Protein 2H62 (pdb70)

Sequence (384 aa):
KSSCKRHPLYVDFSDVGWNDWIVAPPGYHAFYCHGECPFPLADHLNSTNHAIVQTLVNSVNSKIPKACCVPTELSAISMLYLDENEKVVLKNYQDMVVEGCGCRSSCKRHPLYVDFSDVGWNDWIVAPPGYHAFYCHGECPFPLADHLNSTNHAIVQTLVNSVNSKIPKACCVPTELSAISMLYLDENEKVVLKNYQDMVVEGCGCRPFLKCYCSGHCPDDAINNTCITNGHCFAIIEEDDQGETTLASGCMKYEGSDFQCKDSPKAQLRRTIECCRTNLCNQYLQPTLPPAETRECIYYNANWELERTNQSGLERCEGEQDKRLHCYASWRNSSGTIELVKKGCWLDDFNCYDRQECVATEENPQVYFCCCEGNFCNERFTHL

Solvent-accessible surface area: 19465 Å² total; per-residue (Å²): 158,54,54,10,88,96,44,109,18,84,3,44,3,52,91,8,14,3,97,90,11,10,26,2,5,80,1,12,85,0,51,27,11,91,19,80,1,42,102,105,30,36,149,152,12,59,34,19,56,0,0,80,2,5,1,37,11,23,51,102,60,105,181,15,32,79,10,35,9,4,15,36,84,38,4,11,15,2,0,0,27,6,29,160,114,103,65,3,27,61,55,73,3,96,48,0,15,0,61,12,22,0,0,44,135,46,3,92,89,42,108,13,101,3,47,0,69,104,22,50,51,73,127,196,18,95,38,43,106,7,16,104,0,44,28,7,96,21,87,2,28,13,0,3,3,18,57,6,55,15,18,3,1,0,3,4,8,4,1,15,16,17,35,60,77,175,20,37,92,10,35,11,4,16,34,108,37,37,38,33,58,9,54,31,68,35,117,110,159,113,59,70,119,106,79,52,102,53,4,16,0,78,20,13,0,0,62,124,176,14,83,0,79,2,53,71,23,45,20,124,120,34,117,123,88,14,6,94,3,77,11,22,0,0,9,1,22,51,33,64,108,45,65,107,64,78,131,16,16,0,4,0,77,138,81,1,5,35,0,2,32,111,12,4,105,105,20,114,93,97,32,32,12,61,22,16,142,94,92,37,15,7,95,168,44,155,17,100,38,51,174,151,107,80,12,52,0,42,46,44,5,33,48,96,75,93,64,95,55,110,72,65,42,110,58,140,8,135,39,86,96,114,62,79,13,0,0,2,0,0,6,66,62,71,120,71,65,106,76,44,5,11,15,1,20,5,37,30,20,95,46,0,63,115,107,116,122,3,52,1,117,90,101,94,25,104,4,31,29,3,8,0,29,7,82,70,13,0,76,191,41,79,130,167

B-factor: mean 38.11, std 12.91, range [18.88, 85.55]

Structure (mmCIF, N/CA/C/O backbone):
data_2H62
#
_entry.id   2H62
#
_cell.length_a   64.131
_cell.length_b   65.368
_cell.length_c   114.067
_cell.angle_alpha   90
_cell.angle_beta   90
_cell.angle_gamma   90
#
_symmetry.space_group_name_H-M   'P 21 21 21'
#
loop_
_entity.id
_entity.type
_entity.pdbx_description
1 polymer 'Bone morphogenetic protein 2'
2 polymer 'Bone morphogenetic protein receptor type IA'
3 polymer 'Acvr2b protein'
4 water water
#
loop_
_atom_site.group_PDB
_atom_site.id
_atom_site.type_symbol
_atom_site.label_atom_id
_atom_site.label_alt_id
_atom_site.label_comp_id
_atom_site.label_asym_id
_atom_site.label_entity_id
_atom_site.label_seq_id
_atom_site.pdbx_PDB_ins_code
_atom_site.Cartn_x
_atom_site.Cartn_y
_atom_site.Cartn_z
_atom_site.occupancy
_atom_site.B_iso_or_equiv
_atom_site.auth_seq_id
_atom_site.auth_comp_id
_atom_site.auth_asym_id
_atom_site.auth_atom_id
_atom_site.pdbx_PDB_model_num
ATOM 1 N N . LYS A 1 11 ? 58.373 5.519 92.142 1.00 56.22 11 LYS A N 1
ATOM 2 C CA . LYS A 1 11 ? 58.894 4.801 93.339 1.00 55.60 11 LYS A CA 1
ATOM 3 C C . LYS A 1 11 ? 60.190 4.035 93.040 1.00 55.47 11 LYS A C 1
ATOM 4 O O . LYS A 1 11 ? 61.226 4.260 93.676 1.00 56.04 11 LYS A O 1
ATOM 6 N N . SER A 1 12 ? 60.117 3.129 92.069 1.00 53.26 12 SER A N 1
ATOM 7 C CA . SER A 1 12 ? 61.249 2.299 91.673 1.00 49.62 12 SER A CA 1
ATOM 8 C C . SER A 1 12 ? 61.805 2.691 90.284 1.00 47.58 12 SER A C 1
ATOM 9 O O . SER A 1 12 ? 61.168 3.421 89.545 1.00 46.69 12 SER A O 1
ATOM 12 N N . SER A 1 13 ? 62.990 2.210 89.943 1.00 44.47 13 SER A N 1
ATOM 13 C CA . SER A 1 13 ? 63.600 2.513 88.654 1.00 43.33 13 SER A CA 1
ATOM 14 C C . SER A 1 13 ? 62.981 1.713 87.470 1.00 40.04 13 SER A C 1
ATOM 15 O O . SER A 1 13 ? 62.454 0.619 87.651 1.00 37.36 13 SER A O 1
ATOM 18 N N . CYS A 1 14 ? 63.075 2.273 86.263 1.00 38.29 14 CYS A N 1
ATOM 19 C CA . CYS A 1 14 ? 62.570 1.635 85.058 1.00 35.53 14 CYS A CA 1
ATOM 20 C C . CYS A 1 14 ? 63.038 0.189 84.849 1.00 34.83 14 CYS A C 1
ATOM 21 O O . CYS A 1 14 ? 64.209 -0.046 84.583 1.00 35.98 14 CYS A O 1
ATOM 24 N N . LYS A 1 15 ? 62.141 -0.778 84.936 1.00 34.46 15 LYS A N 1
ATOM 25 C CA . LYS A 1 15 ? 62.529 -2.167 84.666 1.00 34.61 15 LYS A CA 1
ATOM 26 C C . LYS A 1 15 ? 61.311 -3.016 84.370 1.00 32.37 15 LYS A C 1
ATOM 27 O O . LYS A 1 15 ? 60.162 -2.570 84.538 1.00 31.97 15 LYS A O 1
ATOM 33 N N . ARG A 1 16 ? 61.582 -4.253 83.966 1.00 31.02 16 ARG A N 1
ATOM 34 C CA . ARG A 1 16 ? 60.562 -5.224 83.623 1.00 31.33 16 ARG A CA 1
ATOM 35 C C . ARG A 1 16 ? 59.824 -5.722 84.833 1.00 29.94 16 ARG A C 1
ATOM 36 O O . ARG A 1 16 ? 60.428 -5.972 85.860 1.00 31.69 16 ARG A O 1
ATOM 44 N N . HIS A 1 17 ? 58.516 -5.878 84.706 1.00 28.86 17 HIS A N 1
ATOM 45 C CA . HIS A 1 17 ? 57.688 -6.406 85.782 1.00 29.24 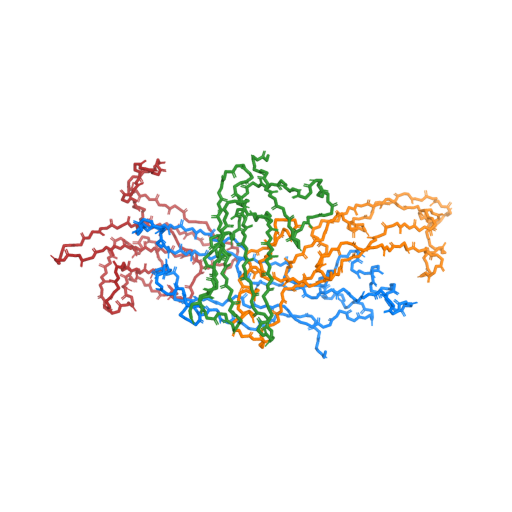17 HIS A CA 1
ATOM 46 C C . HIS A 1 17 ? 56.918 -7.595 85.218 1.00 29.47 17 HIS A C 1
ATOM 47 O O . HIS A 1 17 ? 56.651 -7.647 84.024 1.00 28.86 17 HIS A O 1
ATOM 54 N N . PRO A 1 18 ? 56.561 -8.569 86.073 1.00 28.79 18 PRO A N 1
ATOM 55 C CA . PRO A 1 18 ? 55.823 -9.748 85.623 1.00 28.46 18 PRO A CA 1
ATOM 56 C C . PRO A 1 18 ? 54.425 -9.403 85.155 1.00 27.08 18 PRO A C 1
ATOM 57 O O . PRO A 1 18 ? 53.804 -8.461 85.633 1.00 27.82 18 PRO A O 1
ATOM 61 N N . LEU A 1 19 ? 53.933 -10.154 84.188 1.00 25.82 19 LEU A N 1
ATOM 62 C CA . LEU A 1 19 ? 52.554 -9.981 83.759 1.00 24.41 19 LEU A CA 1
ATOM 63 C C . LEU A 1 19 ? 52.148 -11.180 82.944 1.00 26.63 19 LEU A C 1
ATOM 64 O O . LEU A 1 19 ? 52.656 -11.399 81.843 1.00 28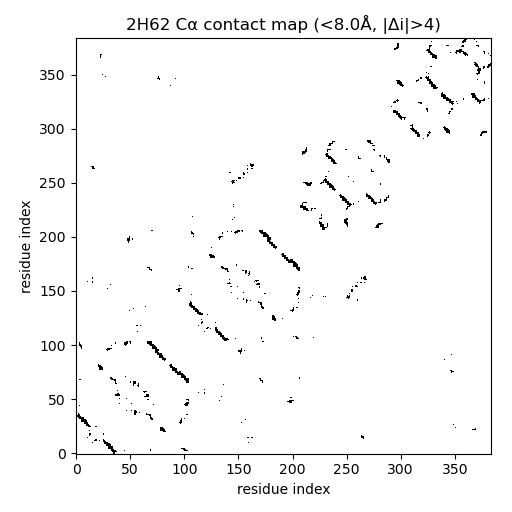.70 19 LEU A O 1
ATOM 69 N N . TYR A 1 20 ? 51.235 -11.983 83.489 1.00 27.06 20 TYR A N 1
ATOM 70 C CA . TYR A 1 20 ? 50.761 -13.131 82.750 1.00 27.14 20 TYR A CA 1
ATOM 71 C C . TYR A 1 20 ? 49.394 -12.767 82.185 1.00 27.01 20 TYR A C 1
ATOM 72 O O . TYR A 1 20 ? 48.485 -12.399 82.921 1.00 26.45 20 TYR A O 1
ATOM 81 N N . VAL A 1 21 ? 49.267 -12.834 80.871 1.00 26.40 21 VAL A N 1
ATOM 82 C CA . VAL A 1 21 ? 48.001 -12.524 80.228 1.00 27.70 21 VAL A CA 1
ATOM 83 C C . VAL A 1 21 ? 47.256 -13.845 80.049 1.00 28.36 21 VAL A C 1
ATOM 84 O O . VAL A 1 21 ? 47.694 -14.712 79.303 1.00 29.96 21 VAL A O 1
ATOM 88 N N . ASP A 1 22 ? 46.126 -13.988 80.723 1.00 29.67 22 ASP A N 1
ATOM 89 C CA . ASP A 1 22 ? 45.329 -15.215 80.657 1.00 31.38 22 ASP A CA 1
ATOM 90 C C . ASP A 1 22 ? 44.142 -14.941 79.738 1.00 29.52 22 ASP A C 1
ATOM 91 O O . ASP A 1 22 ? 43.293 -14.146 80.075 1.00 32.23 22 ASP A O 1
ATOM 96 N N . PHE A 1 23 ? 44.061 -15.614 78.604 1.00 30.34 23 PHE A N 1
ATOM 97 C CA . PHE A 1 23 ? 43.001 -15.301 77.668 1.00 32.20 23 PHE A CA 1
ATOM 98 C C . PHE A 1 23 ? 41.603 -15.541 78.209 1.00 33.40 23 PHE A C 1
ATOM 99 O O . PHE A 1 23 ? 40.659 -14.859 77.808 1.00 31.98 23 PHE A O 1
ATOM 107 N N . SER A 1 24 ? 41.445 -16.479 79.134 1.00 34.52 24 SER A N 1
ATOM 108 C CA . SER A 1 24 ? 40.111 -16.669 79.707 1.00 36.06 24 SER A CA 1
ATOM 109 C C . SER A 1 24 ? 39.711 -15.398 80.441 1.00 35.10 24 SER A C 1
ATOM 110 O O . SER A 1 24 ? 38.582 -14.935 80.313 1.00 36.37 24 SER A O 1
ATOM 113 N N . ASP A 1 25 ? 40.638 -14.822 81.202 1.00 35.13 25 ASP A N 1
ATOM 114 C CA . ASP A 1 25 ? 40.344 -13.595 81.966 1.00 34.59 25 ASP A CA 1
ATOM 115 C C . ASP A 1 25 ? 40.084 -12.373 81.078 1.00 34.22 25 ASP A C 1
ATOM 116 O O . ASP A 1 25 ? 39.444 -11.411 81.497 1.00 33.94 25 ASP A O 1
ATOM 121 N N . VAL A 1 26 ? 40.585 -12.424 79.848 1.00 33.05 26 VAL A N 1
ATOM 122 C CA . VAL A 1 26 ? 40.398 -11.347 78.898 1.00 32.74 26 VAL A CA 1
ATOM 123 C C . VAL A 1 26 ? 39.102 -11.657 78.141 1.00 31.66 26 VAL A C 1
ATOM 124 O O . VAL A 1 26 ? 38.498 -10.788 77.509 1.00 31.07 26 VAL A O 1
ATOM 128 N N . GLY A 1 27 ? 38.681 -12.914 78.236 1.00 32.55 27 GLY A N 1
ATOM 129 C CA . GLY A 1 27 ? 37.468 -13.360 77.570 1.00 32.38 27 GLY A CA 1
ATOM 130 C C . GLY A 1 27 ? 37.698 -13.759 76.133 1.00 33.96 27 GLY A C 1
ATOM 131 O O . GLY A 1 27 ? 36.826 -13.584 75.296 1.00 35.35 27 GLY A O 1
ATOM 132 N N . TRP A 1 28 ? 38.881 -14.275 75.826 1.00 35.06 28 TRP A N 1
ATOM 133 C CA . TRP A 1 28 ? 39.202 -14.691 74.464 1.00 37.48 28 TRP A CA 1
ATOM 134 C C . TRP A 1 28 ? 39.390 -16.186 74.283 1.00 38.87 28 TRP A C 1
ATOM 135 O O . TRP A 1 28 ? 39.829 -16.633 73.235 1.00 39.27 28 TRP A O 1
ATOM 146 N N . ASN A 1 29 ? 39.075 -16.960 75.298 1.00 42.37 29 ASN A N 1
ATOM 147 C CA . ASN A 1 29 ? 39.268 -18.391 75.199 1.00 46.78 29 ASN A CA 1
ATOM 148 C C . ASN A 1 29 ? 38.397 -19.093 74.147 1.00 48.59 29 ASN A C 1
ATOM 149 O O . ASN A 1 29 ? 38.573 -20.274 73.906 1.00 51.73 29 ASN A O 1
ATOM 154 N N . ASP A 1 30 ? 37.490 -18.364 73.502 1.00 49.64 30 ASP A N 1
ATOM 155 C CA . ASP A 1 30 ? 36.623 -18.934 72.481 1.00 50.23 30 ASP A CA 1
ATOM 156 C C . ASP A 1 30 ? 37.228 -18.839 71.078 1.00 49.50 30 ASP A C 1
ATOM 157 O O . ASP A 1 30 ? 36.945 -19.678 70.226 1.00 50.87 30 ASP A O 1
ATOM 162 N N . TRP A 1 31 ? 38.038 -17.820 70.810 1.00 46.03 31 TRP A N 1
ATOM 163 C CA . TRP A 1 31 ? 38.637 -17.735 69.486 1.00 43.20 31 TRP A CA 1
ATOM 164 C C . TRP A 1 31 ? 40.130 -18.069 69.479 1.00 40.05 31 TRP A C 1
ATOM 165 O O . TRP A 1 31 ? 40.713 -18.267 68.421 1.00 40.06 31 TRP A O 1
ATOM 176 N N . ILE A 1 32 ? 40.753 -18.122 70.647 1.00 36.86 32 ILE A N 1
ATOM 177 C CA . ILE A 1 32 ? 42.174 -18.477 70.707 1.00 34.00 32 ILE A CA 1
ATOM 178 C C . ILE A 1 32 ? 42.296 -19.946 71.162 1.00 33.78 32 ILE A C 1
ATOM 179 O O . ILE A 1 32 ? 41.995 -20.314 72.314 1.00 33.26 32 ILE A O 1
ATOM 184 N N . VAL A 1 33 ? 42.714 -20.787 70.225 1.00 32.05 33 VAL A N 1
ATOM 185 C CA . VAL A 1 33 ? 42.873 -22.209 70.480 1.00 30.43 33 VAL A CA 1
ATOM 186 C C . VAL A 1 33 ? 44.114 -22.466 71.308 1.00 30.66 33 VAL A C 1
ATOM 187 O O . VAL A 1 33 ? 44.119 -23.336 72.162 1.00 31.78 33 VAL A O 1
ATOM 191 N N . ALA A 1 34 ? 45.183 -21.730 71.032 1.00 28.01 34 ALA A N 1
ATOM 192 C CA . ALA A 1 34 ? 46.403 -21.907 71.807 1.00 29.24 34 ALA A CA 1
ATOM 193 C C . ALA A 1 34 ? 47.266 -20.678 71.637 1.00 26.67 34 ALA A C 1
ATOM 194 O O . ALA A 1 34 ? 47.260 -20.062 70.582 1.00 27.64 34 ALA A O 1
ATOM 196 N N . PRO A 1 35 ? 48.007 -20.295 72.682 1.00 26.03 35 PRO A N 1
ATOM 197 C CA . PRO A 1 35 ? 48.107 -20.912 74.011 1.00 25.25 35 PRO A CA 1
ATOM 198 C C . PRO A 1 35 ? 46.992 -20.447 74.937 1.00 26.56 35 PRO A C 1
ATOM 199 O O . PRO A 1 35 ? 46.195 -19.575 74.579 1.00 25.85 35 PRO A O 1
ATOM 203 N N . PRO A 1 36 ? 46.909 -21.035 76.145 1.00 27.48 36 PRO A N 1
ATOM 204 C CA . PRO A 1 36 ? 45.841 -20.581 77.043 1.00 27.30 36 PRO A CA 1
ATOM 205 C C . PRO A 1 36 ? 46.174 -19.166 77.543 1.00 26.69 36 PRO A C 1
ATOM 206 O O . PRO A 1 36 ? 45.302 -18.451 78.010 1.00 26.34 36 PRO A O 1
ATOM 210 N N . GLY A 1 37 ? 47.453 -18.768 77.455 1.00 26.92 37 GLY A N 1
ATOM 211 C CA . GLY A 1 37 ? 47.878 -17.447 77.916 1.00 25.12 37 GLY A CA 1
ATOM 212 C C . GLY A 1 37 ? 49.388 -17.354 77.752 1.00 25.85 37 GLY A C 1
ATOM 213 O O . GLY A 1 37 ? 50.004 -18.287 77.233 1.00 24.85 37 GLY A O 1
ATOM 214 N N . TYR A 1 38 ? 50.001 -16.257 78.175 1.00 24.38 38 TYR A N 1
ATOM 215 C CA . TYR A 1 38 ? 51.461 -16.162 78.029 1.00 25.16 38 TYR A CA 1
ATOM 216 C C . TYR A 1 38 ? 52.068 -15.088 78.942 1.00 24.04 38 TYR A C 1
ATOM 217 O O . TYR A 1 38 ? 51.356 -14.185 79.415 1.00 23.66 38 TYR A O 1
ATOM 226 N N . HIS A 1 39 ? 53.374 -15.190 79.205 1.00 23.81 39 HIS A N 1
ATOM 227 C CA . HIS A 1 39 ? 54.055 -14.200 80.020 1.00 23.78 39 HIS A CA 1
ATOM 228 C C . HIS A 1 39 ? 54.491 -13.022 79.138 1.00 24.26 39 HIS A C 1
ATOM 229 O O . HIS A 1 39 ? 55.507 -13.053 78.438 1.00 23.33 39 HIS A O 1
ATOM 236 N N . ALA A 1 40 ? 53.688 -11.974 79.187 1.00 25.28 40 ALA A N 1
ATOM 237 C CA . ALA A 1 40 ? 53.921 -10.763 78.421 1.00 25.89 40 ALA A CA 1
ATOM 238 C C . ALA A 1 40 ? 54.877 -9.773 79.086 1.00 26.26 40 ALA A C 1
ATOM 239 O O . ALA A 1 40 ? 55.629 -9.078 78.393 1.00 27.05 40 ALA A O 1
ATOM 241 N N . PHE A 1 41 ? 54.819 -9.692 80.419 1.00 26.70 41 PHE A N 1
ATOM 242 C CA . PHE A 1 41 ? 55.617 -8.737 81.205 1.00 25.18 41 PHE A CA 1
ATOM 243 C C . PHE A 1 41 ? 55.153 -7.323 80.818 1.00 24.69 41 PHE A C 1
ATOM 244 O O . PHE A 1 41 ? 54.269 -7.168 79.966 1.00 24.05 41 PHE A O 1
ATOM 252 N N . TYR A 1 42 ? 55.694 -6.317 81.511 1.00 24.99 42 TYR A N 1
ATOM 253 C CA . TYR A 1 42 ? 55.464 -4.902 81.199 1.00 25.64 42 TYR A CA 1
ATOM 254 C C . TYR A 1 42 ? 56.591 -4.111 81.832 1.00 28.50 42 TYR A C 1
ATOM 255 O O . TYR A 1 42 ? 57.364 -4.637 82.657 1.00 28.27 42 TYR A O 1
ATOM 264 N N . CYS A 1 43 ? 56.695 -2.852 81.436 1.00 26.94 43 CYS A N 1
ATOM 265 C CA . CYS A 1 43 ? 57.765 -1.989 81.923 1.00 30.01 43 CYS A CA 1
ATOM 266 C C . CYS A 1 43 ? 57.180 -0.927 82.804 1.00 31.43 43 CYS A C 1
ATOM 267 O O . CYS A 1 43 ? 56.135 -0.373 82.483 1.00 30.51 43 CYS A O 1
ATOM 270 N N . HIS A 1 44 ? 57.847 -0.638 83.912 1.00 31.84 44 HIS A N 1
ATOM 271 C CA . HIS A 1 44 ? 57.372 0.392 84.816 1.00 33.74 44 HIS A CA 1
ATOM 272 C C . HIS A 1 44 ? 58.553 0.903 85.644 1.00 33.87 44 HIS A C 1
ATOM 273 O O . HIS A 1 44 ? 59.505 0.174 85.868 1.00 33.71 44 HIS A O 1
ATOM 280 N N . GLY A 1 45 ? 58.490 2.166 86.053 1.00 33.68 45 GLY A N 1
ATOM 281 C CA . GLY A 1 45 ? 59.533 2.738 86.873 1.00 34.63 45 GLY A CA 1
ATOM 282 C C . GLY A 1 45 ? 59.934 4.119 86.406 1.00 34.43 45 GLY A C 1
ATOM 283 O O . GLY A 1 45 ? 59.740 4.490 85.242 1.00 33.48 45 GLY A O 1
ATOM 284 N N . GLU A 1 46 ? 60.518 4.881 87.323 1.00 34.72 46 GLU A N 1
ATOM 285 C CA . GLU A 1 46 ? 60.969 6.240 87.039 1.00 35.14 46 GLU A CA 1
ATOM 286 C C . GLU A 1 46 ? 62.238 6.278 86.173 1.00 33.27 46 GLU A C 1
ATOM 287 O O . GLU A 1 46 ? 63.002 5.319 86.114 1.00 32.95 46 GLU A O 1
ATOM 293 N N . CYS A 1 47 ? 62.436 7.413 85.506 1.00 33.33 47 CYS A N 1
ATOM 294 C CA . CYS A 1 47 ? 63.586 7.691 84.640 1.00 32.23 47 CYS A CA 1
ATOM 295 C C . CYS A 1 47 ? 64.162 8.949 85.293 1.00 33.35 47 CYS A C 1
ATOM 296 O O . CYS A 1 47 ? 63.983 10.080 84.815 1.00 31.31 47 CYS A O 1
ATOM 299 N N . PRO A 1 48 ? 64.870 8.759 86.415 1.00 35.07 48 PRO A N 1
ATOM 300 C CA . PRO A 1 48 ? 65.464 9.860 87.181 1.00 36.28 48 PRO A CA 1
ATOM 301 C C . PRO A 1 48 ? 66.683 10.547 86.626 1.00 36.77 48 PRO A C 1
ATOM 302 O O . PRO A 1 48 ? 67.430 9.995 85.830 1.00 36.97 48 PRO A O 1
ATOM 306 N N . PHE A 1 49 ? 66.853 11.794 87.029 1.00 38.04 49 PHE A N 1
ATOM 307 C CA . PHE A 1 49 ? 68.008 12.545 86.617 1.00 38.35 49 PHE A CA 1
ATOM 308 C C . PHE A 1 49 ? 69.064 12.343 87.714 1.00 37.62 49 PHE A C 1
ATOM 309 O O . PHE A 1 49 ? 68.718 12.327 88.894 1.00 36.25 49 PHE A O 1
ATOM 317 N N . PRO A 1 50 ? 70.322 12.043 87.352 1.00 40.04 50 PRO A N 1
ATOM 318 C CA . PRO A 1 50 ? 70.900 11.874 86.015 1.00 43.76 50 PRO A CA 1
ATOM 319 C C . PRO A 1 50 ? 70.509 10.453 85.583 1.00 47.07 50 PRO A C 1
ATOM 320 O O . PRO A 1 50 ? 70.576 9.531 86.387 1.00 46.41 50 PRO A O 1
ATOM 324 N N . LEU A 1 51 ? 70.123 10.280 84.327 1.00 50.85 51 LEU A N 1
ATOM 325 C CA . LEU A 1 51 ? 69.727 8.971 83.812 1.00 53.70 51 LEU A CA 1
ATOM 326 C C . LEU A 1 51 ? 70.837 7.905 83.952 1.00 56.81 51 LEU A C 1
ATOM 327 O O . LEU A 1 51 ? 71.911 8.028 83.355 1.00 57.53 51 LEU A O 1
ATOM 332 N N . ALA A 1 52 ? 70.562 6.867 84.753 1.00 60.34 52 ALA A N 1
ATOM 333 C CA . ALA A 1 52 ? 71.494 5.751 85.010 1.00 63.23 52 ALA A CA 1
ATOM 334 C C . ALA A 1 52 ? 71.966 5.061 83.732 1.00 65.13 52 ALA A C 1
ATOM 335 O O . ALA A 1 52 ? 71.159 4.630 82.902 1.00 65.29 52 ALA A O 1
ATOM 337 N N . ASP A 1 53 ? 73.287 4.962 83.600 1.00 66.94 53 ASP A N 1
ATOM 338 C CA . ASP A 1 53 ? 73.939 4.365 82.440 1.00 68.40 53 ASP A CA 1
ATOM 339 C C . ASP A 1 53 ? 73.326 3.055 82.007 1.00 68.44 53 ASP A C 1
ATOM 340 O O . ASP A 1 53 ? 72.965 2.880 80.839 1.00 68.56 53 ASP A O 1
ATOM 345 N N . HIS A 1 54 ? 73.209 2.132 82.954 1.00 68.27 54 HIS A N 1
ATOM 346 C CA . HIS A 1 54 ? 72.644 0.826 82.654 1.00 67.72 54 HIS A CA 1
ATOM 347 C C . HIS A 1 54 ? 71.254 0.983 82.043 1.00 66.48 54 HIS A C 1
ATOM 348 O O . HIS A 1 54 ? 70.742 0.068 81.390 1.00 66.26 54 HIS A O 1
ATOM 355 N N . LEU A 1 55 ? 70.643 2.149 82.251 1.00 64.43 55 LEU A N 1
ATOM 356 C CA . LEU A 1 55 ? 69.326 2.396 81.683 1.00 62.37 55 LEU A CA 1
ATOM 357 C C . LEU A 1 55 ? 69.523 2.575 80.187 1.00 60.31 55 LEU A C 1
ATOM 358 O O . LEU A 1 55 ? 70.404 3.315 79.749 1.00 60.96 55 LEU A O 1
ATOM 363 N N . ASN A 1 56 ? 68.733 1.855 79.403 1.00 57.44 56 ASN A N 1
ATOM 364 C CA . ASN A 1 56 ? 68.816 1.972 77.963 1.00 54.19 56 ASN A CA 1
ATOM 365 C C . ASN A 1 56 ? 68.141 3.328 77.712 1.00 51.63 56 ASN A C 1
ATOM 366 O O . ASN A 1 56 ? 66.957 3.476 78.020 1.00 51.43 56 ASN A O 1
ATOM 371 N N . SER A 1 57 ? 68.882 4.319 77.203 1.00 47.03 57 SER A N 1
ATOM 372 C CA . SER A 1 57 ? 68.308 5.656 76.949 1.00 43.47 57 SER A CA 1
ATOM 373 C C . SER A 1 57 ? 68.736 6.296 75.621 1.00 39.74 57 SER A C 1
ATOM 374 O O . SER A 1 57 ? 69.904 6.241 75.256 1.00 40.03 57 SER A O 1
ATOM 377 N N . THR A 1 58 ? 67.797 6.913 74.909 1.00 31.87 58 THR A N 1
ATOM 378 C CA . THR A 1 58 ? 68.106 7.593 73.650 1.00 29.17 58 THR A CA 1
ATOM 379 C C . THR A 1 58 ? 68.686 9.000 73.946 1.00 29.24 58 THR A C 1
ATOM 380 O O . THR A 1 58 ? 68.578 9.496 75.065 1.00 27.97 58 THR A O 1
ATOM 384 N N . ASN A 1 59 ? 69.328 9.618 72.969 1.00 27.42 59 ASN A N 1
ATOM 385 C CA . ASN A 1 59 ? 69.823 10.969 73.192 1.00 28.23 59 ASN A CA 1
ATOM 386 C C . ASN A 1 59 ? 68.656 11.875 73.553 1.00 27.26 59 ASN A C 1
ATOM 387 O O . ASN A 1 59 ? 68.769 12.774 74.425 1.00 23.52 59 ASN A O 1
ATOM 392 N N . HIS A 1 60 ? 67.506 11.625 72.925 1.00 26.46 60 HIS A N 1
ATOM 393 C CA . HIS A 1 60 ? 66.359 12.469 73.230 1.00 25.92 60 HIS A CA 1
ATOM 394 C C . HIS A 1 60 ? 65.917 12.338 74.685 1.00 26.18 60 HIS A C 1
ATOM 395 O O . HIS A 1 60 ? 65.652 13.338 75.330 1.00 25.79 60 HIS A O 1
ATOM 402 N N . ALA A 1 61 ? 65.808 11.109 75.190 1.00 26.11 61 ALA A N 1
ATOM 403 C CA . ALA A 1 61 ? 65.417 10.909 76.574 1.00 25.58 61 ALA A CA 1
ATOM 404 C C . ALA A 1 61 ? 66.416 11.632 77.501 1.00 25.22 61 ALA A C 1
ATOM 405 O O . ALA A 1 61 ? 66.035 12.174 78.532 1.00 27.21 61 ALA A O 1
ATOM 407 N N . ILE A 1 62 ? 67.699 11.605 77.141 1.00 25.40 62 ILE A N 1
ATOM 408 C CA . ILE A 1 62 ? 68.749 12.278 77.910 1.00 26.85 62 ILE A CA 1
ATOM 409 C C . ILE A 1 62 ? 68.510 13.797 77.941 1.00 27.06 62 ILE A C 1
ATOM 410 O O . ILE A 1 62 ? 68.532 14.409 79.007 1.00 26.87 62 ILE A O 1
ATOM 415 N N . VAL A 1 63 ? 68.251 14.385 76.767 1.00 27.92 63 VAL A N 1
ATOM 416 C CA . VAL A 1 63 ? 67.978 15.816 76.619 1.00 26.04 63 VAL A CA 1
ATOM 417 C C . VAL A 1 63 ? 66.703 16.154 77.391 1.00 27.03 63 VAL A C 1
ATOM 418 O O . VAL A 1 63 ? 66.663 17.107 78.152 1.00 26.52 63 VAL A O 1
ATOM 422 N N . GLN A 1 64 ? 65.656 15.354 77.217 1.00 28.13 64 GLN A N 1
ATOM 423 C CA . GLN A 1 64 ? 64.427 15.641 77.925 1.00 27.78 64 GLN A CA 1
ATOM 424 C C . GLN A 1 64 ? 64.585 15.586 79.449 1.00 28.48 64 GLN A C 1
ATOM 425 O O . GLN A 1 64 ? 63.988 16.395 80.181 1.00 26.89 64 GLN A O 1
ATOM 431 N N . THR A 1 65 ? 65.388 14.641 79.922 1.00 28.19 65 THR A N 1
ATOM 432 C CA . THR A 1 65 ? 65.603 14.477 81.350 1.00 30.05 65 THR A CA 1
ATOM 433 C C . THR A 1 65 ? 66.320 15.691 81.904 1.00 29.23 65 THR A C 1
ATOM 434 O O . THR A 1 65 ? 65.998 16.170 82.997 1.00 29.01 65 THR A O 1
ATOM 438 N N . LEU A 1 66 ? 67.301 16.172 81.150 1.00 29.25 66 LEU A N 1
ATOM 439 C CA . LEU A 1 66 ? 68.058 17.356 81.547 1.00 28.43 66 LEU A CA 1
ATOM 440 C C . LEU A 1 66 ? 67.126 18.567 81.580 1.00 28.80 66 LEU A C 1
ATOM 441 O O . LEU A 1 66 ? 67.144 19.352 82.535 1.00 27.05 66 LEU A O 1
ATOM 446 N N . VAL A 1 67 ? 66.257 18.683 80.575 1.00 27.08 67 VAL A N 1
ATOM 447 C CA . VAL A 1 67 ? 65.350 19.818 80.507 1.00 27.59 67 VAL A CA 1
ATOM 448 C C . VAL A 1 67 ? 64.401 19.754 81.706 1.00 28.83 67 VAL A C 1
ATOM 449 O O . VAL A 1 67 ? 64.153 20.764 82.372 1.00 26.85 67 VAL A O 1
ATOM 453 N N . ASN A 1 68 ? 63.868 18.564 81.972 1.00 28.76 68 ASN A N 1
ATOM 454 C CA . ASN A 1 68 ? 62.974 18.426 83.094 1.00 29.57 68 ASN A CA 1
ATOM 455 C C . ASN A 1 68 ? 63.677 18.833 84.406 1.00 30.47 68 ASN A C 1
ATOM 456 O O . ASN A 1 68 ? 63.032 19.365 85.286 1.00 27.65 68 ASN A O 1
ATOM 461 N N . SER A 1 69 ? 64.989 18.632 84.510 1.00 31.38 69 SER A N 1
ATOM 462 C CA . SER A 1 69 ? 65.663 18.993 85.738 1.00 34.34 69 SER A CA 1
ATOM 463 C C . SER A 1 69 ? 65.626 20.494 86.004 1.00 36.19 69 SER A C 1
ATOM 464 O O . SER A 1 69 ? 65.786 20.915 87.150 1.00 37.21 69 SER A O 1
ATOM 467 N N . VAL A 1 70 ? 65.378 21.303 84.976 1.00 35.88 70 VAL A N 1
ATOM 468 C CA . VAL A 1 70 ? 65.291 22.743 85.171 1.00 35.98 70 VAL A CA 1
ATOM 469 C C . VAL A 1 70 ? 64.025 23.374 84.613 1.00 37.55 70 VAL A C 1
ATOM 470 O O . VAL A 1 70 ? 63.951 24.585 84.432 1.00 39.60 70 VAL A O 1
ATOM 474 N N . ASN A 1 71 ? 63.021 22.565 84.319 1.00 37.15 71 ASN A N 1
ATOM 475 C CA . ASN A 1 71 ? 61.761 23.105 83.848 1.00 36.48 71 ASN A CA 1
ATOM 476 C C . ASN A 1 71 ? 60.743 22.004 84.066 1.00 37.28 71 ASN A C 1
ATOM 477 O O . ASN A 1 71 ? 60.434 21.222 83.155 1.00 35.03 71 ASN A O 1
ATOM 482 N N . SER A 1 72 ? 60.236 21.943 85.296 1.00 37.39 72 SER A N 1
ATOM 483 C CA . SER A 1 72 ? 59.287 20.906 85.713 1.00 38.49 72 SER A CA 1
ATOM 484 C C . SER A 1 72 ? 58.038 20.858 84.847 1.00 37.93 72 SER A C 1
ATOM 485 O O . SER A 1 72 ? 57.216 19.930 84.952 1.00 38.66 72 SER A O 1
ATOM 488 N N . LYS A 1 73 ? 57.880 21.839 83.972 1.00 37.79 73 LYS A N 1
ATOM 489 C CA . LYS A 1 73 ? 56.714 21.805 83.093 1.00 38.62 73 LYS A CA 1
ATOM 490 C C . LYS A 1 73 ? 56.936 20.761 81.976 1.00 36.99 73 LYS A C 1
ATOM 491 O O . LYS A 1 73 ? 55.987 20.347 81.313 1.00 38.76 73 LYS A O 1
ATOM 497 N N . ILE A 1 74 ? 58.188 20.365 81.749 1.00 33.59 74 ILE A N 1
ATOM 498 C CA . ILE A 1 74 ? 58.482 19.360 80.729 1.00 31.45 74 ILE A CA 1
ATOM 499 C C . ILE A 1 74 ? 58.529 18.035 81.500 1.00 31.00 74 ILE A C 1
ATOM 500 O O . ILE A 1 74 ? 59.287 17.885 82.438 1.00 30.73 74 ILE A O 1
ATOM 505 N N . PRO A 1 75 ? 57.694 17.062 81.114 1.00 30.77 75 PRO A N 1
ATOM 506 C CA . PRO A 1 75 ? 57.629 15.759 81.780 1.00 30.82 75 PRO A CA 1
ATOM 507 C C . PRO A 1 75 ? 58.900 14.938 81.636 1.00 28.25 75 PRO A C 1
ATOM 508 O O . PRO A 1 75 ? 59.725 15.207 80.761 1.00 29.34 75 PRO A O 1
ATOM 512 N N . LYS A 1 76 ? 59.071 13.954 82.510 1.00 27.52 76 LYS A N 1
ATOM 513 C CA . LYS A 1 76 ? 60.246 13.078 82.426 1.00 29.46 76 LYS A CA 1
ATOM 514 C C . LYS A 1 76 ? 60.025 12.050 81.306 1.00 28.52 76 LYS A C 1
ATOM 515 O O . LYS A 1 76 ? 58.909 11.911 80.787 1.00 26.48 76 LYS A O 1
ATOM 521 N N . ALA A 1 77 ? 61.102 11.357 80.933 1.00 27.16 77 ALA A N 1
ATOM 522 C CA . ALA A 1 77 ? 61.030 10.302 79.930 1.00 27.42 77 ALA A CA 1
ATOM 523 C C . ALA A 1 77 ? 60.204 9.146 80.530 1.00 26.79 77 ALA A C 1
ATOM 524 O O . ALA A 1 77 ? 59.938 9.111 81.736 1.00 25.91 77 ALA A O 1
ATOM 526 N N . CYS A 1 78 ? 59.784 8.208 79.694 1.00 25.30 78 CYS A N 1
ATOM 527 C CA . CYS A 1 78 ? 58.959 7.135 80.183 1.00 26.55 78 CYS A CA 1
ATOM 528 C C . CYS A 1 78 ? 59.590 5.761 80.011 1.00 25.80 78 CYS A C 1
ATOM 529 O O . CYS A 1 78 ? 60.305 5.489 79.039 1.00 25.12 78 CYS A O 1
ATOM 532 N N . CYS A 1 79 ? 59.302 4.891 80.967 1.00 27.19 79 CYS A N 1
ATOM 533 C CA . CYS A 1 79 ? 59.811 3.534 80.957 1.00 26.79 79 CYS A CA 1
ATOM 534 C C . CYS A 1 79 ? 58.918 2.676 80.044 1.00 23.90 79 CYS A C 1
ATOM 535 O O . CYS A 1 79 ? 57.763 2.463 80.336 1.00 23.25 79 CYS A O 1
ATOM 538 N N . VAL A 1 80 ? 59.465 2.202 78.942 1.00 23.32 80 VAL A N 1
ATOM 539 C CA . VAL A 1 80 ? 58.698 1.401 77.992 1.00 23.99 80 VAL A CA 1
ATOM 540 C C . VAL A 1 80 ? 59.528 0.251 77.432 1.00 24.08 80 VAL A C 1
ATOM 541 O O . VAL A 1 80 ? 60.747 0.240 77.585 1.00 23.88 80 VAL A O 1
ATOM 545 N N . PRO A 1 81 ? 58.872 -0.696 76.715 1.00 24.37 81 PRO A N 1
ATOM 546 C CA . PRO A 1 81 ? 59.571 -1.839 76.117 1.00 25.45 81 PRO A CA 1
ATOM 547 C C . PRO A 1 81 ? 60.531 -1.366 75.042 1.00 26.31 81 PRO A C 1
ATOM 548 O O . PRO A 1 81 ? 60.168 -0.563 74.154 1.00 26.74 81 PRO A O 1
ATOM 552 N N . THR A 1 82 ? 61.778 -1.810 75.128 1.00 25.92 82 THR A N 1
ATOM 553 C CA . THR A 1 82 ? 62.770 -1.451 74.103 1.00 28.21 82 THR A CA 1
ATOM 554 C C . THR A 1 82 ? 63.246 -2.697 73.310 1.00 29.55 82 THR A C 1
ATOM 555 O O . THR A 1 82 ? 63.868 -2.598 72.244 1.00 29.60 82 THR A O 1
ATOM 559 N N . GLU A 1 83 ? 62.939 -3.872 73.839 1.00 29.29 83 GLU A N 1
ATOM 560 C CA . GLU A 1 83 ? 63.274 -5.136 73.159 1.00 29.72 83 GLU A CA 1
ATOM 561 C C . GLU A 1 83 ? 62.099 -6.060 73.467 1.00 26.45 83 GLU A C 1
ATOM 562 O O . GLU A 1 83 ? 61.737 -6.211 74.619 1.00 25.42 83 GLU A O 1
ATOM 568 N N . LEU A 1 84 ? 61.520 -6.653 72.426 1.00 26.20 84 LEU A N 1
ATOM 569 C CA . LEU A 1 84 ? 60.383 -7.540 72.548 1.00 26.48 84 LEU A CA 1
ATOM 570 C C . LEU A 1 84 ? 60.591 -8.766 71.674 1.00 26.54 84 LEU A C 1
ATOM 571 O O . LEU A 1 84 ? 61.401 -8.724 70.751 1.00 28.79 84 LEU A O 1
ATOM 576 N N . SER A 1 85 ? 59.850 -9.835 71.962 1.00 25.82 85 SER A N 1
ATOM 577 C CA . SER A 1 85 ? 59.918 -11.076 71.180 1.00 26.86 85 SER A CA 1
ATOM 578 C C . SER A 1 85 ? 58.493 -11.476 70.785 1.00 24.95 85 SER A C 1
ATOM 579 O O . SER A 1 85 ? 57.501 -10.932 71.296 1.00 24.20 85 SER A O 1
ATOM 582 N N . ALA A 1 86 ? 58.401 -12.427 69.867 1.00 25.43 86 ALA A N 1
ATOM 583 C CA . ALA A 1 86 ? 57.118 -12.904 69.355 1.00 26.51 86 ALA A CA 1
ATOM 584 C C . ALA A 1 86 ? 56.653 -14.190 70.001 1.00 26.05 86 ALA A C 1
ATOM 585 O O . ALA A 1 86 ? 57.439 -14.846 70.677 1.00 25.37 86 ALA A O 1
ATOM 587 N N . ILE A 1 87 ? 55.370 -14.523 69.802 1.00 23.48 87 ILE A N 1
ATOM 588 C CA . ILE A 1 87 ? 54.826 -15.807 70.250 1.00 24.44 87 ILE A CA 1
ATOM 589 C C . ILE A 1 87 ? 53.909 -16.281 69.135 1.00 24.52 87 ILE A C 1
ATOM 590 O O . ILE A 1 87 ? 53.409 -15.468 68.343 1.00 24.00 87 ILE A O 1
ATOM 595 N N . SER A 1 88 ? 53.727 -17.591 69.061 1.00 22.19 88 SER A N 1
ATOM 596 C CA . SER A 1 88 ? 52.828 -18.178 68.083 1.00 25.43 88 SER A CA 1
ATOM 597 C C . SER A 1 88 ? 51.456 -18.259 68.726 1.00 24.94 88 SER A C 1
ATOM 598 O O . SER A 1 88 ? 51.322 -18.492 69.942 1.00 24.01 88 SER A O 1
ATOM 601 N N . MET A 1 89 ? 50.428 -18.049 67.909 1.00 26.72 89 MET A N 1
ATOM 602 C CA . MET A 1 89 ? 49.084 -18.210 68.392 1.00 27.91 89 MET A CA 1
ATOM 603 C C . MET A 1 89 ? 48.294 -18.957 67.322 1.00 29.45 89 MET A C 1
ATOM 604 O O . MET A 1 89 ? 48.546 -18.810 66.117 1.00 28.44 89 MET A O 1
ATOM 609 N N . LEU A 1 90 ? 47.331 -19.751 67.772 1.00 27.46 90 LEU A N 1
ATOM 610 C CA . LEU A 1 90 ? 46.499 -20.478 66.844 1.00 30.77 90 LEU A CA 1
ATOM 611 C C . LEU A 1 90 ? 45.106 -19.968 67.203 1.00 31.92 90 LEU A C 1
ATOM 612 O O . LEU A 1 90 ? 44.728 -19.991 68.371 1.00 30.98 90 LEU A O 1
ATOM 617 N N . TYR A 1 91 ? 44.356 -19.462 66.225 1.00 33.76 91 TYR A N 1
ATOM 618 C CA . TYR A 1 91 ? 43.034 -18.937 66.548 1.00 35.98 91 TYR A CA 1
ATOM 619 C C . TYR A 1 91 ? 41.991 -19.203 65.466 1.00 38.41 91 TYR A C 1
ATOM 620 O O . TYR A 1 91 ? 42.319 -19.601 64.348 1.00 37.34 91 TYR A O 1
ATOM 629 N N . LEU A 1 92 ? 40.724 -18.996 65.810 1.00 40.16 92 LEU A N 1
ATOM 630 C CA . LEU A 1 92 ? 39.639 -19.200 64.850 1.00 43.23 92 LEU A CA 1
ATOM 631 C C . LEU A 1 92 ? 39.183 -17.851 64.282 1.00 44.86 92 LEU A C 1
ATOM 632 O O . LEU A 1 92 ? 38.900 -16.922 65.033 1.00 44.34 92 LEU A O 1
ATOM 637 N N . ASP A 1 93 ? 39.123 -17.749 62.962 1.00 47.62 93 ASP A N 1
ATOM 638 C CA . ASP A 1 93 ? 38.665 -16.521 62.332 1.00 51.49 93 ASP A CA 1
ATOM 639 C C . ASP A 1 93 ? 37.142 -16.496 62.313 1.00 53.16 93 ASP A C 1
ATOM 640 O O . ASP A 1 93 ? 36.501 -17.442 62.771 1.00 52.26 93 ASP A O 1
ATOM 645 N N . GLU A 1 94 ? 36.573 -15.416 61.774 1.00 56.93 94 GLU A N 1
ATOM 646 C CA . GLU A 1 94 ? 35.119 -15.242 61.706 1.00 59.69 94 GLU A CA 1
ATOM 647 C C . GLU A 1 94 ? 34.365 -16.458 61.153 1.00 60.49 94 GLU A C 1
ATOM 648 O O . GLU A 1 94 ? 33.212 -16.706 61.517 1.00 60.62 94 GLU A O 1
ATOM 654 N N . ASN A 1 95 ? 35.020 -17.223 60.288 1.00 61.53 95 ASN A N 1
ATOM 655 C CA . ASN A 1 95 ? 34.408 -18.405 59.676 1.00 62.01 95 ASN A CA 1
ATOM 656 C C . ASN A 1 95 ? 34.728 -19.709 60.415 1.00 61.60 95 ASN A C 1
ATOM 657 O O . ASN A 1 95 ? 34.590 -20.792 59.848 1.00 61.85 95 ASN A O 1
ATOM 662 N N . GLU A 1 96 ? 35.149 -19.607 61.673 1.00 61.10 96 GLU A N 1
ATOM 663 C CA . GLU A 1 96 ? 35.493 -20.790 62.469 1.00 60.39 96 GLU A CA 1
ATOM 664 C C . GLU A 1 96 ? 36.653 -21.572 61.829 1.00 58.59 96 GLU A C 1
ATOM 665 O O . GLU A 1 96 ? 36.808 -22.779 62.050 1.00 58.61 96 GLU A O 1
ATOM 671 N N . LYS A 1 97 ? 37.456 -20.875 61.032 1.00 55.20 97 LYS A N 1
ATOM 672 C CA . LYS A 1 97 ? 38.611 -21.480 60.383 1.00 53.30 97 LYS A CA 1
ATOM 673 C C . LYS A 1 97 ? 39.856 -21.254 61.261 1.00 51.19 97 LYS A C 1
ATOM 674 O O . LYS A 1 97 ? 40.062 -20.158 61.792 1.00 48.68 97 LYS A O 1
ATOM 680 N N . VAL A 1 98 ? 40.673 -22.296 61.403 1.00 48.95 98 VAL A N 1
ATOM 681 C CA . VAL A 1 98 ? 41.879 -22.234 62.235 1.00 45.35 98 VAL A CA 1
ATOM 682 C C . VAL A 1 98 ? 43.016 -21.512 61.532 1.00 43.66 98 VAL A C 1
ATOM 683 O O . VAL A 1 98 ? 43.350 -21.819 60.389 1.00 40.83 98 VAL A O 1
ATOM 687 N N . VAL A 1 99 ? 43.614 -20.547 62.222 1.00 40.63 99 VAL A N 1
ATOM 688 C CA . VAL A 1 99 ? 44.692 -19.780 61.630 1.00 39.60 99 VAL A CA 1
ATOM 689 C C . VAL A 1 99 ? 45.923 -19.690 62.517 1.00 38.86 99 VAL A C 1
ATOM 690 O O . VAL A 1 99 ? 45.825 -19.530 63.738 1.00 37.67 99 VAL A O 1
ATOM 694 N N . LEU A 1 100 ? 47.091 -19.764 61.891 1.00 36.73 100 LEU A N 1
ATOM 695 C CA . LEU A 1 100 ? 48.336 -19.673 62.635 1.00 34.27 100 LEU A CA 1
ATOM 696 C C . LEU A 1 100 ? 48.960 -18.338 62.385 1.00 34.71 100 LEU A C 1
ATOM 697 O O . LEU A 1 100 ? 49.059 -17.901 61.242 1.00 33.42 100 LEU A O 1
ATOM 702 N N . LYS A 1 101 ? 49.379 -17.677 63.460 1.00 34.94 101 LYS A N 1
ATOM 703 C CA . LYS A 1 101 ? 50.073 -16.426 63.307 1.00 33.67 101 LYS A CA 1
ATOM 704 C C . LYS A 1 101 ? 51.127 -16.257 64.374 1.00 31.39 101 LYS A C 1
ATOM 705 O O . LYS A 1 101 ? 50.879 -16.515 65.563 1.00 28.11 101 LYS A O 1
ATOM 711 N N . ASN A 1 102 ? 52.317 -15.863 63.936 1.00 28.35 102 ASN A N 1
ATOM 712 C CA . ASN A 1 102 ? 53.376 -15.553 64.859 1.00 28.75 102 ASN A CA 1
ATOM 713 C C . ASN A 1 102 ? 53.258 -14.047 65.075 1.00 28.89 102 ASN A C 1
ATOM 714 O O . ASN A 1 102 ? 53.683 -13.249 64.240 1.00 30.04 102 ASN A O 1
ATOM 719 N N . TYR A 1 103 ? 52.680 -13.664 66.197 1.00 27.02 103 TYR A N 1
ATOM 720 C CA . TYR A 1 103 ? 52.501 -12.263 66.543 1.00 25.24 103 TYR A CA 1
ATOM 721 C C . TYR A 1 103 ? 53.817 -11.678 67.037 1.00 26.58 103 TYR A C 1
ATOM 722 O O . TYR A 1 103 ? 54.387 -12.153 68.033 1.00 23.51 103 TYR A O 1
ATOM 731 N N . GLN A 1 104 ? 54.288 -10.630 66.372 1.00 25.76 104 GLN A N 1
ATOM 732 C CA . GLN A 1 104 ? 55.528 -9.999 66.761 1.00 27.23 104 GLN A CA 1
ATOM 733 C C . GLN A 1 104 ? 55.316 -9.061 67.948 1.00 25.95 104 GLN A C 1
ATOM 734 O O . GLN A 1 104 ? 54.207 -8.653 68.243 1.00 25.09 104 GLN A O 1
ATOM 740 N N . ASP A 1 105 ? 56.396 -8.758 68.651 1.00 24.29 105 ASP A N 1
ATOM 741 C CA . ASP A 1 105 ? 56.365 -7.802 69.752 1.00 25.81 105 ASP A CA 1
ATOM 742 C C . ASP A 1 105 ? 55.270 -8.061 70.783 1.00 24.52 105 ASP A C 1
ATOM 743 O O . ASP A 1 105 ? 54.566 -7.132 71.169 1.00 23.21 105 ASP A O 1
ATOM 748 N N . MET A 1 106 ? 55.148 -9.300 71.232 1.00 23.33 106 MET A N 1
ATOM 749 C CA . MET A 1 106 ? 54.129 -9.645 72.222 1.00 24.67 106 MET A CA 1
ATOM 750 C C . MET A 1 106 ? 54.682 -9.723 73.652 1.00 25.52 106 MET A C 1
ATOM 751 O O . MET A 1 106 ? 53.967 -9.461 74.638 1.00 23.33 106 MET A O 1
ATOM 756 N N . VAL A 1 107 ? 55.973 -10.033 73.746 1.00 22.16 107 VAL A N 1
ATOM 757 C CA . VAL A 1 107 ? 56.621 -10.250 75.020 1.00 24.40 107 VAL A CA 1
ATOM 758 C C . VAL A 1 107 ? 57.713 -9.241 75.257 1.00 24.63 107 VAL A C 1
ATOM 759 O O . VAL A 1 107 ? 58.571 -9.032 74.406 1.00 25.45 107 VAL A O 1
ATOM 763 N N . VAL A 1 108 ? 57.658 -8.580 76.399 1.00 26.24 108 VAL A N 1
ATOM 764 C CA . VAL A 1 108 ? 58.698 -7.620 76.704 1.00 26.47 108 VAL A CA 1
ATOM 765 C C . VAL A 1 108 ? 59.941 -8.354 77.176 1.00 26.88 108 VAL A C 1
ATOM 766 O O . VAL A 1 108 ? 59.879 -9.122 78.134 1.00 26.62 108 VAL A O 1
ATOM 770 N N . GLU A 1 109 ? 61.055 -8.111 76.487 1.00 26.99 109 GLU A N 1
ATOM 771 C CA . GLU A 1 109 ? 62.345 -8.716 76.819 1.00 27.45 109 GLU A CA 1
ATOM 772 C C . GLU A 1 109 ? 63.207 -7.716 77.635 1.00 29.37 109 GLU A C 1
ATOM 773 O O . GLU A 1 109 ? 63.895 -8.099 78.578 1.00 29.73 109 GLU A O 1
ATOM 779 N N . GLY A 1 110 ? 63.165 -6.436 77.274 1.00 28.03 110 GLY A N 1
ATOM 780 C CA . GLY A 1 110 ? 63.921 -5.435 78.021 1.00 29.80 110 GLY A CA 1
ATOM 781 C C . GLY A 1 110 ? 63.222 -4.077 78.009 1.00 30.56 110 GLY A C 1
ATOM 782 O O . GLY A 1 110 ? 62.410 -3.777 77.103 1.00 28.62 110 GLY A O 1
ATOM 783 N N . CYS A 1 111 ? 63.521 -3.263 79.020 1.00 28.64 111 CYS A N 1
ATOM 784 C CA . CYS A 1 111 ? 62.925 -1.932 79.148 1.00 29.25 111 CYS A CA 1
ATOM 785 C C . CYS A 1 111 ? 63.931 -0.792 79.045 1.00 30.02 111 CYS A C 1
ATOM 786 O O . CYS A 1 111 ? 65.126 -1.011 79.198 1.00 29.91 111 CYS A O 1
ATOM 789 N N . GLY A 1 112 ? 63.431 0.420 78.785 1.00 28.63 112 GLY A N 1
ATOM 790 C CA . GLY A 1 112 ? 64.291 1.590 78.689 1.00 28.50 112 GLY A CA 1
ATOM 791 C C . GLY A 1 112 ? 63.508 2.893 78.787 1.00 27.31 112 GLY A C 1
ATOM 792 O O . GLY A 1 112 ? 62.285 2.922 78.646 1.00 27.62 112 GLY A O 1
ATOM 793 N N . CYS A 1 113 ? 64.209 3.978 79.030 1.00 27.04 113 CYS A N 1
ATOM 794 C CA . CYS A 1 113 ? 63.593 5.291 79.149 1.00 27.51 113 CYS A CA 1
ATOM 795 C C . CYS A 1 113 ? 63.558 5.963 77.782 1.00 27.96 113 CYS A C 1
ATOM 796 O O . CYS A 1 113 ? 64.574 6.114 77.126 1.00 27.18 113 CYS A O 1
ATOM 799 N N . ARG A 1 114 ? 62.375 6.384 77.360 1.00 26.56 114 ARG A N 1
ATOM 800 C CA . ARG A 1 114 ? 62.218 6.987 76.051 1.00 25.18 114 ARG A CA 1
ATOM 801 C C . ARG A 1 114 ? 61.446 8.293 76.079 1.00 24.77 114 ARG A C 1
ATOM 802 O O . ARG A 1 114 ? 60.677 8.524 77.037 1.00 24.16 114 ARG A O 1
ATOM 811 N N . SER B 1 12 ? 43.927 15.426 74.879 1.00 44.36 12 SER B N 1
ATOM 812 C CA . SER B 1 12 ? 44.568 14.893 76.116 1.00 42.47 12 SER B CA 1
ATOM 813 C C . SER B 1 12 ? 45.198 13.541 75.782 1.00 40.69 12 SER B C 1
ATOM 814 O O . SER B 1 12 ? 45.868 12.934 76.614 1.00 40.31 12 SER B O 1
ATOM 817 N N . SER B 1 13 ? 44.994 13.070 74.560 1.00 37.38 13 SER B N 1
ATOM 818 C CA . SER B 1 13 ? 45.571 11.801 74.176 1.00 34.91 13 SER B CA 1
ATOM 819 C C . SER B 1 13 ? 47.004 11.987 73.674 1.00 32.55 13 SER B C 1
ATOM 820 O O . SER B 1 13 ? 47.415 13.097 73.334 1.00 32.43 13 SER B O 1
ATOM 823 N N . CYS B 1 14 ? 47.752 10.886 73.615 1.00 28.52 14 CYS B N 1
ATOM 824 C CA . CYS B 1 14 ? 49.156 10.896 73.193 1.00 26.98 14 CYS B CA 1
ATOM 825 C C . CYS B 1 14 ? 49.431 11.669 71.896 1.00 28.85 14 CYS B C 1
ATOM 826 O O . CYS B 1 14 ? 48.891 11.346 70.849 1.00 26.82 14 CYS B O 1
ATOM 829 N N . LYS B 1 15 ? 50.292 12.685 71.985 1.00 29.32 15 LYS B N 1
ATOM 830 C CA . LYS B 1 15 ? 50.655 13.481 70.821 1.00 31.68 15 LYS B CA 1
ATOM 831 C C . LYS B 1 15 ? 51.980 14.182 71.067 1.00 29.40 15 LYS B C 1
ATOM 832 O O . LYS B 1 15 ? 52.484 14.187 72.198 1.00 29.99 15 LYS B O 1
ATOM 838 N N . ARG B 1 16 ? 52.529 14.771 70.006 1.00 26.55 16 ARG B N 1
ATOM 839 C CA . ARG B 1 16 ? 53.782 15.500 70.098 1.00 27.75 16 ARG B CA 1
ATOM 840 C C . ARG B 1 16 ? 53.517 16.927 70.593 1.00 28.17 16 ARG B C 1
ATOM 841 O O . ARG B 1 16 ? 52.592 17.598 70.137 1.00 28.44 16 ARG B O 1
ATOM 849 N N . HIS B 1 17 ? 54.328 17.396 71.523 1.00 25.63 17 HIS B N 1
ATOM 850 C CA . HIS B 1 17 ? 54.147 18.753 72.040 1.00 25.38 17 HIS B CA 1
ATOM 851 C C . HIS B 1 17 ? 55.419 19.544 71.747 1.00 27.60 17 HIS B C 1
ATOM 852 O O . HIS B 1 17 ? 56.479 18.957 71.536 1.00 27.15 17 HIS B O 1
ATOM 859 N N . PRO B 1 18 ? 55.345 20.894 71.772 1.00 29.29 18 PRO B N 1
ATOM 860 C CA . PRO B 1 18 ? 56.542 21.690 71.486 1.00 28.78 18 PRO B CA 1
ATOM 861 C C . PRO B 1 18 ? 57.616 21.659 72.584 1.00 26.54 18 PRO B C 1
ATOM 862 O O . PRO B 1 18 ? 57.320 21.498 73.760 1.00 26.25 18 PRO B O 1
ATOM 866 N N . LEU B 1 19 ? 58.870 21.785 72.174 1.00 25.97 19 LEU B N 1
ATOM 867 C CA . LEU B 1 19 ? 59.980 21.834 73.104 1.00 27.21 19 LEU B CA 1
ATOM 868 C C . LEU B 1 19 ? 61.213 22.310 72.397 1.00 27.94 19 LEU B C 1
ATOM 869 O O . LEU B 1 19 ? 61.842 21.560 71.647 1.00 27.62 19 LEU B O 1
ATOM 874 N N . TYR B 1 20 ? 61.547 23.578 72.617 1.00 28.76 20 TYR B N 1
ATOM 875 C CA . TYR B 1 20 ? 62.746 24.122 72.056 1.00 27.54 20 TYR B CA 1
ATOM 876 C C . TYR B 1 20 ? 63.810 24.023 73.140 1.00 28.65 20 TYR B C 1
ATOM 877 O O . TYR B 1 20 ? 63.612 24.518 74.264 1.00 28.35 20 TYR B O 1
ATOM 886 N N . VAL B 1 21 ? 64.941 23.396 72.813 1.00 26.56 21 VAL B N 1
ATOM 887 C CA . VAL B 1 21 ? 66.036 23.253 73.776 1.00 27.20 21 VAL B CA 1
ATOM 888 C C . VAL B 1 21 ? 67.099 24.325 73.525 1.00 28.47 21 VAL B C 1
ATOM 889 O O . VAL B 1 21 ? 67.822 24.275 72.522 1.00 26.94 21 VAL B O 1
ATOM 893 N N . ASP B 1 22 ? 67.162 25.320 74.409 1.00 27.68 22 ASP B N 1
ATOM 894 C CA . ASP B 1 22 ? 68.150 26.367 74.282 1.00 28.22 22 ASP B CA 1
ATOM 895 C C . ASP B 1 22 ? 69.438 25.881 74.952 1.00 28.97 22 ASP B C 1
ATOM 896 O O . ASP B 1 22 ? 69.456 25.591 76.159 1.00 28.36 22 ASP B O 1
ATOM 901 N N . PHE B 1 23 ? 70.517 25.812 74.195 1.00 28.34 23 PHE B N 1
ATOM 902 C CA . PHE B 1 23 ? 71.731 25.304 74.786 1.00 30.63 23 PHE B CA 1
ATOM 903 C C . PHE B 1 23 ? 72.293 26.122 75.944 1.00 32.13 23 PHE B C 1
ATOM 904 O O . PHE B 1 23 ? 72.939 25.571 76.838 1.00 32.78 23 PHE B O 1
ATOM 912 N N . SER B 1 24 ? 72.039 27.424 75.944 1.00 33.38 24 SER B N 1
ATOM 913 C CA . SER B 1 24 ? 72.526 28.259 77.016 1.00 35.77 24 SER B CA 1
ATOM 914 C C . SER B 1 24 ? 71.677 28.033 78.283 1.00 36.36 24 SER B C 1
ATOM 915 O O . SER B 1 24 ? 72.094 28.375 79.385 1.00 36.92 24 SER B O 1
ATOM 918 N N . ASP B 1 25 ? 70.501 27.431 78.135 1.00 35.90 25 ASP B N 1
ATOM 919 C CA . ASP B 1 25 ? 69.679 27.140 79.301 1.00 36.91 25 ASP B CA 1
ATOM 920 C C . ASP B 1 25 ? 70.069 25.809 79.978 1.00 35.76 25 ASP B C 1
ATOM 921 O O . ASP B 1 25 ? 69.692 25.579 81.129 1.00 36.38 25 ASP B O 1
ATOM 926 N N . VAL B 1 26 ? 70.776 24.920 79.278 1.00 35.16 26 VAL B N 1
ATOM 927 C CA . VAL B 1 26 ? 71.158 23.636 79.884 1.00 34.97 26 VAL B CA 1
ATOM 928 C C . VAL B 1 26 ? 72.656 23.467 79.982 1.00 36.89 26 VAL B C 1
ATOM 929 O O . VAL B 1 26 ? 73.149 22.352 80.176 1.00 36.63 26 VAL B O 1
ATOM 933 N N . GLY B 1 27 ? 73.368 24.580 79.839 1.00 36.93 27 GLY B N 1
ATOM 934 C CA . GLY B 1 27 ? 74.813 24.568 79.952 1.00 37.45 27 GLY B CA 1
ATOM 935 C C . GLY B 1 27 ? 75.560 23.772 78.910 1.00 39.44 27 GLY B C 1
ATOM 936 O O . GLY B 1 27 ? 76.532 23.084 79.235 1.00 40.36 27 GLY B O 1
ATOM 937 N N . TRP B 1 28 ? 75.124 23.858 77.656 1.00 39.16 28 TRP B N 1
ATOM 938 C CA . TRP B 1 28 ? 75.788 23.143 76.560 1.00 39.83 28 TRP B CA 1
ATOM 939 C C . TRP B 1 28 ? 76.443 24.137 75.605 1.00 40.22 28 TRP B C 1
ATOM 940 O O . TRP B 1 28 ? 77.250 23.750 74.760 1.00 40.92 28 TRP B O 1
ATOM 951 N N . ASN B 1 29 ? 76.106 25.418 75.766 1.00 41.13 29 ASN B N 1
ATOM 952 C CA . ASN B 1 29 ? 76.635 26.469 74.908 1.00 44.39 29 ASN B CA 1
ATOM 953 C C . ASN B 1 29 ? 78.134 26.713 75.047 1.00 47.01 29 ASN B C 1
ATOM 954 O O . ASN B 1 29 ? 78.742 27.304 74.165 1.00 47.86 29 ASN B O 1
ATOM 959 N N . ASP B 1 30 ? 78.732 26.269 76.148 1.00 49.82 30 ASP B N 1
ATOM 960 C CA . ASP B 1 30 ? 80.163 26.455 76.309 1.00 52.95 30 ASP B CA 1
ATOM 961 C C . ASP B 1 30 ? 80.865 25.358 75.527 1.00 53.83 30 ASP B C 1
ATOM 962 O O . ASP B 1 30 ? 82.034 25.480 75.194 1.00 55.43 30 ASP B O 1
ATOM 967 N N . TRP B 1 31 ? 80.146 24.281 75.227 1.00 54.80 31 TRP B N 1
ATOM 968 C CA . TRP B 1 31 ? 80.728 23.178 74.471 1.00 55.50 31 TRP B CA 1
ATOM 969 C C . TRP B 1 31 ? 80.351 23.217 72.996 1.00 53.27 31 TRP B C 1
ATOM 970 O O . TRP B 1 31 ? 81.188 22.958 72.136 1.00 53.58 31 TRP B O 1
ATOM 981 N N . ILE B 1 32 ? 79.087 23.543 72.725 1.00 50.49 32 ILE B N 1
ATOM 982 C CA . ILE B 1 32 ? 78.529 23.581 71.368 1.00 47.58 32 ILE B CA 1
ATOM 983 C C . ILE B 1 32 ? 78.581 24.958 70.744 1.00 47.17 32 ILE B C 1
ATOM 984 O O . ILE B 1 32 ? 77.919 25.884 71.219 1.00 47.83 32 ILE B O 1
ATOM 989 N N . VAL B 1 33 ? 79.359 25.089 69.675 1.00 46.46 33 VAL B N 1
ATOM 990 C CA . VAL B 1 33 ? 79.495 26.369 68.973 1.00 46.98 33 VAL B CA 1
ATOM 991 C C . VAL B 1 33 ? 78.250 26.732 68.158 1.00 45.47 33 VAL B C 1
ATOM 992 O O . VAL B 1 33 ? 77.885 27.902 68.052 1.00 47.83 33 VAL B O 1
ATOM 996 N N . ALA B 1 34 ? 77.613 25.723 67.576 1.00 43.81 34 ALA B N 1
ATOM 997 C CA . ALA B 1 34 ? 76.406 25.926 66.781 1.00 41.32 34 ALA B CA 1
ATOM 998 C C . ALA B 1 34 ? 75.659 24.605 66.668 1.00 39.25 34 ALA B C 1
ATOM 999 O O . ALA B 1 34 ? 76.273 23.538 66.620 1.00 38.81 34 ALA B O 1
ATOM 1001 N N . PRO B 1 35 ? 74.320 24.652 66.631 1.00 36.70 35 PRO B N 1
ATOM 1002 C CA . PRO B 1 35 ? 73.443 25.817 66.691 1.00 34.92 35 PRO B CA 1
ATOM 1003 C C . PRO B 1 35 ? 73.266 26.246 68.156 1.00 33.39 35 PRO B C 1
ATOM 1004 O O . PRO B 1 35 ? 73.789 25.599 69.050 1.00 33.73 35 PRO B O 1
ATOM 1008 N N . PRO B 1 36 ? 72.508 27.322 68.407 1.00 32.81 36 PRO B N 1
ATOM 1009 C CA . PRO B 1 36 ? 72.223 27.880 69.737 1.00 31.28 36 PRO B CA 1
ATOM 1010 C C . PRO B 1 36 ? 71.281 26.984 70.549 1.00 30.00 36 PRO B C 1
ATOM 1011 O O . PRO B 1 36 ? 71.178 27.100 71.776 1.00 27.51 36 PRO B O 1
ATOM 1015 N N . GLY B 1 37 ? 70.581 26.116 69.822 1.00 30.11 37 GLY B N 1
ATOM 1016 C CA . GLY B 1 37 ? 69.607 25.211 70.402 1.00 29.03 37 GLY B CA 1
ATOM 1017 C C . GLY B 1 37 ? 68.849 24.568 69.248 1.00 29.42 37 GLY B C 1
ATOM 1018 O O . GLY B 1 37 ? 69.217 24.765 68.081 1.00 29.30 37 GLY B O 1
ATOM 1019 N N . TYR B 1 38 ? 67.801 23.806 69.555 1.00 27.42 38 TYR B N 1
ATOM 1020 C CA . TYR B 1 38 ? 67.018 23.174 68.507 1.00 27.00 38 TYR B CA 1
ATOM 1021 C C . TYR B 1 38 ? 65.685 22.701 69.012 1.00 27.02 38 TYR B C 1
ATOM 1022 O O . TYR B 1 38 ? 65.472 22.561 70.217 1.00 25.79 38 TYR B O 1
ATOM 1031 N N . HIS B 1 39 ? 64.793 22.433 68.065 1.00 27.14 39 HIS B N 1
ATOM 1032 C CA . HIS B 1 39 ? 63.460 21.954 68.379 1.00 27.35 39 HIS B CA 1
ATOM 1033 C C . HIS B 1 39 ? 63.503 20.440 68.546 1.00 28.43 39 HIS B C 1
ATOM 1034 O O . HIS B 1 39 ? 63.669 19.687 67.574 1.00 27.77 39 HIS B O 1
ATOM 1041 N N . ALA B 1 40 ? 63.377 20.024 69.806 1.00 25.98 40 ALA B N 1
ATOM 1042 C CA . ALA B 1 40 ? 63.421 18.616 70.188 1.00 25.87 40 ALA B CA 1
ATOM 1043 C C . ALA B 1 40 ? 62.053 17.976 70.301 1.00 24.81 40 ALA B C 1
ATOM 1044 O O . ALA B 1 40 ? 61.913 16.783 70.025 1.00 23.87 40 ALA B O 1
ATOM 1046 N N . PHE B 1 41 ? 61.058 18.778 70.686 1.00 24.56 41 PHE B N 1
ATOM 1047 C CA . PHE B 1 41 ? 59.683 18.300 70.936 1.00 24.96 41 PHE B CA 1
ATOM 1048 C C . PHE B 1 41 ? 59.680 17.245 72.062 1.00 24.94 41 PHE B C 1
ATOM 1049 O O . PHE B 1 41 ? 60.713 16.883 72.587 1.00 23.26 41 PHE B O 1
ATOM 1057 N N . TYR B 1 42 ? 58.496 16.787 72.470 1.00 24.21 42 TYR B N 1
ATOM 1058 C CA . TYR B 1 42 ? 58.383 15.705 73.455 1.00 24.69 42 TYR B CA 1
ATOM 1059 C C . TYR B 1 42 ? 57.012 15.105 73.245 1.00 25.30 42 TYR B C 1
ATOM 1060 O O . TYR B 1 42 ? 56.169 15.708 72.579 1.00 25.02 42 TYR B O 1
ATOM 1069 N N . CYS B 1 43 ? 56.821 13.900 73.747 1.00 22.45 43 CYS B N 1
ATOM 1070 C CA . CYS B 1 43 ? 55.566 13.192 73.578 1.00 24.70 43 CYS B CA 1
ATOM 1071 C C . CYS B 1 43 ? 54.847 13.110 74.911 1.00 25.89 43 CYS B C 1
ATOM 1072 O O . CYS B 1 43 ? 55.488 12.899 75.923 1.00 26.33 43 CYS B O 1
ATOM 1075 N N . HIS B 1 44 ? 53.527 13.281 74.914 1.00 26.79 44 HIS B N 1
ATOM 1076 C CA . HIS B 1 44 ? 52.762 13.165 76.139 1.00 27.31 44 HIS B CA 1
ATOM 1077 C C . HIS B 1 44 ? 51.293 12.985 75.855 1.00 26.80 44 HIS B C 1
ATOM 1078 O O . HIS B 1 44 ? 50.804 13.457 74.838 1.00 27.38 44 HIS B O 1
ATOM 1085 N N . GLY B 1 45 ? 50.596 12.317 76.769 1.00 28.76 45 GLY B N 1
ATOM 1086 C CA . GLY B 1 45 ? 49.164 12.100 76.604 1.00 29.88 45 GLY B CA 1
ATOM 1087 C C . GLY B 1 45 ? 48.727 10.664 76.832 1.00 29.98 45 GLY B C 1
ATOM 1088 O O . GLY B 1 45 ? 49.538 9.745 76.776 1.00 30.84 45 GLY B O 1
ATOM 1089 N N . GLU B 1 46 ? 47.430 10.474 77.040 1.00 30.68 46 GLU B N 1
ATOM 1090 C CA . GLU B 1 46 ? 46.858 9.159 77.311 1.00 31.39 46 GLU B CA 1
ATOM 1091 C C . GLU B 1 46 ? 46.843 8.207 76.131 1.00 30.29 46 GLU B C 1
ATOM 1092 O O . GLU B 1 46 ? 46.618 8.614 74.986 1.00 30.16 46 GLU B O 1
ATOM 1098 N N . CYS B 1 47 ? 47.099 6.936 76.432 1.00 27.76 47 CYS B N 1
ATOM 1099 C CA . CYS B 1 47 ? 47.061 5.848 75.443 1.00 27.86 47 CYS B CA 1
ATOM 1100 C C . CYS B 1 47 ? 45.748 5.119 75.757 1.00 28.42 47 CYS B C 1
ATOM 1101 O O . CYS B 1 47 ? 45.697 4.174 76.552 1.00 27.65 47 CYS B O 1
ATOM 1104 N N . PRO B 1 48 ? 44.672 5.528 75.104 1.00 29.29 48 PRO B N 1
ATOM 1105 C CA . PRO B 1 48 ? 43.389 4.888 75.395 1.00 28.89 48 PRO B CA 1
ATOM 1106 C C . PRO B 1 48 ? 43.050 3.746 74.483 1.00 27.92 48 PRO B C 1
ATOM 1107 O O . PRO B 1 48 ? 43.811 3.399 73.570 1.00 27.61 48 PRO B O 1
ATOM 1111 N N . PHE B 1 49 ? 41.896 3.145 74.741 1.00 27.12 49 PHE B N 1
ATOM 1112 C CA . PHE B 1 49 ? 41.418 2.085 73.869 1.00 26.49 49 PHE B CA 1
ATOM 1113 C C . PHE B 1 49 ? 40.397 2.706 72.896 1.00 27.44 49 PHE B C 1
ATOM 1114 O O . PHE B 1 49 ? 39.476 3.428 73.306 1.00 27.20 49 PHE B O 1
ATOM 1122 N N . PRO B 1 50 ? 40.580 2.481 71.595 1.00 27.21 50 PRO B N 1
ATOM 1123 C CA . PRO B 1 50 ? 41.673 1.722 71.013 1.00 25.89 50 PRO B CA 1
ATOM 1124 C C . PRO B 1 50 ? 42.839 2.668 70.690 1.00 24.80 50 PRO B C 1
ATOM 1125 O O . PRO B 1 50 ? 42.736 3.886 70.808 1.00 25.46 50 PRO B O 1
ATOM 1129 N N . LEU B 1 51 ? 43.955 2.064 70.336 1.00 23.59 51 LEU B N 1
ATOM 1130 C CA . LEU B 1 51 ? 45.146 2.751 69.926 1.00 24.10 51 LEU B CA 1
ATOM 1131 C C . LEU B 1 51 ? 45.013 2.905 68.408 1.00 23.55 51 LEU B C 1
ATOM 1132 O O . LEU B 1 51 ? 45.063 1.917 67.667 1.00 23.71 51 LEU B O 1
ATOM 1137 N N . ALA B 1 52 ? 44.838 4.138 67.950 1.00 23.77 52 ALA B N 1
ATOM 1138 C CA . ALA B 1 52 ? 44.679 4.411 66.519 1.00 24.58 52 ALA B CA 1
ATOM 1139 C C . ALA B 1 52 ? 46.000 4.260 65.744 1.00 25.91 52 ALA B C 1
ATOM 1140 O O . ALA B 1 52 ? 47.103 4.163 66.321 1.00 23.02 52 ALA B O 1
ATOM 1142 N N . ASP B 1 53 ? 45.860 4.198 64.430 1.00 24.83 53 ASP B N 1
ATOM 1143 C CA . ASP B 1 53 ? 46.988 4.018 63.512 1.00 28.21 53 ASP B CA 1
ATOM 1144 C C . ASP B 1 53 ? 48.239 4.882 63.770 1.00 27.23 53 ASP B C 1
ATOM 1145 O O . ASP B 1 53 ? 49.368 4.367 63.830 1.00 24.87 53 ASP B O 1
ATOM 1150 N N . HIS B 1 54 ? 48.034 6.186 63.920 1.00 28.00 54 HIS B N 1
ATOM 1151 C CA . HIS B 1 54 ? 49.137 7.099 64.125 1.00 27.93 54 HIS B CA 1
ATOM 1152 C C . HIS B 1 54 ? 49.894 6.895 65.446 1.00 29.14 54 HIS B C 1
ATOM 1153 O O . HIS B 1 54 ? 50.926 7.509 65.636 1.00 30.97 54 HIS B O 1
ATOM 1160 N N . LEU B 1 55 ? 49.416 6.029 66.336 1.00 28.16 55 LEU B N 1
ATOM 1161 C CA . LEU B 1 55 ? 50.140 5.804 67.577 1.00 30.40 55 LEU B CA 1
ATOM 1162 C C . LEU B 1 55 ? 51.167 4.671 67.404 1.00 32.04 55 LEU B C 1
ATOM 1163 O O . LEU B 1 55 ? 51.890 4.331 68.343 1.00 33.03 55 LEU B O 1
ATOM 1168 N N . ASN B 1 56 ? 51.238 4.122 66.181 1.00 32.21 56 ASN B N 1
ATOM 1169 C CA . ASN B 1 56 ? 52.169 3.038 65.816 1.00 35.17 56 ASN B CA 1
ATOM 1170 C C . ASN B 1 56 ? 52.534 2.151 66.994 1.00 33.73 56 ASN B C 1
ATOM 1171 O O . ASN B 1 56 ? 53.692 1.973 67.343 1.00 36.92 56 ASN B O 1
ATOM 1176 N N . SER B 1 57 ? 51.514 1.578 67.591 1.00 32.91 57 SER B N 1
ATOM 1177 C CA . SER B 1 57 ? 51.717 0.788 68.769 1.00 35.07 57 SER B CA 1
ATOM 1178 C C . SER B 1 57 ? 52.046 -0.660 68.464 1.00 34.18 57 SER B C 1
ATOM 1179 O O . SER B 1 57 ? 51.567 -1.229 67.478 1.00 35.54 57 SER B O 1
ATOM 1182 N N . THR B 1 58 ? 52.875 -1.249 69.310 1.00 30.80 58 THR B N 1
ATOM 1183 C CA . THR B 1 58 ? 53.257 -2.649 69.187 1.00 27.54 58 THR B CA 1
ATOM 1184 C C . THR B 1 58 ? 52.067 -3.495 69.646 1.00 26.62 58 THR B C 1
ATOM 1185 O O . THR B 1 58 ? 51.162 -2.993 70.322 1.00 26.04 58 THR B O 1
ATOM 1189 N N . ASN B 1 59 ? 52.084 -4.779 69.308 1.00 25.29 59 ASN B N 1
ATOM 1190 C CA . ASN B 1 59 ? 51.047 -5.668 69.786 1.00 26.54 59 ASN B CA 1
ATOM 1191 C C . ASN B 1 59 ? 51.063 -5.666 71.321 1.00 24.52 59 ASN B C 1
ATOM 1192 O O . ASN B 1 59 ? 50.018 -5.755 71.955 1.00 23.28 59 ASN B O 1
ATOM 1197 N N . HIS B 1 60 ? 52.247 -5.571 71.916 1.00 21.97 60 HIS B N 1
ATOM 1198 C CA . HIS B 1 60 ? 52.321 -5.576 73.373 1.00 22.98 60 HIS B CA 1
ATOM 1199 C C . HIS B 1 60 ? 51.557 -4.424 73.968 1.00 22.42 60 HIS B C 1
ATOM 1200 O O . HIS B 1 60 ? 50.821 -4.612 74.956 1.00 21.99 60 HIS B O 1
ATOM 1207 N N . ALA B 1 61 ? 51.752 -3.230 73.409 1.00 20.71 61 ALA B N 1
ATOM 1208 C CA . ALA B 1 61 ? 51.044 -2.050 73.913 1.00 20.72 61 ALA B CA 1
ATOM 1209 C C . ALA B 1 61 ? 49.540 -2.240 73.745 1.00 20.28 61 ALA B C 1
ATOM 1210 O O . ALA B 1 61 ? 48.772 -1.844 74.633 1.00 20.38 61 ALA B O 1
ATOM 1212 N N . ILE B 1 62 ? 49.133 -2.826 72.618 1.00 19.83 62 ILE B N 1
ATOM 1213 C CA . ILE B 1 62 ? 47.708 -3.107 72.384 1.00 22.88 62 ILE B CA 1
ATOM 1214 C C . ILE B 1 62 ? 47.177 -4.090 73.432 1.00 23.14 62 ILE B C 1
ATOM 1215 O O . ILE B 1 62 ? 46.126 -3.857 74.042 1.00 23.59 62 ILE B O 1
ATOM 1220 N N . VAL B 1 63 ? 47.890 -5.196 73.641 1.00 22.47 63 VAL B N 1
ATOM 1221 C CA . VAL B 1 63 ? 47.450 -6.155 74.647 1.00 23.09 63 VAL B CA 1
ATOM 1222 C C . VAL B 1 63 ? 47.421 -5.488 76.053 1.00 24.74 63 VAL B C 1
ATOM 1223 O O . VAL B 1 63 ? 46.446 -5.650 76.780 1.00 25.67 63 VAL B O 1
ATOM 1227 N N . GLN B 1 64 ? 48.459 -4.714 76.413 1.00 23.66 64 GLN B N 1
ATOM 1228 C CA . GLN B 1 64 ? 48.496 -4.067 77.720 1.00 24.77 64 GLN B CA 1
ATOM 1229 C C . GLN B 1 64 ? 47.303 -3.099 77.940 1.00 25.32 64 GLN B C 1
ATOM 1230 O O . GLN B 1 64 ? 46.749 -3.014 79.050 1.00 24.82 64 GLN B O 1
ATOM 1236 N N . THR B 1 65 ? 46.903 -2.389 76.883 1.00 24.39 65 THR B N 1
ATOM 1237 C CA . THR B 1 65 ? 45.770 -1.452 76.948 1.00 24.99 65 THR B CA 1
ATOM 1238 C C . THR B 1 65 ? 44.501 -2.236 77.265 1.00 25.10 65 THR B C 1
ATOM 1239 O O . THR B 1 65 ? 43.689 -1.817 78.108 1.00 25.60 65 THR B O 1
ATOM 1243 N N . LEU B 1 66 ? 44.336 -3.366 76.588 1.00 23.76 66 LEU B N 1
ATOM 1244 C CA . LEU B 1 66 ? 43.154 -4.200 76.808 1.00 25.88 66 LEU B CA 1
ATOM 1245 C C . LEU B 1 66 ? 43.163 -4.802 78.228 1.00 26.44 66 LEU B C 1
ATOM 1246 O O . LEU B 1 66 ? 42.136 -4.843 78.869 1.00 24.65 66 LEU B O 1
ATOM 1251 N N . VAL B 1 67 ? 44.325 -5.235 78.721 1.00 24.74 67 VAL B N 1
ATOM 1252 C CA . VAL B 1 67 ? 44.397 -5.800 80.068 1.00 26.09 67 VAL B CA 1
ATOM 1253 C C . VAL B 1 67 ? 44.075 -4.687 81.061 1.00 27.16 67 VAL B C 1
ATOM 1254 O O . VAL B 1 67 ? 43.373 -4.911 82.041 1.00 27.38 67 VAL B O 1
ATOM 1258 N N . ASN B 1 68 ? 44.603 -3.489 80.816 1.00 27.05 68 ASN B N 1
ATOM 1259 C CA . ASN B 1 68 ? 44.338 -2.368 81.704 1.00 27.35 68 ASN B CA 1
ATOM 1260 C C . ASN B 1 68 ? 42.839 -2.112 81.756 1.00 27.67 68 ASN B C 1
ATOM 1261 O O . ASN B 1 68 ? 42.313 -1.763 82.810 1.00 25.62 68 ASN B O 1
ATOM 1266 N N . SER B 1 69 ? 42.156 -2.305 80.629 1.00 26.47 69 SER B N 1
ATOM 1267 C CA . SER B 1 69 ? 40.734 -2.036 80.597 1.00 29.68 69 SER B CA 1
ATOM 1268 C C . SER B 1 69 ? 39.969 -3.058 81.427 1.00 30.33 69 SER B C 1
ATOM 1269 O O . SER B 1 69 ? 38.861 -2.786 81.887 1.00 32.11 69 SER B O 1
ATOM 1272 N N . VAL B 1 70 ? 40.555 -4.240 81.603 1.00 32.14 70 VAL B N 1
ATOM 1273 C CA . VAL B 1 70 ? 39.940 -5.322 82.391 1.00 31.94 70 VAL B CA 1
ATOM 1274 C C . VAL B 1 70 ? 40.362 -5.176 83.848 1.00 31.45 70 VAL B C 1
ATOM 1275 O O . VAL B 1 70 ? 39.556 -5.300 84.758 1.00 30.62 70 VAL B O 1
ATOM 1279 N N . ASN B 1 71 ? 41.637 -4.857 84.058 1.00 32.08 71 ASN B N 1
ATOM 1280 C CA . ASN B 1 71 ? 42.192 -4.717 85.404 1.00 31.11 71 ASN B CA 1
ATOM 1281 C C . ASN B 1 71 ? 43.046 -3.456 85.513 1.00 31.59 71 ASN B C 1
ATOM 1282 O O . ASN B 1 71 ? 44.160 -3.418 85.014 1.00 29.72 71 ASN B O 1
ATOM 1287 N N . SER B 1 72 ? 42.525 -2.437 86.193 1.00 30.57 72 SER B N 1
ATOM 1288 C CA . SER B 1 72 ? 43.206 -1.165 86.341 1.00 33.17 72 SER B CA 1
ATOM 1289 C C . SER B 1 72 ? 44.523 -1.233 87.081 1.00 32.33 72 SER B C 1
ATOM 1290 O O . SER B 1 72 ? 45.258 -0.259 87.063 1.00 31.70 72 SER B O 1
ATOM 1293 N N . LYS B 1 73 ? 44.816 -2.357 87.731 1.00 31.44 73 LYS B N 1
ATOM 1294 C CA . LYS B 1 73 ? 46.104 -2.517 88.434 1.00 34.23 73 LYS B CA 1
ATOM 1295 C C . LYS B 1 73 ? 47.272 -2.569 87.425 1.00 32.57 73 LYS B C 1
ATOM 1296 O O . LYS B 1 73 ? 48.438 -2.330 87.774 1.00 30.91 73 LYS B O 1
ATOM 1302 N N . ILE B 1 74 ? 46.966 -2.918 86.178 1.00 30.45 74 ILE B N 1
ATOM 1303 C CA . ILE B 1 74 ? 47.998 -2.979 85.131 1.00 29.36 74 ILE B CA 1
ATOM 1304 C C . ILE B 1 74 ? 47.911 -1.615 84.456 1.00 29.32 74 ILE B C 1
ATOM 1305 O O . ILE B 1 74 ? 46.853 -1.217 83.982 1.00 30.95 74 ILE B O 1
ATOM 1310 N N . PRO B 1 75 ? 49.016 -0.862 84.449 1.00 29.89 75 PRO B N 1
ATOM 1311 C CA . PRO B 1 75 ? 49.114 0.475 83.857 1.00 30.15 75 PRO B CA 1
ATOM 1312 C C . PRO B 1 75 ? 48.831 0.444 82.375 1.00 29.89 75 PRO B C 1
ATOM 1313 O O . PRO B 1 75 ? 48.910 -0.608 81.731 1.00 28.12 75 PRO B O 1
ATOM 1317 N N . LYS B 1 76 ? 48.504 1.620 81.848 1.00 29.47 76 LYS B N 1
ATOM 1318 C CA . LYS B 1 76 ? 48.220 1.785 80.444 1.00 28.61 76 LYS B CA 1
ATOM 1319 C C . LYS B 1 76 ? 49.579 1.878 79.759 1.00 27.15 76 LYS B C 1
ATOM 1320 O O . LYS B 1 76 ? 50.614 1.999 80.427 1.00 28.06 76 LYS B O 1
ATOM 1326 N N . ALA B 1 77 ? 49.585 1.792 78.434 1.00 25.87 77 ALA B N 1
ATOM 1327 C CA . ALA B 1 77 ? 50.826 1.953 77.679 1.00 25.32 77 ALA B CA 1
ATOM 1328 C C . ALA B 1 77 ? 51.302 3.414 77.846 1.00 24.30 77 ALA B C 1
ATOM 1329 O O . ALA B 1 77 ? 50.577 4.276 78.313 1.00 24.23 77 ALA B O 1
ATOM 1331 N N . CYS B 1 78 ? 52.523 3.712 77.447 1.00 24.21 78 CYS B N 1
ATOM 1332 C CA . CYS B 1 78 ? 53.019 5.070 77.623 1.00 24.42 78 CYS B CA 1
ATOM 1333 C C . CYS B 1 78 ? 53.330 5.776 76.314 1.00 23.34 78 CYS B C 1
ATOM 1334 O O . CYS B 1 78 ? 53.828 5.168 75.363 1.00 22.86 78 CYS B O 1
ATOM 1337 N N . CYS B 1 79 ? 53.045 7.071 76.286 1.00 23.46 79 CYS B N 1
ATOM 1338 C CA . CYS B 1 79 ? 53.265 7.895 75.105 1.00 24.24 79 CYS B CA 1
ATOM 1339 C C . CYS B 1 79 ? 54.725 8.306 75.042 1.00 24.41 79 CYS B C 1
ATOM 1340 O O . CYS B 1 79 ? 55.175 9.043 75.915 1.00 25.31 79 CYS B O 1
ATOM 1343 N N . VAL B 1 80 ? 55.426 7.872 73.996 1.00 21.76 80 VAL B N 1
ATOM 1344 C CA . VAL B 1 80 ? 56.860 8.154 73.838 1.00 23.66 80 VAL B CA 1
ATOM 1345 C C . VAL B 1 80 ? 57.205 8.361 72.378 1.00 23.77 80 VAL B C 1
ATOM 1346 O O . VAL B 1 80 ? 56.374 8.153 71.523 1.00 26.23 80 VAL B O 1
ATOM 1350 N N . PRO B 1 81 ? 58.431 8.804 72.069 1.00 25.01 81 PRO B N 1
ATOM 1351 C CA . PRO B 1 81 ? 58.805 8.999 70.660 1.00 25.50 81 PRO B CA 1
ATOM 1352 C C . PRO B 1 81 ? 58.896 7.626 69.965 1.00 26.87 81 PRO B C 1
ATOM 1353 O O . PRO B 1 81 ? 59.548 6.714 70.486 1.00 25.64 81 PRO B O 1
ATOM 1357 N N . THR B 1 82 ? 58.234 7.466 68.819 1.00 26.87 82 THR B N 1
ATOM 1358 C CA . THR B 1 82 ? 58.302 6.204 68.076 1.00 30.14 82 THR B CA 1
ATOM 1359 C C . THR B 1 82 ? 59.183 6.409 66.834 1.00 31.39 82 THR B C 1
ATOM 1360 O O . THR B 1 82 ? 59.492 5.467 66.131 1.00 32.35 82 THR B O 1
ATOM 1364 N N . GLU B 1 83 ? 59.577 7.647 66.567 1.00 32.74 83 GLU B N 1
ATOM 1365 C CA . GLU B 1 83 ? 60.470 7.952 65.447 1.00 32.61 83 GLU B CA 1
ATOM 1366 C C . GLU B 1 83 ? 61.250 9.198 65.839 1.00 31.18 83 GLU B C 1
ATOM 1367 O O . GLU B 1 83 ? 60.657 10.203 66.220 1.00 30.74 83 GLU B O 1
ATOM 1373 N N . LEU B 1 84 ? 62.573 9.131 65.750 1.00 30.10 84 LEU B N 1
ATOM 1374 C CA . LEU B 1 84 ? 63.426 10.260 66.085 1.00 31.18 84 LEU B CA 1
ATOM 1375 C C . LEU B 1 84 ? 64.342 10.544 64.885 1.00 32.16 84 LEU B C 1
ATOM 1376 O O . LEU B 1 84 ? 64.546 9.655 64.063 1.00 33.71 84 LEU B O 1
ATOM 1381 N N . SER B 1 85 ? 64.867 11.767 64.777 1.00 30.01 85 SER B N 1
ATOM 1382 C CA . SER B 1 85 ? 65.785 12.099 63.696 1.00 30.14 85 SER B CA 1
ATOM 1383 C C . SER B 1 85 ? 67.055 12.733 64.280 1.00 29.87 85 SER B C 1
ATOM 1384 O O . SER B 1 85 ? 67.111 13.087 65.464 1.00 29.50 85 SER B O 1
ATOM 1387 N N . ALA B 1 86 ? 68.076 12.852 63.450 1.00 27.25 86 ALA B N 1
ATOM 1388 C CA . ALA B 1 86 ? 69.374 13.388 63.872 1.00 29.73 86 ALA B CA 1
ATOM 1389 C C . ALA B 1 86 ? 69.569 14.865 63.612 1.00 30.19 86 ALA B C 1
ATOM 1390 O O . ALA B 1 86 ? 68.852 15.481 62.819 1.00 31.61 86 ALA B O 1
ATOM 1392 N N . ILE B 1 87 ? 70.578 15.420 64.263 1.00 30.58 87 ILE B N 1
ATOM 1393 C CA . ILE B 1 87 ? 70.951 16.801 64.001 1.00 31.68 87 ILE B CA 1
ATOM 1394 C C . ILE B 1 87 ? 72.442 16.860 64.147 1.00 32.21 87 ILE B C 1
ATOM 1395 O O . ILE B 1 87 ? 73.029 16.171 64.977 1.00 31.05 87 ILE B O 1
ATOM 1400 N N . SER B 1 88 ? 73.066 17.657 63.299 1.00 33.04 88 SER B N 1
ATOM 1401 C CA . SER B 1 88 ? 74.492 17.840 63.398 1.00 34.77 88 SER B CA 1
ATOM 1402 C C . SER B 1 88 ? 74.720 19.002 64.373 1.00 35.44 88 SER B C 1
ATOM 1403 O O . SER B 1 88 ? 73.837 19.851 64.563 1.00 33.94 88 SER B O 1
ATOM 1406 N N . MET B 1 89 ? 75.895 19.033 65.002 1.00 36.68 89 MET B N 1
ATOM 1407 C CA . MET B 1 89 ? 76.265 20.128 65.913 1.00 38.99 89 MET B CA 1
ATOM 1408 C C . MET B 1 89 ? 77.776 20.402 65.754 1.00 41.05 89 MET B C 1
ATOM 1409 O O . MET B 1 89 ? 78.554 19.505 65.417 1.00 39.17 89 MET B O 1
ATOM 1414 N N . LEU B 1 90 ? 78.171 21.645 65.997 1.00 44.34 90 LEU B N 1
ATOM 1415 C CA . LEU B 1 90 ? 79.558 22.081 65.855 1.00 48.47 90 LEU B CA 1
ATOM 1416 C C . LEU B 1 90 ? 80.198 22.229 67.229 1.00 50.75 90 LEU B C 1
ATOM 1417 O O . LEU B 1 90 ? 79.685 22.960 68.072 1.00 50.64 90 LEU B O 1
ATOM 1422 N N . TYR B 1 91 ? 81.320 21.547 67.443 1.00 53.56 91 TYR B N 1
ATOM 1423 C CA . TYR B 1 91 ? 82.019 21.583 68.730 1.00 57.46 91 TYR B CA 1
ATOM 1424 C C . TYR B 1 91 ? 83.463 22.029 68.559 1.00 60.29 91 TYR B C 1
ATOM 1425 O O . TYR B 1 91 ? 84.001 21.978 67.456 1.00 60.47 91 TYR B O 1
ATOM 1427 N N . LEU B 1 92 ? 84.091 22.462 69.651 1.00 63.67 92 LEU B N 1
ATOM 1428 C CA . LEU B 1 92 ? 85.491 22.903 69.610 1.00 67.60 92 LEU B CA 1
ATOM 1429 C C . LEU B 1 92 ? 86.460 21.756 69.945 1.00 69.59 92 LEU B C 1
ATOM 1430 O O . LEU B 1 92 ? 86.329 21.108 70.988 1.00 69.64 92 LEU B O 1
ATOM 1432 N N . ASP B 1 93 ? 87.416 21.497 69.049 1.00 72.27 93 ASP B N 1
ATOM 1433 C CA . ASP B 1 93 ? 88.418 20.447 69.272 1.00 74.35 93 ASP B CA 1
ATOM 1434 C C . ASP B 1 93 ? 89.457 21.077 70.184 1.00 75.75 93 ASP B C 1
ATOM 1435 O O . ASP B 1 93 ? 89.547 22.308 70.254 1.00 76.19 93 ASP B O 1
ATOM 1437 N N . GLU B 1 94 ? 90.224 20.252 70.896 1.00 77.41 94 GLU B N 1
ATOM 1438 C CA . GLU B 1 94 ? 91.265 20.771 71.788 1.00 78.34 94 GLU B CA 1
ATOM 1439 C C . GLU B 1 94 ? 92.395 21.286 70.888 1.00 79.23 94 GLU B C 1
ATOM 1440 O O . GLU B 1 94 ? 93.477 20.696 70.818 1.00 78.94 94 GLU B O 1
ATOM 1442 N N . ASN B 1 95 ? 92.120 22.398 70.208 1.00 80.29 95 ASN B N 1
ATOM 1443 C CA . ASN B 1 95 ? 93.048 23.012 69.251 1.00 81.63 95 ASN B CA 1
ATOM 1444 C C . ASN B 1 95 ? 92.322 24.239 68.672 1.00 81.86 95 ASN B C 1
ATOM 1445 O O . ASN B 1 95 ? 92.864 24.972 67.837 1.00 81.99 95 ASN B O 1
ATOM 1450 N N . GLU B 1 96 ? 91.094 24.450 69.148 1.00 81.81 96 GLU B N 1
ATOM 1451 C CA . GLU B 1 96 ? 90.226 25.536 68.689 1.00 81.02 96 GLU B CA 1
ATOM 1452 C C . GLU B 1 96 ? 89.821 25.193 67.259 1.00 79.35 96 GLU B C 1
ATOM 1453 O O . GLU B 1 96 ? 89.653 26.065 66.401 1.00 79.25 96 GLU B O 1
ATOM 1459 N N . LYS B 1 97 ? 89.684 23.895 67.014 1.00 77.57 97 LYS B N 1
ATOM 1460 C CA . LYS B 1 97 ? 89.292 23.399 65.701 1.00 75.21 97 LYS B CA 1
ATOM 1461 C C . LYS B 1 97 ? 87.792 23.069 65.732 1.00 72.88 97 LYS B C 1
ATOM 1462 O O . LYS B 1 97 ? 87.367 22.139 66.429 1.00 72.21 97 LYS B O 1
ATOM 1468 N N . VAL B 1 98 ? 86.996 23.841 64.992 1.00 70.00 98 VAL B N 1
ATOM 1469 C CA . VAL B 1 98 ? 85.553 23.619 64.944 1.00 66.84 98 VAL B CA 1
ATOM 1470 C C . VAL B 1 98 ? 85.272 22.309 64.213 1.00 64.77 98 VAL B C 1
ATOM 1471 O O . VAL B 1 98 ? 85.514 22.194 63.011 1.00 65.20 98 VAL B O 1
ATOM 1473 N N . VAL B 1 99 ? 84.779 21.321 64.954 1.00 61.32 99 VAL B N 1
ATOM 1474 C CA . VAL B 1 99 ? 84.460 20.005 64.399 1.00 57.93 99 VAL B CA 1
ATOM 1475 C C . VAL B 1 99 ? 82.942 19.763 64.271 1.00 55.40 99 VAL B C 1
ATOM 1476 O O . VAL B 1 99 ? 82.181 20.033 65.193 1.00 53.35 99 VAL B O 1
ATOM 1480 N N . LEU B 1 100 ? 82.522 19.245 63.124 1.00 52.61 100 LEU B N 1
ATOM 1481 C CA . LEU B 1 100 ? 81.118 18.950 62.882 1.00 51.02 100 LEU B CA 1
ATOM 1482 C C . LEU B 1 100 ? 80.822 17.493 63.202 1.00 49.50 100 LEU B C 1
ATOM 1483 O O . LEU B 1 100 ? 81.490 16.602 62.672 1.00 48.18 100 LEU B O 1
ATOM 1488 N N . LYS B 1 101 ? 79.819 17.248 64.051 1.00 46.79 101 LYS B N 1
ATOM 1489 C CA . LYS B 1 101 ? 79.468 15.884 64.430 1.00 44.88 101 LYS B CA 1
ATOM 1490 C C . LYS B 1 101 ? 77.960 15.644 64.342 1.00 43.50 101 LYS B C 1
ATOM 1491 O O . LYS B 1 101 ? 77.160 16.527 64.655 1.00 41.13 101 LYS B O 1
ATOM 1497 N N . ASN B 1 102 ? 77.577 14.452 63.897 1.00 40.21 102 ASN B N 1
ATOM 1498 C CA . ASN B 1 102 ? 76.167 14.117 63.815 1.00 39.87 102 ASN B CA 1
ATOM 1499 C C . ASN B 1 102 ? 75.721 13.436 65.128 1.00 38.66 102 ASN B C 1
ATOM 1500 O O 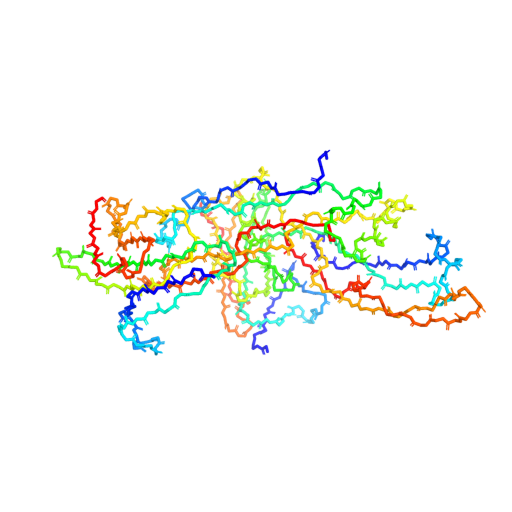. ASN B 1 102 ? 76.456 12.625 65.701 1.00 38.30 102 ASN B O 1
ATOM 1505 N N . TYR B 1 103 ? 74.527 13.781 65.600 1.00 36.59 103 TYR B N 1
ATOM 1506 C CA . TYR B 1 103 ? 73.964 13.178 66.816 1.00 35.10 103 TYR B CA 1
ATOM 1507 C C . TYR B 1 103 ? 72.644 12.526 66.453 1.00 33.72 103 TYR B C 1
ATOM 1508 O O . TYR B 1 103 ? 71.733 13.206 65.988 1.00 30.09 103 TYR B O 1
ATOM 1517 N N . GLN B 1 104 ? 72.526 11.221 66.661 1.00 32.35 104 GLN B N 1
ATOM 1518 C CA . GLN B 1 104 ? 71.270 10.550 66.324 1.00 31.30 104 GLN B CA 1
ATOM 1519 C C . GLN B 1 104 ? 70.215 10.735 67.409 1.00 29.63 104 GLN B C 1
ATOM 1520 O O . GLN B 1 104 ? 70.517 11.187 68.497 1.00 30.38 104 GLN B O 1
ATOM 1526 N N . ASP B 1 105 ? 68.985 10.374 67.075 1.00 30.01 105 ASP B N 1
ATOM 1527 C CA . ASP B 1 105 ? 67.865 10.382 68.000 1.00 30.38 105 ASP B CA 1
ATOM 1528 C C . ASP B 1 105 ? 67.702 11.631 68.851 1.00 28.09 105 ASP B C 1
ATOM 1529 O O . ASP B 1 105 ? 67.461 11.523 70.059 1.00 27.84 105 ASP B O 1
ATOM 1534 N N . MET B 1 106 ? 67.807 12.796 68.241 1.00 25.39 106 MET B N 1
ATOM 1535 C CA . MET B 1 106 ? 67.682 14.045 68.986 1.00 26.73 106 MET B CA 1
ATOM 1536 C C . MET B 1 106 ? 66.334 14.740 68.929 1.00 24.66 106 MET B C 1
ATOM 1537 O O . MET B 1 106 ? 65.958 15.459 69.868 1.00 24.80 106 MET B O 1
ATOM 1542 N N . VAL B 1 107 ? 65.654 14.532 67.806 1.00 24.66 107 VAL B N 1
ATOM 1543 C CA . VAL B 1 107 ? 64.395 15.178 67.462 1.00 26.13 107 VAL B CA 1
ATOM 1544 C C . VAL B 1 107 ? 63.235 14.193 67.338 1.00 25.29 107 VAL B C 1
ATOM 1545 O O . VAL B 1 107 ? 63.343 13.159 66.660 1.00 25.32 107 VAL B O 1
ATOM 1549 N N . VAL B 1 108 ? 62.123 14.510 67.996 1.00 25.49 108 VAL B N 1
ATOM 1550 C CA . VAL B 1 108 ? 60.939 13.656 67.912 1.00 27.72 108 VAL B CA 1
ATOM 1551 C C . VAL B 1 108 ? 60.228 13.933 66.598 1.00 29.36 108 VAL B C 1
ATOM 1552 O O . VAL B 1 108 ? 59.802 15.044 66.368 1.00 28.89 108 VAL B O 1
ATOM 1556 N N . GLU B 1 109 ? 60.071 12.896 65.778 1.00 30.11 109 GLU B N 1
ATOM 1557 C CA . GLU B 1 109 ? 59.410 13.008 64.500 1.00 31.78 109 GLU B CA 1
ATOM 1558 C C . GLU B 1 109 ? 58.010 12.487 64.665 1.00 31.72 109 GLU B C 1
ATOM 1559 O O . GLU B 1 109 ? 57.093 12.968 64.018 1.00 34.52 109 GLU B O 1
ATOM 1565 N N . GLY B 1 110 ? 57.833 11.513 65.550 1.00 29.42 110 GLY B N 1
ATOM 1566 C CA . GLY B 1 110 ? 56.504 10.985 65.788 1.00 26.72 110 GLY B CA 1
ATOM 1567 C C . GLY B 1 110 ? 56.333 10.414 67.189 1.00 26.67 110 GLY B C 1
ATOM 1568 O O . GLY B 1 110 ? 57.287 9.921 67.788 1.00 26.84 110 GLY B O 1
ATOM 1569 N N . CYS B 1 111 ? 55.106 10.464 67.702 1.00 25.55 111 CYS B N 1
ATOM 1570 C CA . CYS B 1 111 ? 54.805 9.943 69.028 1.00 25.83 111 CYS B CA 1
ATOM 1571 C C . CYS B 1 111 ? 53.784 8.828 68.961 1.00 26.64 111 CYS B C 1
ATOM 1572 O O . CYS B 1 111 ? 52.901 8.850 68.123 1.00 26.14 111 CYS B O 1
ATOM 1575 N N . GLY B 1 112 ? 53.911 7.872 69.879 1.00 27.05 112 GLY B N 1
ATOM 1576 C CA . GLY B 1 112 ? 52.987 6.757 69.939 1.00 25.41 112 GLY B CA 1
ATOM 1577 C C . GLY B 1 112 ? 52.967 6.046 71.294 1.00 25.94 112 GLY B C 1
ATOM 1578 O O . GLY B 1 112 ? 53.668 6.423 72.242 1.00 26.37 112 GLY B O 1
ATOM 1579 N N . CYS B 1 113 ? 52.165 4.991 71.373 1.00 24.29 113 CYS B N 1
ATOM 1580 C CA . CYS B 1 113 ? 51.960 4.254 72.601 1.00 23.95 113 CYS B CA 1
ATOM 1581 C C . CYS B 1 113 ? 52.708 2.960 72.616 1.00 23.75 113 CYS B C 1
ATOM 1582 O O . CYS B 1 113 ? 52.522 2.123 71.727 1.00 24.73 113 CYS B O 1
ATOM 1585 N N . ARG B 1 114 ? 53.601 2.822 73.606 1.00 24.25 114 ARG B N 1
ATOM 1586 C CA . ARG B 1 114 ? 54.434 1.613 73.734 1.00 25.62 114 ARG B CA 1
ATOM 1587 C C . ARG B 1 114 ? 54.381 0.987 75.134 1.00 26.80 114 ARG B C 1
ATOM 1588 O O . ARG B 1 114 ? 54.076 1.716 76.115 1.00 27.60 114 ARG B O 1
ATOM 1597 N N . PRO C 2 34 ? 49.257 3.263 50.822 1.00 62.05 34 PRO C N 1
ATOM 1598 C CA . PRO C 2 34 ? 48.085 3.398 51.729 1.00 61.58 34 PRO C CA 1
ATOM 1599 C C . PRO C 2 34 ? 46.834 3.226 50.907 1.00 60.22 34 PRO C C 1
ATOM 1600 O O . PRO C 2 34 ? 46.677 3.853 49.870 1.00 61.16 34 PRO C O 1
ATOM 1604 N N . PHE C 2 35 ? 45.937 2.366 51.364 1.00 58.12 35 PHE C N 1
ATOM 1605 C CA . PHE C 2 35 ? 44.758 2.117 50.577 1.00 55.25 35 PHE C CA 1
ATOM 1606 C C . PHE C 2 35 ? 43.480 2.642 51.177 1.00 51.66 35 PHE C C 1
ATOM 1607 O O . PHE C 2 35 ? 42.527 2.933 50.448 1.00 52.44 35 PHE C O 1
ATOM 1615 N N . LEU C 2 36 ? 43.450 2.800 52.494 1.00 46.25 36 LEU C N 1
ATOM 1616 C CA . LEU C 2 36 ? 42.195 3.171 53.126 1.00 40.93 36 LEU C CA 1
ATOM 1617 C C . LEU C 2 36 ? 42.097 4.523 53.806 1.00 38.76 36 LEU C C 1
ATOM 1618 O O . LEU C 2 36 ? 42.969 4.926 54.565 1.00 38.36 36 LEU C O 1
ATOM 1623 N N . LYS C 2 37 ? 41.009 5.216 53.515 1.00 33.82 37 LYS C N 1
ATOM 1624 C CA . LYS C 2 37 ? 40.722 6.502 54.118 1.00 32.28 37 LYS C CA 1
ATOM 1625 C C . LYS C 2 37 ? 39.507 6.272 55.033 1.00 28.46 37 LYS C C 1
ATOM 1626 O O . LYS C 2 37 ? 38.587 5.501 54.693 1.00 26.35 37 LYS C O 1
ATOM 1632 N N . CYS C 2 38 ? 39.510 6.928 56.192 1.00 27.50 38 CYS C N 1
ATOM 1633 C CA . CYS C 2 38 ? 38.442 6.767 57.199 1.00 25.28 38 CYS C CA 1
ATOM 1634 C C . CYS C 2 38 ? 38.037 8.076 57.847 1.00 26.36 38 CYS C C 1
ATOM 1635 O O . CYS C 2 38 ? 38.810 9.009 57.846 1.00 27.19 38 CYS C O 1
ATOM 1638 N N . TYR C 2 39 ? 36.822 8.164 58.398 1.00 26.03 39 TYR C N 1
ATOM 1639 C CA . TYR C 2 39 ? 36.482 9.370 59.155 1.00 27.92 39 TYR C CA 1
ATOM 1640 C C . TYR C 2 39 ? 37.145 9.202 60.542 1.00 28.51 39 TYR C C 1
ATOM 1641 O O . TYR C 2 39 ? 37.376 8.083 60.998 1.00 26.12 39 TYR C O 1
ATOM 1650 N N . CYS C 2 40 ? 37.472 10.305 61.193 1.00 29.94 40 CYS C N 1
ATOM 1651 C CA . CYS C 2 40 ? 38.049 10.232 62.528 1.00 29.78 40 CYS C CA 1
ATOM 1652 C C . CYS C 2 40 ? 37.408 11.334 63.355 1.00 30.63 40 CYS C C 1
ATOM 1653 O O . CYS C 2 40 ? 37.066 12.399 62.846 1.00 31.08 40 CYS C O 1
ATOM 1656 N N . SER C 2 41 ? 37.231 11.055 64.637 1.00 30.70 41 SER C N 1
ATOM 1657 C CA . SER C 2 41 ? 36.633 12.000 65.562 1.00 32.31 41 SER C CA 1
ATOM 1658 C C . SER C 2 41 ? 37.088 11.497 66.913 1.00 31.37 41 SER C C 1
ATOM 1659 O O . SER C 2 41 ? 36.800 10.356 67.275 1.00 32.09 41 SER C O 1
ATOM 1662 N N . GLY C 2 42 ? 37.819 12.346 67.630 1.00 31.39 42 GLY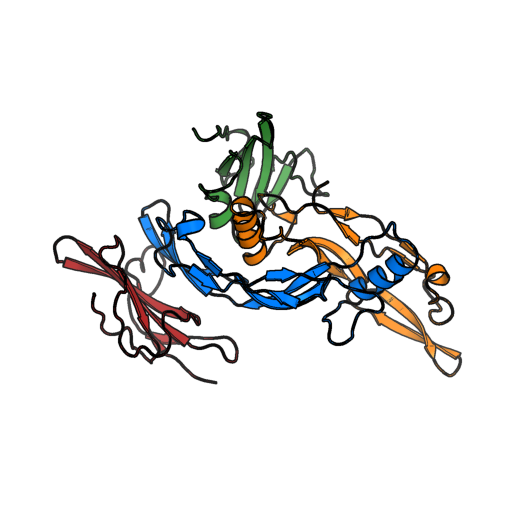 C N 1
ATOM 1663 C CA . GLY C 2 42 ? 38.367 11.972 68.920 1.00 32.76 42 GLY C CA 1
ATOM 1664 C C . GLY C 2 42 ? 39.691 11.240 68.756 1.00 34.50 42 GLY C C 1
ATOM 1665 O O . GLY C 2 42 ? 40.570 11.319 69.634 1.00 34.19 42 GLY C O 1
ATOM 1666 N N . HIS C 2 43 ? 39.865 10.549 67.622 1.00 32.67 43 HIS C N 1
ATOM 1667 C CA . HIS C 2 43 ? 41.098 9.803 67.375 1.00 31.09 43 HIS C CA 1
ATOM 1668 C C . HIS C 2 43 ? 41.871 10.246 66.156 1.00 31.94 43 HIS C C 1
ATOM 1669 O O . HIS C 2 43 ? 42.614 9.456 65.591 1.00 29.97 43 HIS C O 1
ATOM 1676 N N . CYS C 2 44 ? 41.707 11.498 65.741 1.00 32.59 44 CYS C N 1
ATOM 1677 C CA . CYS C 2 44 ? 42.406 11.967 64.555 1.00 32.75 44 CYS C CA 1
ATOM 1678 C C . CYS C 2 44 ? 43.898 12.195 64.756 1.00 32.36 44 CYS C C 1
ATOM 1679 O O . CYS C 2 44 ? 44.347 12.558 65.830 1.00 33.83 44 CYS C O 1
ATOM 1682 N N . PRO C 2 45 ? 44.703 11.926 63.730 1.00 32.64 45 PRO C N 1
ATOM 1683 C CA . PRO C 2 45 ? 46.135 12.178 63.898 1.00 33.44 45 PRO C CA 1
ATOM 1684 C C . PRO C 2 45 ? 46.334 13.705 63.706 1.00 37.58 45 PRO C C 1
ATOM 1685 O O . PRO C 2 45 ? 45.385 14.421 63.369 1.00 33.88 45 PRO C O 1
ATOM 1689 N N . ASP C 2 46 ? 47.552 14.206 63.904 1.00 42.00 46 ASP C N 1
ATOM 1690 C CA . ASP C 2 46 ? 47.798 15.635 63.713 1.00 46.89 46 ASP C CA 1
ATOM 1691 C C . ASP C 2 46 ? 47.716 16.060 62.255 1.00 47.81 46 ASP C C 1
ATOM 1692 O O . ASP C 2 46 ? 47.403 17.207 61.965 1.00 48.18 46 ASP C O 1
ATOM 1697 N N . ASP C 2 47 ? 48.004 15.127 61.347 1.00 50.03 47 ASP C N 1
ATOM 1698 C CA . ASP C 2 47 ? 47.953 15.393 59.910 1.00 52.36 47 ASP C CA 1
ATOM 1699 C C . ASP C 2 47 ? 46.567 15.092 59.328 1.00 51.72 47 ASP C C 1
ATOM 1700 O O . ASP C 2 47 ? 46.439 14.808 58.136 1.00 53.79 47 ASP C O 1
ATOM 1705 N N . ALA C 2 48 ? 45.533 15.160 60.166 1.00 49.30 48 ALA C N 1
ATOM 1706 C CA . ALA C 2 48 ? 44.183 14.885 59.708 1.00 47.75 48 ALA C CA 1
ATOM 1707 C C . ALA C 2 48 ? 43.629 16.053 58.918 1.00 46.44 48 ALA C C 1
ATOM 1708 O O . ALA C 2 48 ? 43.749 17.206 59.309 1.00 47.07 48 ALA C O 1
ATOM 1710 N N . ILE C 2 49 ? 42.995 15.735 57.809 1.00 46.45 49 ILE C N 1
ATOM 1711 C CA . ILE C 2 49 ? 42.404 16.759 56.979 1.00 45.02 49 ILE C CA 1
ATOM 1712 C C . ILE C 2 49 ? 40.941 16.419 56.835 1.00 42.91 49 ILE C C 1
ATOM 1713 O O . ILE C 2 49 ? 40.605 15.255 56.602 1.00 43.90 49 ILE C O 1
ATOM 1718 N N . ASN C 2 50 ? 40.077 17.420 56.982 1.00 38.90 50 ASN C N 1
ATOM 1719 C CA . ASN C 2 50 ? 38.645 17.213 56.818 1.00 36.28 50 ASN C CA 1
ATOM 1720 C C . ASN C 2 50 ? 38.112 16.085 57.698 1.00 35.25 50 ASN C C 1
ATOM 1721 O O . ASN C 2 50 ? 37.177 15.401 57.302 1.00 34.07 50 ASN C O 1
ATOM 1726 N N . ASN C 2 51 ? 38.687 15.904 58.886 1.00 32.06 51 ASN C N 1
ATOM 1727 C CA . ASN C 2 51 ? 38.270 14.837 59.794 1.00 32.55 51 ASN C CA 1
ATOM 1728 C C . ASN C 2 51 ? 38.335 13.441 59.174 1.00 29.66 51 ASN C C 1
ATOM 1729 O O . ASN C 2 51 ? 37.457 12.611 59.393 1.00 30.01 51 ASN C O 1
ATOM 1734 N N . THR C 2 52 ? 39.373 13.202 58.374 1.00 27.69 52 THR C N 1
ATOM 1735 C CA . THR C 2 52 ? 39.614 11.890 57.791 1.00 28.24 52 THR C CA 1
ATOM 1736 C C . THR C 2 52 ? 41.098 11.560 58.040 1.00 27.03 52 THR C C 1
ATOM 1737 O O . THR C 2 52 ? 41.903 12.462 58.251 1.00 26.80 52 THR C O 1
ATOM 1741 N N . CYS C 2 53 ? 41.431 10.277 58.029 1.00 26.64 53 CYS C N 1
ATOM 1742 C CA . CYS C 2 53 ? 42.798 9.801 58.243 1.00 29.43 53 CYS C CA 1
ATOM 1743 C C . CYS C 2 53 ? 43.099 8.672 57.229 1.00 30.95 53 CYS C C 1
ATOM 1744 O O . CYS C 2 53 ? 42.187 8.065 56.682 1.00 28.77 53 CYS C O 1
ATOM 1747 N N . ILE C 2 54 ? 44.377 8.418 56.974 1.00 31.80 54 ILE C N 1
ATOM 1748 C CA . ILE C 2 54 ? 44.790 7.371 56.040 1.00 33.44 54 ILE C CA 1
ATOM 1749 C C . ILE C 2 54 ? 45.409 6.217 56.813 1.00 34.13 54 ILE C C 1
ATOM 1750 O O . ILE C 2 54 ? 46.168 6.429 57.759 1.00 34.25 54 ILE C O 1
ATOM 1755 N N . THR C 2 55 ? 45.078 4.992 56.415 1.00 33.33 55 THR C N 1
ATOM 1756 C CA . THR C 2 55 ? 45.591 3.823 57.090 1.00 33.64 55 THR C CA 1
ATOM 1757 C C . THR C 2 55 ? 45.712 2.672 56.123 1.00 35.77 55 THR C C 1
ATOM 1758 O O . THR C 2 55 ? 45.223 2.740 55.001 1.00 36.27 55 THR C O 1
ATOM 1762 N N . ASN C 2 56 ? 46.370 1.611 56.558 1.00 37.59 56 ASN C N 1
ATOM 1763 C CA . ASN C 2 56 ? 46.519 0.448 55.704 1.00 39.38 56 ASN C CA 1
ATOM 1764 C C . ASN C 2 56 ? 45.760 -0.673 56.389 1.00 37.98 56 ASN C C 1
ATOM 1765 O O . ASN C 2 56 ? 45.765 -1.809 55.923 1.00 37.62 56 ASN C O 1
ATOM 1770 N N . GLY C 2 57 ? 45.066 -0.330 57.478 1.00 35.54 57 GLY C N 1
ATOM 1771 C CA . GLY C 2 57 ? 44.305 -1.325 58.216 1.00 34.67 57 GLY C CA 1
ATOM 1772 C C . GLY C 2 57 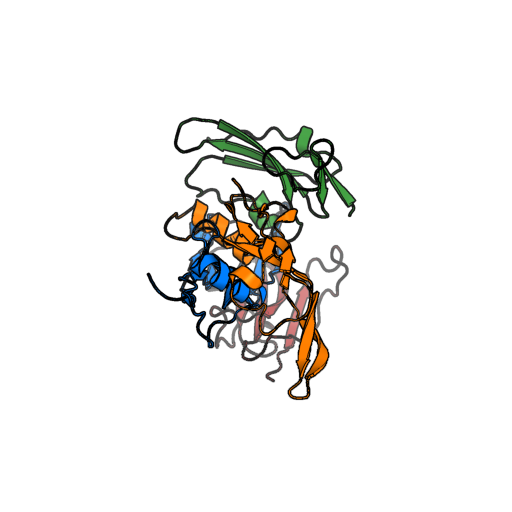? 42.778 -1.306 58.114 1.00 35.54 57 GLY C C 1
ATOM 1773 O O . GLY C 2 57 ? 42.198 -1.836 57.167 1.00 36.77 57 GLY C O 1
ATOM 1774 N N . HIS C 2 58 ? 42.126 -0.733 59.117 1.00 34.56 58 HIS C N 1
ATOM 1775 C CA . HIS C 2 58 ? 40.672 -0.670 59.170 1.00 33.20 58 HIS C CA 1
ATOM 1776 C C . HIS C 2 58 ? 40.180 0.684 59.674 1.00 30.74 58 HIS C C 1
ATOM 1777 O O . HIS C 2 58 ? 40.936 1.468 60.248 1.00 30.01 58 HIS C O 1
ATOM 1784 N N . CYS C 2 59 ? 38.886 0.919 59.461 1.00 27.02 59 CYS C N 1
ATOM 1785 C CA . CYS C 2 59 ? 38.222 2.093 59.989 1.00 26.80 59 CYS C CA 1
ATOM 1786 C C . CYS C 2 59 ? 37.460 1.507 61.172 1.00 25.21 59 CYS C C 1
ATOM 1787 O O . CYS C 2 59 ? 37.182 0.287 61.212 1.00 24.42 59 CYS C O 1
ATOM 1790 N N . PHE C 2 60 ? 37.157 2.351 62.156 1.00 24.81 60 PHE C N 1
ATOM 1791 C CA . PHE C 2 60 ? 36.413 1.902 63.318 1.00 24.48 60 PHE C CA 1
ATOM 1792 C C . PHE C 2 60 ? 35.541 2.987 63.854 1.00 26.18 60 PHE C C 1
ATOM 1793 O O . PHE C 2 60 ? 35.737 4.179 63.587 1.00 27.10 60 PHE C O 1
ATOM 1801 N N . ALA C 2 61 ? 34.537 2.551 64.597 1.00 27.76 61 ALA C N 1
ATOM 1802 C CA . ALA C 2 61 ? 33.636 3.451 65.293 1.00 28.26 61 ALA C CA 1
ATOM 1803 C C . ALA C 2 61 ? 33.457 2.755 66.648 1.00 26.40 61 ALA C C 1
ATOM 1804 O O . ALA C 2 61 ? 33.465 1.520 66.736 1.00 27.82 61 ALA C O 1
ATOM 1806 N N . ILE C 2 62 ? 33.289 3.551 67.690 1.00 26.79 62 ILE C N 1
ATOM 1807 C CA . ILE C 2 62 ? 33.105 3.038 69.023 1.00 27.56 62 ILE C CA 1
ATOM 1808 C C . ILE C 2 62 ? 32.157 3.918 69.848 1.00 28.78 62 ILE C C 1
ATOM 1809 O O . ILE C 2 62 ? 32.129 5.138 69.716 1.00 29.06 62 ILE C O 1
ATOM 1814 N N . ILE C 2 63 ? 31.356 3.276 70.678 1.00 31.49 63 ILE C N 1
ATOM 1815 C CA . ILE C 2 63 ? 30.460 3.987 71.577 1.00 32.17 63 ILE C CA 1
ATOM 1816 C C . ILE C 2 63 ? 30.949 3.521 72.959 1.00 32.67 63 ILE C C 1
ATOM 1817 O O . ILE C 2 63 ? 31.212 2.327 73.149 1.00 30.73 63 ILE C O 1
ATOM 1822 N N . GLU C 2 64 ? 31.100 4.457 73.894 1.00 33.35 64 GLU C N 1
ATOM 1823 C CA . GLU C 2 64 ? 31.621 4.154 75.231 1.00 37.13 64 GLU C CA 1
ATOM 1824 C C . GLU C 2 64 ? 30.866 4.860 76.344 1.00 39.57 64 GLU C C 1
ATOM 1825 O O . GLU C 2 64 ? 30.492 6.021 76.200 1.00 38.63 64 GLU C O 1
ATOM 1831 N N . GLU C 2 65 ? 30.706 4.180 77.471 1.00 42.59 65 GLU C N 1
ATOM 1832 C CA . GLU C 2 65 ? 30.025 4.764 78.628 1.00 46.05 65 GLU C CA 1
ATOM 1833 C C . GLU C 2 65 ? 31.039 4.887 79.763 1.00 47.46 65 GLU C C 1
ATOM 1834 O O . GLU C 2 65 ? 31.508 3.877 80.284 1.00 48.28 65 GLU C O 1
ATOM 1840 N N . ASP C 2 66 ? 31.369 6.112 80.167 1.00 49.56 66 ASP C N 1
ATOM 1841 C CA . ASP C 2 66 ? 32.371 6.302 81.224 1.00 52.57 66 ASP C CA 1
ATOM 1842 C C . ASP C 2 66 ? 31.905 6.053 82.651 1.00 54.66 66 ASP C C 1
ATOM 1843 O O . ASP C 2 66 ? 30.854 5.454 82.883 1.00 54.62 66 ASP C O 1
ATOM 1848 N N . ASP C 2 67 ? 32.716 6.516 83.602 1.00 57.76 67 ASP C N 1
ATOM 1849 C CA . ASP C 2 67 ? 32.414 6.390 85.027 1.00 61.18 67 ASP C CA 1
ATOM 1850 C C . ASP C 2 67 ? 30.927 6.689 85.265 1.00 62.38 67 ASP C C 1
ATOM 1851 O O . ASP C 2 67 ? 30.267 5.984 86.024 1.00 63.84 67 ASP C O 1
ATOM 1853 N N . GLN C 2 68 ? 30.403 7.731 84.622 1.00 62.94 68 GLN C N 1
ATOM 1854 C CA . GLN C 2 68 ? 28.990 8.056 84.760 1.00 63.99 68 GLN C CA 1
ATOM 1855 C C . GLN C 2 68 ? 28.267 7.462 83.552 1.00 64.91 68 GLN C C 1
ATOM 1856 O O . GLN C 2 68 ? 28.908 6.991 82.614 1.00 66.52 68 GLN C O 1
ATOM 1858 N N . GLY C 2 69 ? 26.936 7.465 83.567 1.00 65.15 69 GLY C N 1
ATOM 1859 C CA . GLY C 2 69 ? 26.203 6.921 82.434 1.00 63.92 69 GLY C CA 1
ATOM 1860 C C . GLY C 2 69 ? 26.441 7.702 81.148 1.00 63.02 69 GLY C C 1
ATOM 1861 O O . GLY C 2 69 ? 25.740 7.493 80.146 1.00 62.93 69 GLY C O 1
ATOM 1862 N N . GLU C 2 70 ? 27.435 8.593 81.182 1.00 61.88 70 GLU C N 1
ATOM 1863 C CA . GLU C 2 70 ? 27.791 9.446 80.046 1.00 61.61 70 GLU C CA 1
ATOM 1864 C C . GLU C 2 70 ? 28.346 8.685 78.827 1.00 59.18 70 GLU C C 1
ATOM 1865 O O . GLU C 2 70 ? 29.390 8.037 78.904 1.00 57.52 70 GLU C O 1
ATOM 1871 N N . THR C 2 71 ? 27.642 8.794 77.701 1.00 56.45 71 THR C N 1
ATOM 1872 C CA . THR C 2 71 ? 28.028 8.117 76.460 1.00 53.61 71 THR C CA 1
ATOM 1873 C C . THR C 2 71 ? 28.731 9.035 75.455 1.00 50.91 71 THR C C 1
ATOM 1874 O O . THR C 2 71 ? 28.420 10.218 75.341 1.00 49.48 71 THR C O 1
ATOM 1878 N N . THR C 2 72 ? 29.702 8.490 74.738 1.00 48.51 72 THR C N 1
ATOM 1879 C CA . THR C 2 72 ? 30.401 9.271 73.736 1.00 44.49 72 THR C CA 1
ATOM 1880 C C . THR C 2 72 ? 30.747 8.390 72.577 1.00 42.17 72 THR C C 1
ATOM 1881 O O . THR C 2 72 ? 30.955 7.192 72.735 1.00 40.71 72 THR C O 1
ATOM 1885 N N . LEU C 2 73 ? 30.800 9.002 71.405 1.00 40.70 73 LEU C N 1
ATOM 1886 C CA . LEU C 2 73 ? 31.097 8.302 70.178 1.00 37.66 73 LEU C CA 1
ATOM 1887 C C . LEU C 2 73 ? 32.421 8.798 69.639 1.00 36.37 73 LEU C C 1
ATOM 1888 O O . LEU C 2 73 ? 32.725 9.988 69.729 1.00 37.54 73 LEU C O 1
ATOM 1893 N N . ALA C 2 74 ? 33.228 7.890 69.095 1.00 32.43 74 ALA C N 1
ATOM 1894 C CA . ALA C 2 74 ? 34.500 8.276 68.497 1.00 29.81 74 ALA C CA 1
ATOM 1895 C C . ALA C 2 74 ? 34.739 7.385 67.269 1.00 27.75 74 ALA C C 1
ATOM 1896 O O . ALA C 2 74 ? 34.035 6.394 67.070 1.00 27.38 74 ALA C O 1
ATOM 1898 N N . SER C 2 75 ? 35.719 7.732 66.440 1.00 28.15 75 SER C N 1
ATOM 1899 C CA . SER C 2 75 ? 36.013 6.939 65.257 1.00 28.60 75 SER C CA 1
ATOM 1900 C C . SER C 2 75 ? 37.392 7.291 64.749 1.00 27.92 75 SER C C 1
ATOM 1901 O O . SER C 2 75 ? 38.007 8.288 65.196 1.00 27.05 75 SER C O 1
ATOM 1904 N N . GLY C 2 76 ? 37.894 6.467 63.833 1.00 27.57 76 GLY C N 1
ATOM 1905 C CA . GLY C 2 76 ? 39.221 6.721 63.277 1.00 26.76 76 GLY C CA 1
ATOM 1906 C C . GLY C 2 76 ? 39.882 5.593 62.507 1.00 25.66 76 GLY C C 1
ATOM 1907 O O . GLY C 2 76 ? 39.216 4.712 61.976 1.00 26.71 76 GLY C O 1
ATOM 1908 N N . CYS C 2 77 ?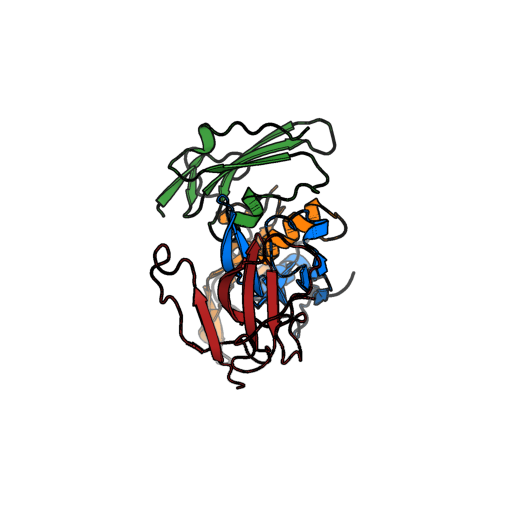 41.204 5.662 62.408 1.00 25.46 77 CYS C N 1
ATOM 1909 C CA . CYS C 2 77 ? 41.987 4.678 61.689 1.00 24.83 77 CYS C CA 1
ATOM 1910 C C . CYS C 2 77 ? 42.686 3.719 62.636 1.00 23.67 77 CYS C C 1
ATOM 1911 O O . CYS C 2 77 ? 43.171 4.131 63.659 1.00 25.15 77 CYS C O 1
ATOM 1914 N N . MET C 2 78 ? 42.736 2.453 62.263 1.00 24.73 78 MET C N 1
ATOM 1915 C CA . MET C 2 78 ? 43.409 1.418 63.027 1.00 26.33 78 MET C CA 1
ATOM 1916 C C . MET C 2 78 ? 44.421 0.659 62.138 1.00 27.52 78 MET C C 1
ATOM 1917 O O . MET C 2 78 ? 44.081 0.121 61.066 1.00 27.11 78 MET C O 1
ATOM 1922 N N . LYS C 2 79 ? 45.666 0.602 62.586 1.00 26.78 79 LYS C N 1
ATOM 1923 C CA . LYS C 2 79 ? 46.689 -0.112 61.846 1.00 29.42 79 LYS C CA 1
ATOM 1924 C C . LYS C 2 79 ? 46.287 -1.581 61.743 1.00 28.61 79 LYS C C 1
ATOM 1925 O O . LYS C 2 79 ? 45.545 -2.111 62.583 1.00 27.49 79 LYS C O 1
ATOM 1931 N N . TYR C 2 80 ? 46.752 -2.249 60.702 1.00 28.64 80 TYR C N 1
ATOM 1932 C CA . TYR C 2 80 ? 46.413 -3.664 60.543 1.00 29.26 80 TYR C CA 1
ATOM 1933 C C . TYR C 2 80 ? 46.958 -4.507 61.690 1.00 29.48 80 TYR C C 1
ATOM 1934 O O . TYR C 2 80 ? 46.267 -5.376 62.211 1.00 28.68 80 TYR C O 1
ATOM 1943 N N . GLU C 2 81 ? 48.210 -4.256 62.056 1.00 30.74 81 GLU C N 1
ATOM 1944 C CA . GLU C 2 81 ? 48.859 -5.002 63.124 1.00 31.75 81 GLU C CA 1
ATOM 1945 C C . GLU C 2 81 ? 48.174 -4.823 64.479 1.00 29.25 81 GLU C C 1
ATOM 1946 O O . GLU C 2 81 ? 48.131 -3.734 65.017 1.00 28.29 81 GLU C O 1
ATOM 1952 N N . GLY C 2 82 ? 47.617 -5.907 65.000 1.00 28.15 82 GLY C N 1
ATOM 1953 C CA . GLY C 2 82 ? 46.957 -5.856 66.287 1.00 28.44 82 GLY C CA 1
ATOM 1954 C C . GLY C 2 82 ? 45.490 -5.511 66.173 1.00 29.00 82 GLY C C 1
ATOM 1955 O O . GLY C 2 82 ? 44.792 -5.377 67.179 1.00 29.37 82 GLY C O 1
ATOM 1956 N N . SER C 2 83 ? 45.008 -5.369 64.945 1.00 27.67 83 SER C N 1
ATOM 1957 C CA . SER C 2 83 ? 43.612 -5.006 64.753 1.00 27.28 83 SER C CA 1
ATOM 1958 C C . SER C 2 83 ? 42.677 -6.147 65.132 1.00 28.50 83 SER C C 1
ATOM 1959 O O . SER C 2 83 ? 41.530 -5.905 65.479 1.00 30.36 83 SER C O 1
ATOM 1962 N N . ASP C 2 84 ? 43.132 -7.392 65.031 1.00 27.96 84 ASP C N 1
ATOM 1963 C CA . ASP C 2 84 ? 42.261 -8.485 65.415 1.00 29.40 84 ASP C CA 1
ATOM 1964 C C . ASP C 2 84 ? 41.924 -8.274 66.897 1.00 28.16 84 ASP C C 1
ATOM 1965 O O . ASP C 2 84 ? 40.750 -8.299 67.280 1.00 27.85 84 ASP C O 1
ATOM 1970 N N . PHE C 2 85 ? 42.942 -8.047 67.730 1.00 26.14 85 PHE C N 1
ATOM 1971 C CA . PHE C 2 85 ? 42.707 -7.776 69.162 1.00 26.38 85 PHE C CA 1
ATOM 1972 C C . PHE C 2 85 ? 41.767 -6.568 69.438 1.00 24.53 85 PHE C C 1
ATOM 1973 O O . PHE C 2 85 ? 40.819 -6.643 70.246 1.00 24.76 85 PHE C O 1
ATOM 1981 N N . GLN C 2 86 ? 42.041 -5.451 68.778 1.00 23.27 86 GLN C N 1
ATOM 1982 C CA . GLN C 2 86 ? 41.284 -4.245 69.036 1.00 26.04 86 GLN C CA 1
ATOM 1983 C C . GLN C 2 86 ? 39.867 -4.291 68.503 1.00 26.78 86 GLN C C 1
ATOM 1984 O O . GLN C 2 86 ? 38.966 -3.817 69.180 1.00 27.43 86 GLN C O 1
ATOM 1990 N N . CYS C 2 87 ? 39.662 -4.876 67.329 1.00 27.08 87 CYS C N 1
ATOM 1991 C CA . CYS C 2 87 ? 38.299 -4.964 66.807 1.00 28.17 87 CYS C CA 1
ATOM 1992 C C . CYS C 2 87 ? 37.464 -5.941 67.627 1.00 28.69 87 CYS C C 1
ATOM 1993 O O . CYS C 2 87 ? 36.257 -5.755 67.798 1.00 25.70 87 CYS C O 1
ATOM 1996 N N . LYS C 2 88 ? 38.094 -6.999 68.118 1.00 27.89 88 LYS C N 1
ATOM 1997 C CA . LYS C 2 88 ? 37.373 -7.981 68.942 1.00 30.54 88 LYS C CA 1
ATOM 1998 C C . LYS C 2 88 ? 37.058 -7.344 70.278 1.00 30.39 88 LYS C C 1
ATOM 1999 O O . LYS C 2 88 ? 35.936 -7.437 70.779 1.00 28.10 88 LYS C O 1
ATOM 2005 N N . ASP C 2 89 ? 38.073 -6.688 70.843 1.00 29.66 89 ASP C N 1
ATOM 2006 C CA . ASP C 2 89 ? 37.977 -6.025 72.144 1.00 29.85 89 ASP C CA 1
ATOM 2007 C C . ASP C 2 89 ? 37.846 -7.122 73.206 1.00 29.80 89 ASP C C 1
ATOM 2008 O O . ASP C 2 89 ? 37.826 -8.298 72.870 1.00 29.26 89 ASP C O 1
ATOM 2013 N N . SER C 2 90 ? 37.774 -6.741 74.482 1.00 30.49 90 SER C N 1
ATOM 2014 C CA . SER C 2 90 ? 37.598 -7.708 75.557 1.00 31.41 90 SER C CA 1
ATOM 2015 C C . SER C 2 90 ? 36.219 -7.566 76.178 1.00 32.95 90 SER C C 1
ATOM 2016 O O . SER C 2 90 ? 35.856 -6.498 76.654 1.00 33.37 90 SER C O 1
ATOM 2019 N N . PRO C 2 91 ? 35.442 -8.653 76.214 1.00 35.05 91 PRO C N 1
ATOM 2020 C CA . PRO C 2 91 ? 34.107 -8.519 76.813 1.00 36.95 91 PRO C CA 1
ATOM 2021 C C . PRO C 2 91 ? 34.147 -8.338 78.329 1.00 37.82 91 PRO C C 1
ATOM 2022 O O . PRO C 2 91 ? 33.118 -8.108 78.966 1.00 37.74 91 PRO C O 1
ATOM 2026 N N . LYS C 2 92 ? 35.344 -8.450 78.899 1.00 37.77 92 LYS C N 1
ATOM 2027 C CA . LYS C 2 92 ? 35.512 -8.282 80.333 1.00 36.90 92 LYS C CA 1
ATOM 2028 C C . LYS C 2 92 ? 35.951 -6.861 80.683 1.00 36.08 92 LYS C C 1
ATOM 2029 O O . LYS C 2 92 ? 36.322 -6.612 81.828 1.00 37.34 92 LYS C O 1
ATOM 2035 N N . ALA C 2 93 ? 35.921 -5.925 79.729 1.00 32.82 93 ALA C N 1
ATOM 2036 C CA . ALA C 2 93 ? 36.320 -4.543 80.037 1.00 33.03 93 ALA C CA 1
ATOM 2037 C C . ALA C 2 93 ? 35.439 -3.986 81.167 1.00 34.03 93 ALA C C 1
ATOM 2038 O O . ALA C 2 93 ? 34.240 -4.241 81.202 1.00 33.11 93 ALA C O 1
ATOM 2040 N N . GLN C 2 94 ? 36.016 -3.213 82.071 1.00 35.32 94 GLN C N 1
ATOM 2041 C CA . GLN C 2 94 ? 35.222 -2.678 83.184 1.00 39.05 94 GLN C CA 1
ATOM 2042 C C . GLN C 2 94 ? 34.122 -1.675 82.765 1.00 39.68 94 GLN C C 1
ATOM 2043 O O . GLN C 2 94 ? 33.070 -1.616 83.379 1.00 39.89 94 GLN C O 1
ATOM 2049 N N . LEU C 2 95 ? 34.385 -0.877 81.737 1.00 39.68 95 LEU C N 1
ATOM 2050 C CA . LEU C 2 95 ? 33.420 0.086 81.271 1.00 39.74 95 LEU C CA 1
ATOM 2051 C C . LEU C 2 95 ? 32.722 -0.474 80.049 1.00 40.71 95 LEU C C 1
ATOM 2052 O O . LEU C 2 95 ? 33.319 -1.244 79.262 1.00 40.97 95 LEU C O 1
ATOM 2057 N N . ARG C 2 96 ? 31.452 -0.108 79.879 1.00 39.29 96 ARG C N 1
ATOM 2058 C CA . ARG C 2 96 ? 30.699 -0.629 78.735 1.00 37.09 96 ARG C CA 1
ATOM 2059 C C . ARG C 2 96 ? 31.086 0.114 77.486 1.00 34.37 96 ARG C C 1
ATOM 2060 O O . ARG C 2 96 ? 31.198 1.333 77.486 1.00 32.92 96 ARG C O 1
ATOM 2068 N N . ARG C 2 97 ? 31.264 -0.629 76.405 1.00 34.55 97 ARG C N 1
ATOM 2069 C CA . ARG C 2 97 ? 31.642 -0.011 75.150 1.00 32.77 97 ARG C CA 1
ATOM 2070 C C . ARG C 2 97 ? 31.539 -1.046 74.057 1.00 32.72 97 ARG C C 1
ATOM 2071 O O . ARG C 2 97 ? 31.612 -2.250 74.301 1.00 32.72 97 ARG C O 1
ATOM 2079 N N . THR C 2 98 ? 31.363 -0.556 72.841 1.00 33.66 98 THR C N 1
ATOM 2080 C CA . THR C 2 98 ? 31.289 -1.416 71.683 1.00 34.00 98 THR C CA 1
ATOM 2081 C C . THR C 2 98 ? 32.049 -0.735 70.552 1.00 32.22 98 THR C C 1
ATOM 2082 O O . THR C 2 98 ? 31.745 0.386 70.157 1.00 33.24 98 THR C O 1
ATOM 2086 N N . ILE C 2 99 ? 33.063 -1.418 70.052 1.00 30.43 99 ILE C N 1
ATOM 2087 C CA . ILE C 2 99 ? 33.812 -0.925 68.928 1.00 28.59 99 ILE C CA 1
ATOM 2088 C C . ILE C 2 99 ? 33.499 -1.853 67.752 1.00 28.33 99 ILE C C 1
ATOM 2089 O O . ILE C 2 99 ? 33.316 -3.059 67.937 1.00 28.23 99 ILE C O 1
ATOM 2094 N N . GLU C 2 100 ? 33.427 -1.269 66.562 1.00 28.62 100 GLU C N 1
ATOM 2095 C CA . GLU C 2 100 ? 33.192 -2.004 65.328 1.00 30.17 100 GLU C CA 1
ATOM 2096 C C . GLU C 2 100 ? 34.204 -1.538 64.288 1.00 29.80 100 GLU C C 1
ATOM 2097 O O . GLU C 2 100 ? 34.653 -0.390 64.288 1.00 27.59 100 GLU C O 1
ATOM 2103 N N . CYS C 2 101 ? 34.562 -2.463 63.410 1.00 28.56 101 C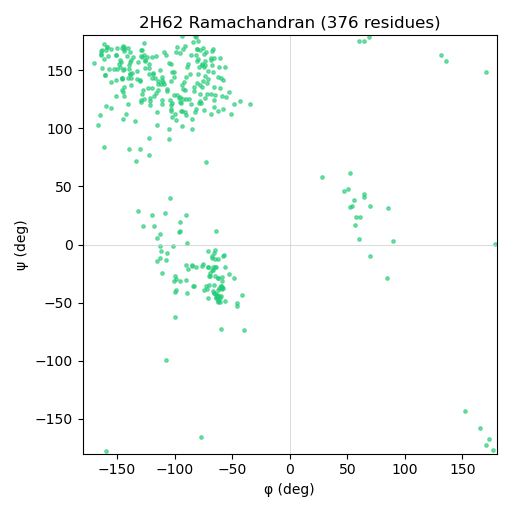YS C N 1
ATOM 2104 C CA . CYS C 2 101 ? 35.538 -2.210 62.397 1.00 29.63 101 CYS C CA 1
ATOM 2105 C C . CYS C 2 101 ? 34.972 -2.453 61.010 1.00 28.69 101 CYS C C 1
ATOM 2106 O O . CYS C 2 101 ? 34.041 -3.233 60.849 1.00 30.96 101 CYS C O 1
ATOM 2109 N N . CYS C 2 102 ? 35.549 -1.800 60.015 1.00 28.12 102 CYS C N 1
ATOM 2110 C CA . CYS C 2 102 ? 35.131 -2.005 58.633 1.00 28.64 102 CYS C CA 1
ATOM 2111 C C . CYS C 2 102 ? 36.349 -1.736 57.807 1.00 29.15 102 CYS C C 1
ATOM 2112 O O . CYS C 2 102 ? 37.311 -1.135 58.293 1.00 29.60 102 CYS C O 1
ATOM 2115 N N . ARG C 2 103 ? 36.327 -2.189 56.562 1.00 29.30 103 ARG C N 1
ATOM 2116 C CA . ARG C 2 103 ? 37.511 -2.067 55.737 1.00 29.67 103 ARG C CA 1
ATOM 2117 C C . ARG C 2 103 ? 37.403 -1.508 54.333 1.00 28.59 103 ARG C C 1
ATOM 2118 O O . ARG C 2 103 ? 38.197 -1.882 53.484 1.00 29.20 103 ARG C O 1
ATOM 2126 N N . THR C 2 104 ? 36.439 -0.638 54.063 1.00 25.71 104 THR C N 1
ATOM 2127 C CA . THR C 2 104 ? 36.383 -0.040 52.732 1.00 26.55 104 THR C CA 1
ATOM 2128 C C . THR C 2 104 ? 36.382 1.451 52.981 1.00 27.69 104 THR C C 1
ATOM 2129 O O . THR C 2 104 ? 36.034 1.925 54.064 1.00 28.04 104 THR C O 1
ATOM 2133 N N . ASN C 2 105 ? 36.772 2.185 51.965 1.00 28.85 105 ASN C N 1
ATOM 2134 C CA . ASN C 2 105 ? 36.876 3.625 52.035 1.00 31.09 105 ASN C CA 1
ATOM 2135 C C . ASN C 2 105 ? 35.715 4.365 52.742 1.00 29.31 105 ASN C C 1
ATOM 2136 O O . ASN C 2 105 ? 34.546 4.189 52.388 1.00 28.27 105 ASN C O 1
ATOM 2141 N N . LEU C 2 106 ? 36.049 5.146 53.776 1.00 27.98 106 LEU C N 1
ATOM 2142 C CA . LEU C 2 106 ? 35.079 5.962 54.531 1.00 28.49 106 LEU C CA 1
ATOM 2143 C C . LEU C 2 106 ? 33.915 5.204 55.138 1.00 26.63 106 LEU C C 1
ATOM 2144 O O . LEU C 2 106 ? 32.880 5.791 55.534 1.00 27.32 106 LEU C O 1
ATOM 2149 N N . CYS C 2 107 ? 34.075 3.893 55.229 1.00 25.40 107 CYS C N 1
ATOM 2150 C CA . CYS C 2 107 ? 33.020 3.029 55.761 1.00 26.16 107 CYS C CA 1
ATOM 2151 C C . CYS C 2 107 ? 32.535 3.297 57.179 1.00 26.98 107 CYS C C 1
ATOM 2152 O O . CYS C 2 107 ? 31.376 3.009 57.515 1.00 24.08 107 CYS C O 1
ATOM 2155 N N . ASN C 2 108 ? 33.388 3.855 58.038 1.00 25.71 108 ASN C N 1
ATOM 2156 C CA . ASN C 2 108 ? 32.916 3.994 59.410 1.00 27.78 108 ASN C CA 1
ATOM 2157 C C . ASN C 2 108 ? 31.762 4.998 59.592 1.00 29.11 108 ASN C C 1
ATOM 2158 O O . ASN C 2 108 ? 31.138 5.009 60.643 1.00 27.60 108 ASN C O 1
ATOM 2163 N N . GLN C 2 109 ? 31.466 5.811 58.575 1.00 28.88 109 GLN C N 1
ATOM 2164 C CA . GLN C 2 109 ? 30.303 6.718 58.682 1.00 30.75 109 GLN C CA 1
ATOM 2165 C C . GLN C 2 109 ? 29.020 5.880 58.784 1.00 31.84 109 GLN C C 1
ATOM 2166 O O . GLN C 2 109 ? 27.975 6.371 59.227 1.00 31.01 109 GLN C O 1
ATOM 2172 N N . TYR C 2 110 ? 29.088 4.611 58.380 1.00 31.26 110 TYR C N 1
ATOM 2173 C CA . TYR C 2 110 ? 27.897 3.760 58.424 1.00 34.05 110 TYR C CA 1
ATOM 2174 C C . TYR C 2 110 ? 27.820 2.783 59.596 1.00 35.03 110 TYR C C 1
ATOM 2175 O O . TYR C 2 110 ? 26.844 2.044 59.748 1.00 36.27 110 TYR C O 1
ATOM 2184 N N . LEU C 2 111 ? 28.849 2.787 60.431 1.00 36.21 111 LEU C N 1
ATOM 2185 C CA . LEU C 2 111 ? 28.867 1.939 61.615 1.00 36.60 111 LEU C CA 1
ATOM 2186 C C . LEU C 2 111 ? 28.090 2.700 62.701 1.00 38.73 111 LEU C C 1
ATOM 2187 O O . LEU C 2 111 ? 28.315 3.889 62.912 1.00 39.81 111 LEU C O 1
ATOM 2192 N N . GLN C 2 112 ? 27.173 2.016 63.376 1.00 39.87 112 GLN C N 1
ATOM 2193 C CA . GLN C 2 112 ? 26.367 2.633 64.421 1.00 42.10 112 GLN C CA 1
ATOM 2194 C C . GLN C 2 112 ? 26.407 1.662 65.578 1.00 41.26 112 GLN C C 1
ATOM 2195 O O . GLN C 2 112 ? 25.419 0.978 65.881 1.00 41.78 112 GLN C O 1
ATOM 2201 N N . PRO C 2 113 ? 27.572 1.568 66.235 1.00 38.99 113 PRO C N 1
ATOM 2202 C CA . PRO C 2 113 ? 27.694 0.645 67.361 1.00 38.42 113 PRO C CA 1
ATOM 2203 C C . PRO C 2 113 ? 26.753 1.001 68.501 1.00 38.00 113 PRO C C 1
ATOM 2204 O O . PRO C 2 113 ? 26.505 2.161 68.752 1.00 37.25 113 PRO C O 1
ATOM 2208 N N . THR C 2 114 ? 26.227 -0.014 69.164 1.00 39.36 114 THR C N 1
ATOM 2209 C CA . THR C 2 114 ? 25.349 0.178 70.302 1.00 41.56 114 THR C CA 1
ATOM 2210 C C . THR C 2 114 ? 25.999 -0.494 71.510 1.00 41.63 114 THR C C 1
ATOM 2211 O O . THR C 2 114 ? 26.633 -1.538 71.375 1.00 39.87 114 THR C O 1
ATOM 2215 N N . LEU C 2 115 ? 25.853 0.108 72.685 1.00 44.04 115 LEU C N 1
ATOM 2216 C CA . LEU C 2 115 ? 26.447 -0.449 73.899 1.00 45.66 115 LEU C CA 1
ATOM 2217 C C . LEU C 2 115 ? 25.977 -1.870 74.124 1.00 48.41 115 LEU C C 1
ATOM 2218 O O . LEU C 2 115 ? 24.910 -2.273 73.654 1.00 48.22 115 LEU C O 1
ATOM 2223 N N . PRO C 2 116 ? 26.796 -2.677 74.810 1.00 50.88 116 PRO C N 1
ATOM 2224 C CA . PRO C 2 116 ? 26.404 -4.061 75.075 1.00 52.99 116 PRO C CA 1
ATOM 2225 C C . PRO C 2 116 ? 25.427 -4.069 76.262 1.00 55.32 116 PRO C C 1
ATOM 2226 O O . PRO C 2 116 ? 25.521 -3.231 77.167 1.00 55.49 116 PRO C O 1
ATOM 2230 N N . PRO C 2 117 ? 24.466 -5.005 76.259 1.00 57.75 117 PRO C N 1
ATOM 2231 C CA . PRO C 2 117 ? 23.473 -5.115 77.341 1.00 59.73 117 PRO C CA 1
ATOM 2232 C C . PRO C 2 117 ? 24.134 -5.440 78.695 1.00 60.33 117 PRO C C 1
ATOM 2233 O O . PRO C 2 117 ? 23.752 -4.840 79.731 1.00 60.68 117 PRO C O 1
ATOM 2237 N N . ALA D 3 6 ? 74.040 -22.573 67.278 1.00 48.66 6 ALA D N 1
ATOM 2238 C CA . ALA D 3 6 ? 72.560 -22.338 67.358 1.00 50.53 6 ALA D CA 1
ATOM 2239 C C . ALA D 3 6 ? 71.796 -23.646 67.164 1.00 50.05 6 ALA D C 1
ATOM 2240 O O . ALA D 3 6 ? 72.032 -24.388 66.196 1.00 51.28 6 ALA D O 1
ATOM 2242 N N . GLU D 3 7 ? 70.884 -23.929 68.085 1.00 48.67 7 GLU D N 1
ATOM 2243 C CA . GLU D 3 7 ? 70.097 -25.147 68.011 1.00 47.70 7 GLU D CA 1
ATOM 2244 C C . GLU D 3 7 ? 69.166 -25.137 66.792 1.00 46.21 7 GLU D C 1
ATOM 2245 O O . GLU D 3 7 ? 68.512 -24.126 66.492 1.00 47.08 7 GLU D O 1
ATOM 2251 N N . THR D 3 8 ? 69.124 -26.260 66.084 1.00 42.08 8 THR D N 1
ATOM 2252 C CA . THR D 3 8 ? 68.289 -26.382 64.900 1.00 40.59 8 THR D CA 1
ATOM 2253 C C . THR D 3 8 ? 67.020 -27.178 65.202 1.00 37.23 8 THR D C 1
ATOM 2254 O O . THR D 3 8 ? 67.015 -28.062 66.048 1.00 37.53 8 THR D O 1
ATOM 2258 N N . ARG D 3 9 ? 65.941 -26.861 64.515 1.00 33.10 9 ARG D N 1
ATOM 2259 C CA . ARG D 3 9 ? 64.714 -27.600 64.724 1.00 29.72 9 ARG D CA 1
ATOM 2260 C C . ARG D 3 9 ? 63.935 -27.761 63.409 1.00 28.52 9 ARG D C 1
ATOM 2261 O O . ARG D 3 9 ? 63.838 -26.810 62.616 1.00 27.98 9 ARG D O 1
ATOM 2269 N N . GLU D 3 10 ? 63.423 -28.973 63.165 1.00 26.83 10 GLU D N 1
ATOM 2270 C CA . GLU D 3 10 ? 62.590 -29.244 61.985 1.00 26.50 10 GLU D CA 1
ATOM 2271 C C . GLU D 3 10 ? 61.322 -29.946 62.456 1.00 26.03 10 GLU D C 1
ATOM 2272 O O . GLU D 3 10 ? 61.352 -30.790 63.336 1.00 27.69 10 GLU D O 1
ATOM 2278 N N . CYS D 3 11 ? 60.203 -29.590 61.850 1.00 25.99 11 CYS D N 1
ATOM 2279 C CA . CYS D 3 11 ? 58.916 -30.129 62.247 1.00 25.61 11 CYS D CA 1
ATOM 2280 C C . CYS D 3 11 ? 58.170 -30.664 61.050 1.00 28.17 11 CYS D C 1
ATOM 2281 O O . CYS D 3 11 ? 58.494 -30.306 59.924 1.00 25.28 11 CYS D O 1
ATOM 2284 N N . ILE D 3 12 ? 57.168 -31.507 61.302 1.00 27.84 12 ILE D N 1
ATOM 2285 C CA . ILE D 3 12 ? 56.338 -31.976 60.220 1.00 29.74 12 ILE D CA 1
ATOM 2286 C C . ILE D 3 12 ? 55.447 -30.755 59.910 1.00 32.51 12 ILE D C 1
ATOM 2287 O O . ILE D 3 12 ? 55.000 -30.022 60.811 1.00 32.00 12 ILE D O 1
ATOM 2292 N N . TYR D 3 13 ? 55.212 -30.527 58.632 1.00 32.72 13 TYR D N 1
ATOM 2293 C CA . TYR D 3 13 ? 54.377 -29.437 58.206 1.00 34.28 13 TYR D CA 1
ATOM 2294 C C . TYR D 3 13 ? 53.139 -30.022 57.538 1.00 35.76 13 TYR D C 1
ATOM 2295 O O . TYR D 3 13 ? 53.229 -31.003 56.793 1.00 34.57 13 TYR D O 1
ATOM 2304 N N . TYR D 3 14 ? 51.982 -29.437 57.836 1.00 36.80 14 TYR D N 1
ATOM 2305 C CA . TYR D 3 14 ? 50.727 -29.867 57.237 1.00 38.16 14 TYR D CA 1
ATOM 2306 C C . TYR D 3 14 ? 49.765 -28.688 57.273 1.00 39.49 14 TYR D C 1
ATOM 2307 O O . TYR D 3 14 ? 49.734 -27.939 58.254 1.00 37.70 14 TYR D O 1
ATOM 2316 N N . ASN D 3 15 ? 48.997 -28.517 56.195 1.00 39.93 15 ASN D N 1
ATOM 2317 C CA . ASN D 3 15 ? 48.019 -27.425 56.093 1.00 42.68 15 ASN D CA 1
ATOM 2318 C C . ASN D 3 15 ? 46.777 -27.902 55.324 1.00 44.76 15 ASN D C 1
ATOM 2319 O O . ASN D 3 15 ? 46.834 -28.099 54.111 1.00 43.79 15 ASN D O 1
ATOM 2324 N N . ALA D 3 16 ? 45.668 -28.098 56.029 1.00 46.61 16 ALA D N 1
ATOM 2325 C CA . ALA D 3 16 ? 44.439 -28.547 55.389 1.00 48.87 16 ALA D CA 1
ATOM 2326 C C . ALA D 3 16 ? 43.922 -27.477 54.420 1.00 50.89 16 ALA D C 1
ATOM 2327 O O . ALA D 3 16 ? 43.243 -27.796 53.443 1.00 51.99 16 ALA D O 1
ATOM 2329 N N . ASN D 3 17 ? 44.241 -26.214 54.674 1.00 51.84 17 ASN D N 1
ATOM 2330 C CA . ASN D 3 17 ? 43.795 -25.154 53.778 1.00 55.08 17 ASN D CA 1
ATOM 2331 C C . ASN D 3 17 ? 44.904 -24.642 52.889 1.00 56.10 17 ASN D C 1
ATOM 2332 O O . ASN D 3 17 ? 45.010 -23.438 52.634 1.00 54.47 17 ASN D O 1
ATOM 2337 N N . TRP D 3 18 ? 45.727 -25.570 52.414 1.00 58.20 18 TRP D N 1
ATOM 2338 C CA . TRP D 3 18 ? 46.853 -25.240 51.550 1.00 61.26 18 TRP D CA 1
ATOM 2339 C C . TRP D 3 18 ? 46.366 -24.534 50.284 1.00 62.17 18 TRP D C 1
ATOM 2340 O O . TRP D 3 18 ? 47.011 -23.603 49.779 1.00 61.63 18 TRP D O 1
ATOM 2351 N N . GLU D 3 19 ? 45.221 -24.989 49.781 1.00 63.73 19 GLU D N 1
ATOM 2352 C CA . GLU D 3 19 ? 44.624 -24.431 48.568 1.00 65.84 19 GLU D CA 1
ATOM 2353 C C . GLU D 3 19 ? 44.333 -22.945 48.751 1.00 66.72 19 GLU D C 1
ATOM 2354 O O . GLU D 3 19 ? 45.037 -22.094 48.197 1.00 66.14 19 GLU D O 1
ATOM 2356 N N . LEU D 3 20 ? 43.311 -22.641 49.553 1.00 68.35 20 LEU D N 1
ATOM 2357 C CA . LEU D 3 20 ? 42.914 -21.258 49.824 1.00 69.15 20 LEU D CA 1
ATOM 2358 C C . LEU D 3 20 ? 44.049 -20.420 50.420 1.00 69.90 20 LEU D C 1
ATOM 2359 O O . LEU D 3 20 ? 43.929 -19.201 50.537 1.00 70.20 20 LEU D O 1
ATOM 2361 N N . GLU D 3 21 ? 45.147 -21.063 50.802 1.00 70.14 21 GLU D N 1
ATOM 2362 C CA . GLU D 3 21 ? 46.271 -20.329 51.371 1.00 70.36 21 GLU D CA 1
ATOM 2363 C C . GLU D 3 21 ? 47.490 -20.356 50.458 1.00 70.10 21 GLU D C 1
ATOM 2364 O O . GLU D 3 21 ? 48.522 -19.768 50.778 1.00 70.21 21 GLU D O 1
ATOM 2370 N N . ARG D 3 22 ? 47.365 -21.040 49.322 1.00 69.78 22 ARG D N 1
ATOM 2371 C CA . ARG D 3 22 ? 48.456 -21.142 48.355 1.00 68.90 22 ARG D CA 1
ATOM 2372 C C . ARG D 3 22 ? 49.726 -21.622 49.046 1.00 68.63 22 ARG D C 1
ATOM 2373 O O . ARG D 3 22 ? 50.738 -20.913 49.088 1.00 68.58 22 ARG D O 1
ATOM 2375 N N . THR D 3 23 ? 49.658 -22.827 49.602 1.00 67.38 23 THR D N 1
ATOM 2376 C CA . THR D 3 23 ? 50.798 -23.413 50.289 1.00 66.57 23 THR D CA 1
ATOM 2377 C C . THR D 3 23 ? 50.814 -24.924 50.073 1.00 65.89 23 THR D C 1
ATOM 2378 O O . THR D 3 23 ? 49.853 -25.499 49.558 1.00 65.61 23 THR D O 1
ATOM 2382 N N . ASN D 3 24 ? 51.917 -25.558 50.454 1.00 64.78 24 ASN D N 1
ATOM 2383 C CA . ASN D 3 24 ? 52.044 -27.000 50.318 1.00 63.83 24 ASN D CA 1
ATOM 2384 C C . ASN D 3 24 ? 51.048 -27.592 51.292 1.00 61.62 24 ASN D C 1
ATOM 2385 O O . ASN D 3 24 ? 50.715 -26.954 52.289 1.00 61.82 24 ASN D O 1
ATOM 2390 N N . GLN D 3 25 ? 50.581 -28.805 51.016 1.00 58.85 25 GLN D N 1
ATOM 2391 C CA . GLN D 3 25 ? 49.632 -29.467 51.902 1.00 55.67 25 GLN D CA 1
ATOM 2392 C C . GLN D 3 25 ? 50.368 -30.159 53.045 1.00 54.00 25 GLN D C 1
ATOM 2393 O O . GLN D 3 25 ? 49.887 -30.213 54.172 1.00 53.48 25 GLN D O 1
ATOM 2399 N N . SER D 3 26 ? 51.540 -30.701 52.745 1.00 51.65 26 SER D N 1
ATOM 2400 C CA . SER D 3 26 ? 52.314 -31.386 53.753 1.00 49.26 26 SER D CA 1
ATOM 2401 C C . SER D 3 26 ? 53.769 -31.352 53.350 1.00 47.35 26 SER D C 1
ATOM 2402 O O . SER D 3 26 ? 54.095 -31.004 52.221 1.00 48.59 26 SER D O 1
ATOM 2405 N N . GLY D 3 27 ? 54.637 -31.716 54.284 1.00 44.24 27 GLY D N 1
ATOM 2406 C CA . GLY D 3 27 ? 56.063 -31.712 54.030 1.00 39.88 27 GLY D CA 1
ATOM 2407 C C . GLY D 3 27 ? 56.843 -31.494 55.324 1.00 38.01 27 GLY D C 1
ATOM 2408 O O . GLY D 3 27 ? 56.431 -31.952 56.386 1.00 35.47 27 GLY D O 1
ATOM 2409 N N . LEU D 3 28 ? 57.947 -30.759 55.219 1.00 36.12 28 LEU D N 1
ATOM 2410 C CA . LEU D 3 28 ? 58.846 -30.463 56.330 1.00 35.93 28 LEU D CA 1
ATOM 2411 C C . LEU D 3 28 ? 58.984 -28.949 56.518 1.00 35.24 28 LEU D C 1
ATOM 2412 O O . LEU D 3 28 ? 58.924 -28.195 55.541 1.00 36.01 28 LEU D O 1
ATOM 2417 N N . GLU D 3 29 ? 59.153 -28.495 57.759 1.00 33.61 29 GLU D N 1
ATOM 2418 C CA . GLU D 3 29 ? 59.354 -27.072 58.020 1.00 32.55 29 GLU D CA 1
ATOM 2419 C C . GLU D 3 29 ? 60.586 -26.833 58.898 1.00 33.31 29 GLU D C 1
ATOM 2420 O O . GLU D 3 29 ? 60.664 -27.365 60.001 1.00 31.94 29 GLU D O 1
ATOM 2426 N N . ARG D 3 30 ? 61.542 -26.036 58.424 1.00 33.63 30 ARG D N 1
ATOM 2427 C CA . ARG D 3 30 ? 62.735 -25.747 59.232 1.00 34.64 30 ARG D CA 1
ATOM 2428 C C . ARG D 3 30 ? 62.371 -24.544 60.089 1.00 32.94 30 ARG D C 1
ATOM 2429 O O . ARG D 3 30 ? 61.965 -23.510 59.568 1.00 31.68 30 ARG D O 1
ATOM 2437 N N . CYS D 3 31 ? 62.521 -24.660 61.395 1.00 32.84 31 CYS D N 1
ATOM 2438 C CA . CYS D 3 31 ? 62.138 -23.548 62.244 1.00 35.63 31 CYS D CA 1
ATOM 2439 C C . CYS D 3 31 ? 63.268 -22.575 62.456 1.00 38.47 31 CYS D C 1
ATOM 2440 O O . CYS D 3 31 ? 64.431 -22.943 62.405 1.00 38.95 31 CYS D O 1
ATOM 2443 N N . GLU D 3 32 ? 62.911 -21.328 62.708 1.00 41.05 32 GLU D N 1
ATOM 2444 C CA . GLU D 3 32 ? 63.898 -20.305 62.977 1.00 44.18 32 GLU D CA 1
ATOM 2445 C C . GLU D 3 32 ? 63.462 -19.632 64.275 1.00 44.70 32 GLU D C 1
ATOM 2446 O O . GLU D 3 32 ? 62.296 -19.276 64.423 1.00 43.62 32 GLU D O 1
ATOM 2452 N N . GLY D 3 33 ? 64.393 -19.520 65.220 1.00 44.31 33 GLY D N 1
ATOM 2453 C CA . GLY D 3 33 ? 64.107 -18.895 66.496 1.00 47.03 33 GLY D CA 1
ATOM 2454 C C . GLY D 3 33 ? 65.119 -17.810 66.852 1.00 48.62 33 GLY D C 1
ATOM 2455 O O . GLY D 3 33 ? 66.206 -17.768 66.277 1.00 48.73 33 GLY D O 1
ATOM 2456 N N . GLU D 3 34 ? 64.766 -16.923 67.783 1.00 49.57 34 GLU D N 1
ATOM 2457 C CA . GLU D 3 34 ? 65.668 -15.843 68.222 1.00 50.95 34 GLU D CA 1
ATOM 2458 C C . GLU D 3 34 ? 66.722 -16.493 69.119 1.00 51.07 34 GLU D C 1
ATOM 2459 O O . GLU D 3 34 ? 66.580 -17.662 69.498 1.00 50.28 34 GLU D O 1
ATOM 2465 N N . GLN D 3 35 ? 67.778 -15.758 69.457 1.00 51.15 35 GLN D N 1
ATOM 2466 C CA . GLN D 3 35 ? 68.839 -16.316 70.303 1.00 50.35 35 GLN D CA 1
ATOM 2467 C C . GLN D 3 35 ? 68.334 -16.772 71.668 1.00 50.14 35 GLN D C 1
ATOM 2468 O O . GLN D 3 35 ? 67.459 -16.139 72.273 1.00 50.71 35 GLN D O 1
ATOM 2470 N N . ASP D 3 36 ? 68.907 -17.870 72.149 1.00 48.44 36 ASP D N 1
ATOM 2471 C CA . ASP D 3 36 ? 68.550 -18.462 73.432 1.00 48.08 36 ASP D CA 1
ATOM 2472 C C . ASP D 3 36 ? 67.084 -18.888 73.547 1.00 46.88 36 ASP D C 1
ATOM 2473 O O . ASP D 3 36 ? 66.645 -19.318 74.618 1.00 47.88 36 ASP D O 1
ATOM 2475 N N . LYS D 3 37 ? 66.325 -18.767 72.456 1.00 44.27 37 LYS D N 1
ATOM 2476 C CA . LYS D 3 37 ? 64.910 -19.162 72.466 1.00 41.50 37 LYS D CA 1
ATOM 2477 C C . LYS D 3 37 ? 64.743 -20.630 72.043 1.00 39.89 37 LYS D C 1
ATOM 2478 O O . LYS D 3 37 ? 65.337 -21.063 71.066 1.00 39.21 37 LYS D O 1
ATOM 2484 N N . ARG D 3 38 ? 63.946 -21.386 72.792 1.00 37.68 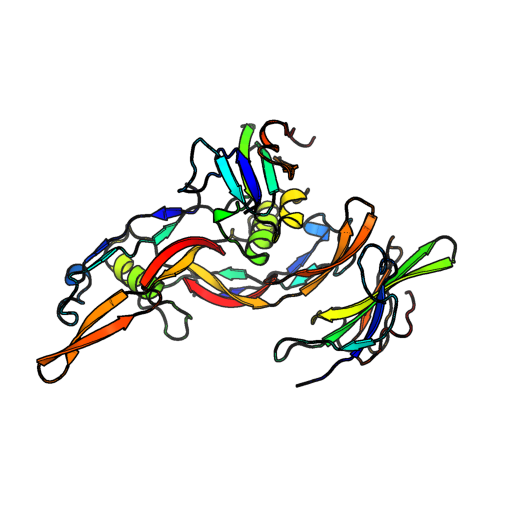38 ARG D N 1
ATOM 2485 C CA . ARG D 3 38 ? 63.686 -22.791 72.484 1.00 35.01 38 ARG D CA 1
ATOM 2486 C C . ARG D 3 38 ? 62.860 -22.861 71.178 1.00 33.55 38 ARG D C 1
ATOM 2487 O O . ARG D 3 38 ? 62.255 -21.868 70.798 1.00 31.52 38 ARG D O 1
ATOM 2495 N N . LEU D 3 39 ? 62.848 -24.014 70.500 1.00 31.59 39 LEU D N 1
ATOM 2496 C CA . LEU D 3 39 ? 62.085 -24.171 69.252 1.00 30.96 39 LEU D CA 1
ATOM 2497 C C . LEU D 3 39 ? 61.176 -25.403 69.371 1.00 29.69 39 LEU D C 1
ATOM 2498 O O . LEU D 3 39 ? 61.607 -26.464 69.816 1.00 27.06 39 LEU D O 1
ATOM 2503 N N . HIS D 3 40 ? 59.910 -25.246 68.988 1.00 27.27 40 HIS D N 1
ATOM 2504 C CA . HIS D 3 40 ? 58.932 -26.316 69.122 1.00 27.27 40 HIS D CA 1
ATOM 2505 C C . HIS D 3 40 ? 58.191 -26.658 67.837 1.00 28.32 40 HIS D C 1
ATOM 2506 O O . HIS D 3 40 ? 58.328 -25.958 66.830 1.00 28.39 40 HIS D O 1
ATOM 2513 N N . CYS D 3 41 ? 57.388 -27.723 67.897 1.00 26.85 41 CYS D N 1
ATOM 2514 C CA . CYS D 3 41 ? 56.529 -28.141 66.778 1.00 27.12 41 CYS D CA 1
ATOM 2515 C C . CYS D 3 41 ? 55.119 -28.256 67.374 1.00 27.50 41 CYS D C 1
ATOM 2516 O O . CYS D 3 41 ? 54.950 -28.342 68.593 1.00 26.02 41 CYS D O 1
ATOM 2519 N N . TYR D 3 42 ? 54.113 -28.287 66.523 1.00 26.57 42 TYR D N 1
ATOM 2520 C CA . TYR D 3 42 ? 52.764 -28.412 67.038 1.00 26.52 42 TYR D CA 1
ATOM 2521 C C . TYR D 3 42 ? 51.851 -29.136 66.035 1.00 26.90 42 TYR D C 1
ATOM 2522 O O . TYR D 3 42 ? 52.170 -29.258 64.851 1.00 26.41 42 TYR D O 1
ATOM 2531 N N . ALA D 3 43 ? 50.714 -29.618 66.527 1.00 26.91 43 ALA D N 1
ATOM 2532 C CA . ALA D 3 43 ? 49.727 -30.262 65.658 1.00 30.39 43 ALA D CA 1
ATOM 2533 C C . ALA D 3 43 ? 48.386 -29.755 66.168 1.00 30.17 43 ALA D C 1
ATOM 2534 O O . ALA D 3 43 ? 48.246 -29.417 67.347 1.00 30.05 43 ALA D O 1
ATOM 2536 N N . SER D 3 44 ? 47.422 -29.674 65.267 1.00 32.14 44 SER D N 1
ATOM 2537 C CA . SER D 3 44 ? 46.077 -29.247 65.623 1.00 34.02 44 SER D CA 1
ATOM 2538 C C . SER D 3 44 ? 45.138 -30.039 64.732 1.00 36.29 44 SER D C 1
ATOM 2539 O O . SER D 3 44 ? 45.439 -30.282 63.562 1.00 35.57 44 SER D O 1
ATOM 2542 N N . TRP D 3 45 ? 43.990 -30.420 65.287 1.00 39.16 45 TRP D N 1
ATOM 2543 C CA . TRP D 3 45 ? 43.032 -31.240 64.559 1.00 42.41 45 TRP D CA 1
ATOM 2544 C C . TRP D 3 45 ? 41.641 -31.223 65.222 1.00 44.81 45 TRP D C 1
ATOM 2545 O O . TRP D 3 45 ? 41.483 -30.782 66.368 1.00 44.66 45 TRP D O 1
ATOM 2556 N N . ARG D 3 46 ? 40.642 -31.710 64.490 1.00 48.54 46 ARG D N 1
ATOM 2557 C CA . ARG D 3 46 ? 39.277 -31.809 65.013 1.00 51.75 46 ARG D CA 1
ATOM 2558 C C . ARG D 3 46 ? 38.946 -33.282 65.135 1.00 53.98 46 ARG D C 1
ATOM 2559 O O . ARG D 3 46 ? 39.467 -34.098 64.388 1.00 52.67 46 ARG D O 1
ATOM 2567 N N . ASN D 3 47 ? 38.094 -33.620 66.094 1.00 58.59 47 ASN D N 1
ATOM 2568 C CA . ASN D 3 47 ? 37.690 -35.007 66.296 1.00 62.79 47 ASN D CA 1
ATOM 2569 C C . ASN D 3 47 ? 36.162 -35.067 66.364 1.00 64.93 47 ASN D C 1
ATOM 2570 O O . ASN D 3 47 ? 35.571 -35.074 67.445 1.00 64.70 47 ASN D O 1
ATOM 2575 N N . SER D 3 48 ? 35.537 -35.088 65.190 1.00 67.11 48 SER D N 1
ATOM 2576 C CA . SER D 3 48 ? 34.084 -35.130 65.082 1.00 69.72 48 SER D CA 1
ATOM 2577 C C . SER D 3 48 ? 33.605 -36.537 64.718 1.00 71.21 48 SER D C 1
ATOM 2578 O O . SER D 3 48 ? 33.927 -37.063 63.642 1.00 71.54 48 SER D O 1
ATOM 2580 N N . SER D 3 49 ? 32.846 -37.139 65.630 1.00 72.45 49 SER D N 1
ATOM 2581 C CA . SER D 3 49 ? 32.296 -38.475 65.423 1.00 73.23 49 SER D CA 1
ATOM 2582 C C . SER D 3 49 ? 33.414 -39.523 65.333 1.00 73.36 49 SER D C 1
ATOM 2583 O O . SER D 3 49 ? 33.392 -40.410 64.463 1.00 73.77 49 SER D O 1
ATOM 2586 N N . GLY D 3 50 ? 34.393 -39.413 66.233 1.00 72.29 50 GLY D N 1
ATOM 2587 C CA . GLY D 3 50 ? 35.501 -40.357 66.251 1.00 70.37 50 GLY D CA 1
ATOM 2588 C C . GLY D 3 50 ? 36.457 -40.250 65.073 1.00 69.17 50 GLY D C 1
ATOM 2589 O O . GLY D 3 50 ? 37.527 -40.867 65.072 1.00 69.02 50 GLY D O 1
ATOM 2590 N N . THR D 3 51 ? 36.079 -39.469 64.065 1.00 67.43 51 THR D N 1
ATOM 2591 C CA . THR D 3 51 ? 36.923 -39.293 62.893 1.00 65.58 51 THR D CA 1
ATOM 2592 C C . THR D 3 51 ? 37.857 -38.085 63.074 1.00 64.43 51 THR D C 1
ATOM 2593 O O . THR D 3 51 ? 37.397 -36.942 63.144 1.00 64.14 51 THR D O 1
ATOM 2595 N N . ILE D 3 52 ? 39.162 -38.349 63.158 1.00 62.15 52 ILE D N 1
ATOM 2596 C CA . ILE D 3 52 ? 40.167 -37.294 63.323 1.00 59.63 52 ILE D CA 1
ATOM 2597 C C . ILE D 3 52 ? 40.375 -36.502 62.039 1.00 58.35 52 ILE D C 1
ATOM 2598 O O . ILE D 3 52 ? 40.650 -37.079 60.992 1.00 59.07 52 ILE D O 1
ATOM 2603 N N . GLU D 3 53 ? 40.250 -35.181 62.130 1.00 56.21 53 GLU D N 1
ATOM 2604 C CA . GLU D 3 53 ? 40.429 -34.287 60.988 1.00 54.62 53 GLU D CA 1
ATOM 2605 C C . GLU D 3 53 ? 41.650 -33.383 61.253 1.00 51.49 53 GLU D C 1
ATOM 2606 O O . GLU D 3 53 ? 41.566 -32.419 62.015 1.00 49.51 53 GLU D O 1
ATOM 2612 N N . LEU D 3 54 ? 42.771 -33.708 60.609 1.00 48.11 54 LEU D N 1
ATOM 2613 C CA . LEU D 3 54 ? 44.014 -32.970 60.764 1.00 44.74 54 LEU D CA 1
ATOM 2614 C C . LEU D 3 54 ? 43.880 -31.566 60.208 1.00 43.14 54 LEU D C 1
ATOM 2615 O O . LEU D 3 54 ? 43.522 -31.371 59.033 1.00 43.82 54 LEU D O 1
ATOM 2620 N N . VAL D 3 55 ? 44.170 -30.573 61.043 1.00 39.87 55 VAL D N 1
ATOM 2621 C CA . VAL D 3 55 ? 44.056 -29.192 60.598 1.00 38.01 55 VAL D CA 1
ATOM 2622 C C . VAL D 3 55 ? 45.411 -28.608 60.210 1.00 36.73 55 VAL D C 1
ATOM 2623 O O . VAL D 3 55 ? 45.613 -28.246 59.058 1.00 37.62 55 VAL D O 1
ATOM 2627 N N . LYS D 3 56 ? 46.342 -28.515 61.160 1.00 34.62 56 LYS D N 1
ATOM 2628 C CA . LYS D 3 56 ? 47.651 -27.964 60.837 1.00 33.15 56 LYS D CA 1
ATOM 2629 C C . LYS D 3 56 ? 48.764 -28.555 61.697 1.00 31.66 56 LYS D C 1
ATOM 2630 O O . LYS D 3 56 ? 48.540 -28.956 62.843 1.00 30.50 56 LYS D O 1
ATOM 2636 N N . LYS D 3 57 ? 49.965 -28.585 61.120 1.00 30.46 57 LYS D N 1
ATOM 2637 C CA . LYS D 3 57 ? 51.177 -29.048 61.798 1.00 30.46 57 LYS D CA 1
ATOM 2638 C C . LYS D 3 57 ? 52.276 -28.094 61.355 1.00 29.55 57 LYS D C 1
ATOM 2639 O O . LYS D 3 57 ? 52.281 -27.641 60.207 1.00 28.33 57 LYS D O 1
ATOM 2645 N N . GLY D 3 58 ? 53.200 -27.772 62.255 1.00 28.43 58 GLY D N 1
ATOM 2646 C CA . GLY D 3 58 ? 54.293 -26.893 61.870 1.00 28.19 58 GLY D CA 1
ATOM 2647 C C . GLY D 3 58 ? 55.163 -26.498 63.046 1.00 27.56 58 GLY D C 1
ATOM 2648 O O . GLY D 3 58 ? 55.075 -27.103 64.112 1.00 27.23 58 GLY D O 1
ATOM 2649 N N . CYS D 3 59 ? 56.013 -25.495 62.829 1.00 25.46 59 CYS D N 1
ATOM 2650 C CA . CYS D 3 59 ? 56.869 -24.950 63.857 1.00 27.04 59 CYS D CA 1
ATOM 2651 C C . CYS D 3 59 ? 56.024 -24.060 64.785 1.00 25.20 59 CYS D C 1
ATOM 2652 O O . CYS D 3 59 ? 55.015 -23.502 64.382 1.00 26.10 59 CYS D O 1
ATOM 2655 N N . TRP D 3 60 ? 56.493 -23.901 66.018 1.00 25.91 60 TRP D N 1
ATOM 2656 C CA . TRP D 3 60 ? 55.816 -23.116 67.042 1.00 23.60 60 TRP D CA 1
ATOM 2657 C C . TRP D 3 60 ? 56.930 -22.460 67.859 1.00 24.54 60 TRP D C 1
ATOM 2658 O O . TRP D 3 60 ? 57.853 -23.136 68.296 1.00 23.92 60 TRP D O 1
ATOM 2669 N N . LEU D 3 61 ? 56.841 -21.154 68.090 1.00 24.28 61 LEU D N 1
ATOM 2670 C CA . LEU D 3 61 ? 57.860 -20.438 68.856 1.00 24.57 61 LEU D CA 1
ATOM 2671 C C . LEU D 3 61 ? 57.929 -20.791 70.341 1.00 24.20 61 LEU D C 1
ATOM 2672 O O . LEU D 3 61 ? 56.971 -21.291 70.922 1.00 23.87 61 LEU D O 1
ATOM 2677 N N . ASP D 3 62 ? 59.083 -20.518 70.946 1.00 24.95 62 ASP D N 1
ATOM 2678 C CA . ASP D 3 62 ? 59.326 -20.734 72.374 1.00 24.79 62 ASP D CA 1
ATOM 2679 C C . ASP D 3 62 ? 58.046 -20.470 73.184 1.00 25.50 62 ASP D C 1
ATOM 2680 O O . ASP D 3 62 ? 57.515 -19.352 73.165 1.00 26.37 62 ASP D O 1
ATOM 2685 N N . ASP D 3 63 ? 57.588 -21.489 73.907 1.00 24.16 63 ASP D N 1
ATOM 2686 C CA . ASP D 3 63 ? 56.342 -21.432 74.704 1.00 26.14 63 ASP D CA 1
ATOM 2687 C C . ASP D 3 63 ? 56.468 -22.483 75.830 1.00 27.74 63 ASP D C 1
ATOM 2688 O O . ASP D 3 63 ? 56.538 -23.692 75.536 1.00 27.89 63 ASP D O 1
ATOM 2693 N N . PHE D 3 64 ? 56.455 -22.050 77.098 1.00 27.59 64 PHE D N 1
ATOM 2694 C CA . PHE D 3 64 ? 56.640 -22.971 78.209 1.00 28.47 64 PHE D CA 1
ATOM 2695 C C . PHE D 3 64 ? 55.721 -24.170 78.202 1.00 29.27 64 PHE D C 1
ATOM 2696 O O . PHE D 3 64 ? 56.079 -25.219 78.726 1.00 28.77 64 PHE D O 1
ATOM 2704 N N . ASN D 3 65 ? 54.559 -24.048 77.576 1.00 29.97 65 ASN D N 1
ATOM 2705 C CA . ASN D 3 65 ? 53.620 -25.180 77.499 1.00 30.37 65 ASN D CA 1
ATOM 2706 C C . ASN D 3 65 ? 54.187 -26.346 76.681 1.00 31.15 65 ASN D C 1
ATOM 2707 O O . ASN D 3 65 ? 53.633 -27.433 76.708 1.00 30.71 65 ASN D O 1
ATOM 2712 N N . CYS D 3 66 ? 55.277 -26.106 75.950 1.00 29.70 66 CYS D N 1
ATOM 2713 C CA . CYS D 3 66 ? 55.853 -27.134 75.107 1.00 30.13 66 CYS D CA 1
ATOM 2714 C C . CYS D 3 66 ? 57.216 -27.608 75.593 1.00 28.29 66 CYS D C 1
ATOM 2715 O O . CYS D 3 66 ? 57.774 -28.535 75.025 1.00 29.35 66 CYS D O 1
ATOM 2718 N N . TYR D 3 67 ? 57.739 -26.965 76.617 1.00 26.90 67 TYR D N 1
ATOM 2719 C CA . TYR D 3 67 ? 59.054 -27.278 77.125 1.00 28.48 67 TYR D CA 1
ATOM 2720 C C . TYR D 3 67 ? 59.288 -28.737 77.448 1.00 29.61 67 TYR D C 1
ATOM 2721 O O . TYR D 3 67 ? 58.454 -29.370 78.095 1.00 28.71 67 TYR D O 1
ATOM 2730 N N . ASP D 3 68 ? 60.399 -29.283 76.963 1.00 31.77 68 ASP D N 1
ATOM 2731 C CA . ASP D 3 68 ? 60.778 -30.652 77.320 1.00 35.34 68 ASP D CA 1
ATOM 2732 C C . ASP D 3 68 ? 59.734 -31.755 77.125 1.00 36.31 68 ASP D C 1
ATOM 2733 O O . ASP D 3 68 ? 59.688 -32.696 77.907 1.00 37.84 68 ASP D O 1
ATOM 2738 N N . ARG D 3 69 ? 58.870 -31.636 76.131 1.00 37.20 69 ARG D N 1
ATOM 2739 C CA . ARG D 3 69 ? 57.889 -32.693 75.884 1.00 38.08 69 ARG D CA 1
ATOM 2740 C C . ARG D 3 69 ? 58.340 -33.314 74.558 1.00 36.53 69 ARG D C 1
ATOM 2741 O O . ARG D 3 69 ? 58.458 -32.607 73.567 1.00 35.63 69 ARG D O 1
ATOM 2749 N N . GLN D 3 70 ? 58.636 -34.609 74.542 1.00 36.34 70 GLN D N 1
ATOM 2750 C CA . GLN D 3 70 ? 59.066 -35.250 73.299 1.00 37.74 70 GLN D CA 1
ATOM 2751 C C . GLN D 3 70 ? 57.862 -35.730 72.545 1.00 35.77 70 GLN D C 1
ATOM 2752 O O . GLN D 3 70 ? 57.949 -35.982 71.349 1.00 36.43 70 GLN D O 1
ATOM 2758 N N . GLU D 3 71 ? 56.751 -35.900 73.253 1.00 33.07 71 GLU D N 1
ATOM 2759 C CA . GLU D 3 71 ? 55.532 -36.350 72.613 1.00 33.84 71 GLU D CA 1
ATOM 2760 C C . GLU D 3 71 ? 54.616 -35.169 72.491 1.00 32.47 71 GLU D C 1
ATOM 2761 O O . GLU D 3 71 ? 54.735 -34.219 73.254 1.00 30.66 71 GLU D O 1
ATOM 2767 N N . CYS D 3 72 ? 53.709 -35.252 71.525 1.00 31.84 72 CYS D N 1
ATOM 2768 C CA . CYS D 3 72 ? 52.731 -34.219 71.263 1.00 31.37 72 CYS D CA 1
ATOM 2769 C C . CYS D 3 72 ? 51.369 -34.707 71.782 1.00 32.78 72 CYS D C 1
ATOM 2770 O O . CYS D 3 72 ? 50.676 -35.474 71.106 1.00 32.99 72 CYS D O 1
ATOM 2773 N N . VAL D 3 73 ? 50.992 -34.252 72.971 1.00 33.87 73 VAL D N 1
ATOM 2774 C CA . VAL D 3 73 ? 49.727 -34.649 73.609 1.00 35.80 73 VAL D CA 1
ATOM 2775 C C . VAL D 3 73 ? 48.812 -33.440 73.919 1.00 36.05 73 VAL D C 1
ATOM 2776 O O . VAL D 3 73 ? 49.235 -32.518 74.601 1.00 34.44 73 VAL D O 1
ATOM 2780 N N . ALA D 3 74 ? 47.575 -33.444 73.410 1.00 39.63 74 ALA D N 1
ATOM 2781 C CA . ALA D 3 74 ? 46.630 -32.350 73.653 1.00 44.07 74 ALA D CA 1
ATOM 2782 C C . ALA D 3 74 ? 46.370 -32.215 75.147 1.00 47.65 74 ALA D C 1
ATOM 2783 O O . ALA D 3 74 ? 46.153 -33.207 75.816 1.00 47.43 74 ALA D O 1
ATOM 2785 N N . THR D 3 75 ? 46.380 -30.990 75.667 1.00 53.30 75 THR D N 1
ATOM 2786 C CA . THR D 3 75 ? 46.156 -30.779 77.106 1.00 58.14 75 THR D CA 1
ATOM 2787 C C . THR D 3 75 ? 44.801 -30.153 77.438 1.00 59.11 75 THR D C 1
ATOM 2788 O O . THR D 3 75 ? 44.663 -29.468 78.454 1.00 60.03 75 THR D O 1
ATOM 2792 N N . GLU D 3 76 ? 43.808 -30.376 76.586 1.00 60.44 76 GLU D N 1
ATOM 2793 C CA . GLU D 3 76 ? 42.489 -29.827 76.840 1.00 61.55 76 GLU D CA 1
ATOM 2794 C C . GLU D 3 76 ? 41.431 -30.916 76.739 1.00 61.60 76 GLU D C 1
ATOM 2795 O O . GLU D 3 76 ? 41.329 -31.614 75.730 1.00 59.72 76 GLU D O 1
ATOM 2801 N N . GLU D 3 77 ? 40.659 -31.049 77.816 1.00 62.60 77 GLU D N 1
ATOM 2802 C CA . GLU D 3 77 ? 39.592 -32.042 77.951 1.00 63.16 77 GLU D CA 1
ATOM 2803 C C . GLU D 3 77 ? 38.755 -32.279 76.691 1.00 63.18 77 GLU D C 1
ATOM 2804 O O . GLU D 3 77 ? 38.882 -33.321 76.046 1.00 63.14 77 GLU D O 1
ATOM 2806 N N . ASN D 3 78 ? 37.890 -31.327 76.350 1.00 63.60 78 ASN D N 1
ATOM 2807 C CA . ASN D 3 78 ? 37.047 -31.443 75.158 1.00 63.89 78 ASN D CA 1
ATOM 2808 C C . ASN D 3 78 ? 36.952 -30.107 74.424 1.00 63.45 78 ASN D C 1
ATOM 2809 O O . ASN D 3 78 ? 36.007 -29.346 74.613 1.00 64.35 78 ASN D O 1
ATOM 2811 N N . PRO D 3 79 ? 37.954 -29.794 73.594 1.00 62.64 79 PRO D N 1
ATOM 2812 C CA . PRO D 3 79 ? 37.934 -28.532 72.849 1.00 61.78 79 PRO D CA 1
ATOM 2813 C C . PRO D 3 79 ? 37.305 -28.749 71.479 1.00 60.38 79 PRO D C 1
ATOM 2814 O O . PRO D 3 79 ? 37.097 -29.885 71.066 1.00 61.43 79 PRO D O 1
ATOM 2818 N N . GLN D 3 80 ? 36.998 -27.669 70.773 1.00 58.78 80 GLN D N 1
ATOM 2819 C CA . GLN D 3 80 ? 36.413 -27.803 69.443 1.00 57.02 80 GLN D CA 1
ATOM 2820 C C . GLN D 3 80 ? 37.550 -27.987 68.435 1.00 53.76 80 GLN D C 1
ATOM 2821 O O . GLN D 3 80 ? 37.330 -28.439 67.314 1.00 53.95 80 GLN D O 1
ATOM 2827 N N . VAL D 3 81 ? 38.762 -27.631 68.862 1.00 49.71 81 VAL D N 1
ATOM 2828 C CA . VAL D 3 81 ? 39.983 -27.761 68.060 1.00 44.73 81 VAL D CA 1
ATOM 2829 C C . VAL D 3 81 ? 41.111 -28.189 69.001 1.00 42.59 81 VAL D C 1
ATOM 2830 O O . VAL D 3 81 ? 41.502 -27.431 69.880 1.00 41.39 81 VAL D O 1
ATOM 2834 N N . TYR D 3 82 ? 41.603 -29.412 68.833 1.00 39.65 82 TYR D N 1
ATOM 2835 C CA . TYR D 3 82 ? 42.685 -29.944 69.657 1.00 40.21 82 TYR D CA 1
ATOM 2836 C C . TYR D 3 82 ? 44.032 -29.325 69.261 1.00 36.82 82 TYR D C 1
ATOM 2837 O O . TYR D 3 82 ? 44.215 -28.926 68.114 1.00 35.76 82 TYR D O 1
ATOM 2846 N N . PHE D 3 83 ? 44.962 -29.261 70.211 1.00 35.90 83 PHE D N 1
ATOM 2847 C CA . PHE D 3 83 ? 46.280 -28.686 69.965 1.00 32.81 83 PHE D CA 1
ATOM 2848 C C . PHE D 3 83 ? 47.325 -29.322 70.851 1.00 31.62 83 PHE D C 1
ATOM 2849 O O . PHE D 3 83 ? 47.052 -29.611 72.001 1.00 32.17 83 PHE D O 1
ATOM 2857 N N . CYS D 3 84 ? 48.520 -29.553 70.328 1.00 29.42 84 CYS D N 1
ATOM 2858 C CA . CYS D 3 84 ? 49.592 -30.062 71.167 1.00 29.93 84 CYS D CA 1
ATOM 2859 C C . CYS D 3 84 ? 50.863 -29.488 70.619 1.00 27.97 84 CYS D C 1
ATOM 2860 O O . CYS D 3 84 ? 50.949 -29.191 69.434 1.00 27.28 84 CYS D O 1
ATOM 2863 N N . CYS D 3 85 ? 51.864 -29.328 71.474 1.00 29.47 85 CYS D N 1
ATOM 2864 C CA . CYS D 3 85 ? 53.157 -28.833 70.994 1.00 27.54 85 CYS D CA 1
ATOM 2865 C C . CYS D 3 85 ? 54.224 -29.606 71.749 1.00 26.70 85 CYS D C 1
ATOM 2866 O O . CYS D 3 85 ? 53.948 -30.204 72.787 1.00 27.23 85 CYS D O 1
ATOM 2869 N N . CYS D 3 86 ? 55.447 -29.587 71.238 1.00 26.61 86 CYS D N 1
ATOM 2870 C CA . CYS D 3 86 ? 56.475 -30.393 71.841 1.00 26.93 86 CYS D CA 1
ATOM 2871 C C . CYS D 3 86 ? 57.833 -29.832 71.465 1.00 28.13 86 CYS D C 1
ATOM 2872 O O . CYS D 3 86 ? 57.922 -28.927 70.621 1.00 28.51 86 CYS D O 1
ATOM 2875 N N . GLU D 3 87 ? 58.887 -30.336 72.099 1.00 28.20 87 GLU D N 1
ATOM 2876 C CA . GLU D 3 87 ? 60.223 -29.817 71.837 1.00 30.55 87 GLU D CA 1
ATOM 2877 C C . GLU D 3 87 ? 61.172 -30.923 71.354 1.00 31.79 87 GLU D C 1
ATOM 2878 O O . GLU D 3 87 ? 61.801 -31.589 72.152 1.00 33.47 87 GLU D O 1
ATOM 2884 N N . GLY D 3 88 ? 61.263 -31.106 70.038 1.00 30.71 88 GLY D N 1
ATOM 2885 C CA . GLY D 3 88 ? 62.101 -32.154 69.466 1.00 27.80 88 GLY D CA 1
ATOM 2886 C C . GLY D 3 88 ? 61.796 -32.227 67.982 1.00 27.59 88 GLY D C 1
ATOM 2887 O O . GLY D 3 88 ? 60.667 -31.951 67.556 1.00 27.86 88 GLY D O 1
ATOM 2888 N N . ASN D 3 89 ? 62.783 -32.591 67.179 1.00 26.66 89 ASN D N 1
ATOM 2889 C CA . ASN D 3 89 ? 62.561 -32.663 65.753 1.00 26.52 89 ASN D CA 1
ATOM 2890 C C . ASN D 3 89 ? 61.463 -33.618 65.349 1.00 26.09 89 ASN D C 1
ATOM 2891 O O . ASN D 3 89 ? 61.430 -34.779 65.759 1.00 26.19 89 ASN D O 1
ATOM 2896 N N . PHE D 3 90 ? 60.537 -33.102 64.558 1.00 25.65 90 PHE D N 1
ATOM 2897 C CA . PHE D 3 90 ? 59.431 -33.917 64.076 1.00 26.01 90 PHE D CA 1
ATOM 2898 C C . PHE D 3 90 ? 58.610 -34.535 65.216 1.00 26.46 90 PHE D C 1
ATOM 2899 O O . PHE D 3 90 ? 57.914 -35.549 65.032 1.00 25.26 90 PHE D O 1
ATOM 2907 N N . CYS D 3 91 ? 58.653 -33.916 66.388 1.00 27.18 91 CYS D N 1
ATOM 2908 C CA . CYS D 3 91 ? 57.914 -34.464 67.528 1.00 27.32 91 CYS D CA 1
ATOM 2909 C C . CYS D 3 91 ? 56.405 -34.357 67.310 1.00 27.71 91 CYS D C 1
ATOM 2910 O O . CYS D 3 91 ? 55.621 -34.938 68.067 1.00 29.21 91 CYS D O 1
ATOM 2913 N N . ASN D 3 92 ? 55.990 -33.629 66.278 1.00 27.13 92 ASN D N 1
ATOM 2914 C CA . ASN D 3 92 ? 54.559 -33.519 65.959 1.00 26.91 92 ASN D CA 1
ATOM 2915 C C . ASN D 3 92 ? 54.170 -34.543 64.890 1.00 28.69 92 ASN D C 1
ATOM 2916 O O . ASN D 3 92 ? 53.085 -34.459 64.309 1.00 29.34 92 ASN D O 1
ATOM 2921 N N . GLU D 3 93 ? 55.058 -35.487 64.606 1.00 30.17 93 GLU D N 1
ATOM 2922 C CA . GLU D 3 93 ? 54.764 -36.515 63.601 1.00 34.50 93 GLU D CA 1
ATOM 2923 C C . GLU D 3 93 ? 53.514 -37.312 64.014 1.00 34.96 93 GLU D C 1
ATOM 2924 O O . GLU D 3 93 ? 52.648 -37.592 63.181 1.00 35.50 93 GLU D O 1
ATOM 2930 N N . ARG D 3 94 ? 53.438 -37.682 65.293 1.00 34.85 94 ARG D N 1
ATOM 2931 C CA . ARG D 3 94 ? 52.275 -38.396 65.835 1.00 37.30 94 ARG D CA 1
ATOM 2932 C C . ARG D 3 94 ? 51.734 -37.554 66.990 1.00 37.77 94 ARG D C 1
ATOM 2933 O O . ARG D 3 94 ? 52.484 -36.823 67.654 1.00 35.62 94 ARG D O 1
ATOM 2941 N N . PHE D 3 95 ? 50.435 -37.669 67.238 1.00 38.34 95 PHE D N 1
ATOM 2942 C CA . PHE D 3 95 ? 49.821 -36.946 68.329 1.00 39.93 95 PHE D CA 1
ATOM 2943 C C . PHE D 3 95 ? 48.692 -37.754 68.941 1.00 42.50 95 PHE D C 1
ATOM 2944 O O . PHE D 3 95 ? 48.130 -38.649 68.298 1.00 40.58 95 PHE D O 1
ATOM 2952 N N . THR D 3 96 ? 48.373 -37.434 70.189 1.00 43.78 96 THR D N 1
ATOM 2953 C CA . THR D 3 96 ? 47.308 -38.112 70.921 1.00 47.65 96 THR D CA 1
ATOM 2954 C C . THR D 3 96 ? 46.566 -37.111 71.816 1.00 50.45 96 THR D C 1
ATOM 2955 O O . THR D 3 96 ? 47.011 -35.970 72.012 1.00 47.11 96 THR D O 1
ATOM 2959 N N . HIS D 3 97 ? 45.440 -37.554 72.371 1.00 54.95 97 HIS D N 1
ATOM 2960 C CA . HIS D 3 97 ? 44.638 -36.725 73.269 1.00 59.69 97 HIS D CA 1
ATOM 2961 C C . HIS D 3 97 ? 44.788 -37.231 74.699 1.00 60.70 97 HIS D C 1
ATOM 2962 O O . HIS D 3 97 ? 45.238 -38.352 74.910 1.00 60.71 97 HIS D O 1
ATOM 2969 N N . LEU D 3 98 ? 44.420 -36.392 75.665 1.00 62.93 98 LEU D N 1
ATOM 2970 C CA . LEU D 3 98 ? 44.477 -36.729 77.093 1.00 65.63 98 LEU D CA 1
ATOM 2971 C C . LEU D 3 98 ? 44.189 -35.481 77.932 1.00 67.23 98 LEU D C 1
ATOM 2972 O O . LEU D 3 98 ? 43.593 -34.533 77.373 1.00 68.21 98 LEU D O 1
#

Nearest PDB structures (foldseek):
  2h62-assembly1_B  TM=1.010E+00  e=3.282E-21  Homo sapiens
  2h64-assembly1_A-2  TM=9.622E-01  e=1.184E-18  Homo sapiens
  2qj9-assembly1_A  TM=9.475E-01  e=1.057E-18  Homo sapiens
  1reu-assembly1_A  TM=9.302E-01  e=7.671E-18  Homo sapiens
  4mid-assembly1_A-2  TM=9.213E-01  e=1.571E-15  Homo sapiens

CATH classification: 2.10.90.10

Radius of gyration: 24.23 Å; Cα contacts (8 Å, |Δi|>4): 974; chains: 4; bounding box: 70×69×45 Å

Secondary structure (DSSP, 8-state):
--BSEEE--EEEHHHHT-TTTEEE-SEEE--EEE-B-PSSPPTTSEE-HHHHHHHHHHHH-TTSPPP-EEEEEEEEEEEEEE-TTS-EEEEEEEEEEEEEEEE-/-BSEEE--EEEGGGTT-TTTEEE-SEEE--EEE-B--SS--GGG---HHHHHHHHHHHH-TTSPPP-EEEEEEEEEEEEEEETTTEEEEEEEEEEEEEEEEE-/--EEEE-BBS--TT-BTTEEEESSEEEEEEEE-SSS-EEEEEEEE-STTHHHHHH--TT-SS-EEEEEE-STTGGGG-------/---EEEEEEETTHHHHTS-SEEEEEE---TT--EEEEEEEEEETTEEEEEEEEEEE--GGGTT-SSEE---SS-SSEEEEESSTTTTSSEE--

Organism: Homo sapiens (NCBI:txid9606)

GO terms:
  GO:0005125 cytokine activity (F, IDA)
  GO:0008083 growth factor activity (F, IDA)
  GO:0005576 extracellular region (C, IDA)
  GO:0032991 protein-containing complex (C, IDA)
  GO:0030509 BMP signaling pathway (P, IDA)
  GO:0006879 intracellular iron ion homeostasis (P, IDA)
  GO:0010628 positive regulation of gene expression (P, IDA)
  GO:0035360 positive regulation of peroxisome proliferator activated receptor signaling pathway (P, IGI)
  GO:0030512 negative regulation of transforming growth factor beta receptor signaling pathway (P, IGI)
  GO:0048662 negative regulation of smooth muscle cell proliferation (P, IGI)
  GO:0070700 BMP receptor binding (F, IDA)
  GO:0001649 osteoblast differentiation (P, IDA)
  GO:0001837 epithelial to mesenchymal transition (P, IDA)
  GO:0001934 positive regulation of protein phosphorylation (P, IDA)
  GO:0035051 cardiocyte differentiation (P, IDA)
  GO:0043065 positive regulation of apoptotic process (P, IDA)
  GO:0045778 positive regulation of ossification (P, IDA)
  GO:0045944 positive regulation of transcription by RNA polymerase II (P, IDA)
  GO:0010922 positive regulation of phosphatase activity (P, IDA)
  GO:0021537 telencephalon development (P, IDA)

InterPro domains:
  IPR001111 TGF-beta, propeptide [PF00688] (49-267)
  IPR001839 Transforming growth factor-beta, C-terminal [PF00019] (295-395)
  IPR001839 Transforming growth factor-beta, C-terminal [PS51362] (279-396)
  IPR001839 Transforming growth factor-beta, C-terminal [SM00204] (296-396)
  IPR015615 Transforming growth factor-beta-like [PTHR11848] (8-396)
  IPR017948 Transforming growth factor beta, conserved site [PS00250] (314-329)
  IPR029034 Cystine-knot cytokine [G3DSA:2.10.90.10] (288-396)
  IPR029034 Cystine-knot cytokine [SSF57501] (290-396)
  IPR047953 Bone morphogenetic protein 2, TGF-beta-like domain [cd19390] (294-396)

Foldseek 3Di:
DAAKWWAWDKAACVVVPNCQWWVDDRTGTAIWIAHDQAPPGDPVADDDVVLNVQNVVCVPPVVRDHFGKGAPDAAWDWTWTADPVRDIDIDTDGRRHRPIIHTD/DAKWWAWDWAQCVVVVCCVWFVDDRTGIAIWIAHHCAPPFDDQQPDDVVLRVLNVVCVVPVVRDHFGKGQPDFAKDWTWGQDPVRDTDIGIDGRRHRPGIHTD/DAEKEAWFPDDDPPDDPRIDDEPAWKKKKWWQPPHNDIDITIYDDYNVCVVDVQVDDPPDPTWMHMHIDHHYHPHVPDDDDTDD/DDWAKAWWAAPVCPVVVHDGTDMATDDADPPWAKKKKWKWAQDPNDTGTHTIGIDTRDVQAPAALAFEFDDDDDRMTMTMYGHHHNVVDYYYD